Protein AF-A0A2E6TX48-F1 (afdb_monomer_lite)

Foldseek 3Di:
DDPVVVVVVVVVVVVVVPPDDDDDDDDDDDDDDDDDDDDDDDDDDPVVVVVVVVVVVVVVVVVVVVVVVVVVVVVVVVVVVVVVVVVVVVVVVVVVVVVVVVVVVVVVVVVVVVVVVVVVVVVVVVVVVVVVVVVVVVVVVVVVVVVVVVVVVVVVVVVVVVVVVVVVVVVVVVVVVVVVVVVVVVVVVVVVVVVVVVVVVVVVVVVVVVVVVVVVVVVVVVVVVVVVVVVVVVVVVVVVVVVVVVVVVVVVVVVVVVVVVVVVVVVVVVVVVVVVVVVVVVVVVVVVVVVPPPPDDDDDDDDDDDDDDDDDDDDDDDDDDDDDDDDDDDDDDDDDDDDDDDPDPDVVVVPVVPPPPDDDDPVVVVVVVVVVVVLLPPQDDPVVLLVLLVQQWFWKWKKWADPAWFWDADPNDTDTQDRMDIATAGFAWADAPQFTKTKWFCVRHPLNLPQRGDAFTQAIWIWGDAPNDIATFQKKFQFPLASRMIMTGRHRDPVSCVVRPRPDHAAADPCPQVAQKKKWADSSPDIAIWGWAQDPVSNQKIFTDADPDADPPDSGHQAAFTIFIAGSSRHTQAGHNGRTIGGGDDNVLPDDVVNNGPDMAGRPDRVSRRCSSVVSNVSSVVQVVDPPVRD

pLDDT: mean 78.2, std 21.19, range [27.12, 97.19]

Sequence (631 aa):
MNKTLLLILLDFLLLHMIHDSPWNKVEQENAHLSGGTETYAKHAQELQLVTLQLKQAQVRATEQEAMLNFSRKSAADQARGFAELTEEKENLKSQLENAKNAHSETEKARRQGIADAAAQAILLKDTIAAKERVINLKNQTISEAEKQAATRDQAISVLTDQVNTLEGQIGDLKNDFSTKITNLDNTNKGLVRKNGILTAENTNLKDNLKDVEDNLKDVEDDLMAEKTKAKNDRDAAANKITGLEKEITGLEKDKDTQTNRANQLEKDKGRLVNERDKALEAKTTAETQVKALKVKVGEEQKRTEAARTEAQKQQTRAVTAEKQAVEYLAQAKAVAVERDTVKEINDRLQTDIKKVAENTDATTKATLKEVIAQSKRIPQSPNKLFNEYLANRVPVQMQLSRSKPGIVYVNGQPRQAPRQVNKTPQPIFVQGQRYLYAIMHTDQSPFSLQPQGSTAWEKAVGIFRRNGKSIPVHWLGFLKNDPRVLVAPLHKDSAKKEFLNIGKTYPLAKRPQDYSKAIIVHNGEEYGEVDFKVDPKLGNYVLMDKPFMGGLFSKRMNPKKGDVVISRTGELLGIMVNDKYCAVIRENELDKANESFAAFVVLNDDAQVKGLNSTLKKLAGLIKAKPSVLQ

Secondary structure (DSSP, 8-state):
--THHHHHHHHHHHHHHHH------------------------S-THHHHHHHHHHHHHHHHHHHHHHHHHHHHHHHHHHHHHHHHHHHHHHHHHHHHHHHHHHHHHHHHHHHHHHHHHHHHHHHHHHHHHHHHHHHHHHHHHHHHHHHHHHHHHHHHHHHHHHHHHHHHHHHHHHHHHHHHHHHHHHHHHHHHHHHHHHHHHHHHHHHHHHHHHHHHHHHHHHHHHHHHHHHHHHHHHHHHHHHHHHHHHHHHHHHHHHHHHHHHHHHHHHHHHHHHHHHHHHHHHHHTTTTTS-----------------------------------------------SSSSGGGTTGGGSSSS---TTHHHHHHHHHHHHTTS---HHHHHHHHHHT---EEEEEE-SS-EEEEETTEEEEEPSEEEE---PEEEE-SS-EEEEEEGGGSS--SS---SSPP-EEEEEEEETTEEEE--EEEEESS-TTEEEEEEESSTHHHHHTT----PPB-S-GGG-SEEEEEETTTEEEEEEEEE-TT-TTEEEEPPPSS-STT-SBPPP-TT-EEEETTS-EEEEESSSSEEEE--GGGTS-HHHHEEEEEETT-HHHHHHHHHHHHHHHHHHHTS-GGG-

Radius of gyration: 89.76 Å; chains: 1; bounding box: 199×56×334 Å

Structure (mmCIF, N/CA/C/O backbone):
data_AF-A0A2E6TX48-F1
#
_entry.id   AF-A0A2E6TX48-F1
#
loop_
_atom_site.group_PDB
_atom_site.id
_atom_site.type_symbol
_atom_site.label_atom_id
_atom_site.label_alt_id
_atom_site.label_comp_id
_atom_site.label_asym_id
_atom_site.label_entity_id
_atom_site.label_seq_id
_atom_site.pdbx_PDB_ins_code
_atom_site.Cartn_x
_atom_site.Cartn_y
_atom_site.Cartn_z
_atom_site.occupancy
_atom_site.B_iso_or_equiv
_atom_site.auth_seq_id
_atom_site.auth_comp_id
_atom_site.auth_asym_id
_atom_site.auth_atom_id
_atom_site.pdbx_PDB_model_num
ATOM 1 N N . MET A 1 1 ? -67.536 -22.192 105.096 1.00 48.75 1 MET A N 1
ATOM 2 C CA . MET A 1 1 ? -68.363 -22.053 106.317 1.00 48.75 1 MET A CA 1
ATOM 3 C C . MET A 1 1 ? -67.703 -22.873 107.416 1.00 48.75 1 MET A C 1
ATOM 5 O O . MET A 1 1 ? -67.425 -24.035 107.155 1.00 48.75 1 MET A O 1
ATOM 9 N N . ASN A 1 2 ? -67.355 -22.286 108.566 1.00 57.47 2 ASN A N 1
ATOM 10 C CA . ASN A 1 2 ? -66.535 -22.957 109.587 1.00 57.47 2 ASN A CA 1
ATOM 11 C C . ASN A 1 2 ? -67.339 -23.198 110.877 1.00 57.47 2 ASN A C 1
ATOM 13 O O . ASN A 1 2 ? -68.061 -22.304 111.317 1.00 57.47 2 ASN A O 1
ATOM 17 N N . LYS A 1 3 ? -67.238 -24.398 111.465 1.00 64.56 3 LYS A N 1
ATOM 18 C CA . LYS A 1 3 ? -68.170 -24.879 112.509 1.00 64.56 3 LYS A CA 1
ATOM 19 C C . LYS A 1 3 ? -68.130 -24.044 113.796 1.00 64.56 3 LYS A C 1
ATOM 21 O O . LYS A 1 3 ? -69.158 -23.894 114.446 1.00 64.56 3 LYS A O 1
ATOM 26 N N . THR A 1 4 ? -66.986 -23.442 114.116 1.00 69.50 4 THR A N 1
ATOM 27 C CA . THR A 1 4 ? -66.786 -22.592 115.303 1.00 69.50 4 THR A CA 1
ATOM 28 C C . THR A 1 4 ? -67.696 -21.361 115.327 1.00 69.50 4 THR A C 1
ATOM 30 O O . THR A 1 4 ? -68.127 -20.943 116.396 1.00 69.50 4 THR A O 1
ATOM 33 N N . LEU A 1 5 ? -68.034 -20.800 114.158 1.00 67.56 5 LEU A N 1
ATOM 34 C CA . LEU A 1 5 ? -68.880 -19.603 114.065 1.00 67.56 5 LEU A CA 1
ATOM 35 C C . LEU A 1 5 ? -70.352 -19.898 114.412 1.00 67.56 5 LEU A C 1
ATOM 37 O O . LEU A 1 5 ? -71.079 -19.001 114.825 1.00 67.56 5 LEU A O 1
ATOM 41 N N . LEU A 1 6 ? -70.786 -21.156 114.263 1.00 70.19 6 LEU A N 1
ATOM 42 C CA . LEU A 1 6 ? -72.167 -21.572 114.516 1.00 70.19 6 LEU A CA 1
ATOM 43 C C . LEU A 1 6 ? -72.471 -21.709 116.017 1.00 70.19 6 LEU A C 1
ATOM 45 O O . LEU A 1 6 ? -73.576 -21.382 116.433 1.00 70.19 6 LEU A O 1
ATOM 49 N N . LEU A 1 7 ? -71.498 -22.142 116.832 1.00 71.25 7 LEU A N 1
ATOM 50 C CA . LEU A 1 7 ? -71.670 -22.230 118.291 1.00 71.25 7 LEU A CA 1
ATOM 51 C C . LEU A 1 7 ? -71.855 -20.845 118.925 1.00 71.25 7 LEU A C 1
ATOM 53 O O . LEU A 1 7 ? -72.770 -20.657 119.718 1.00 71.25 7 LEU A O 1
ATOM 57 N N . ILE A 1 8 ? -71.033 -19.868 118.528 1.00 73.00 8 ILE A N 1
ATOM 58 C CA . ILE A 1 8 ? -71.078 -18.496 119.067 1.00 73.00 8 ILE A CA 1
ATOM 59 C C . ILE A 1 8 ? -72.423 -17.814 118.744 1.00 73.00 8 ILE A C 1
ATOM 61 O O . ILE A 1 8 ? -72.945 -17.050 119.551 1.00 73.00 8 ILE A O 1
ATOM 65 N N . LEU A 1 9 ? -73.016 -18.132 117.586 1.00 68.44 9 LEU A N 1
ATOM 66 C CA . LEU A 1 9 ? -74.340 -17.644 117.182 1.00 68.44 9 LEU A CA 1
ATOM 67 C C . LEU A 1 9 ? -75.505 -18.285 117.955 1.00 68.44 9 LEU A C 1
ATOM 69 O O . LEU A 1 9 ? -76.546 -17.650 118.096 1.00 68.44 9 LEU A O 1
ATOM 73 N N . LEU A 1 10 ? -75.346 -19.515 118.450 1.00 71.75 10 LEU A N 1
ATOM 74 C CA . LEU A 1 10 ? -76.348 -20.209 119.270 1.00 71.75 10 LEU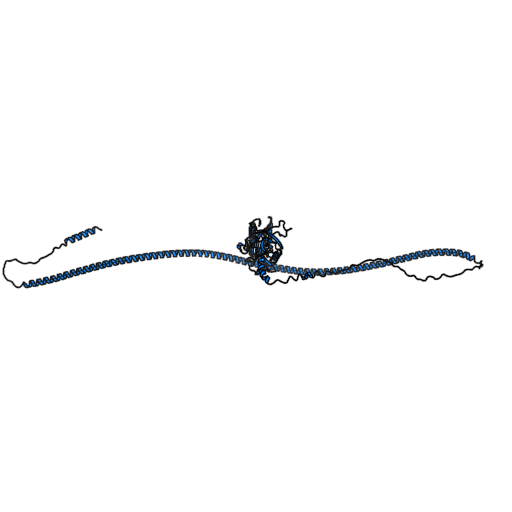 A CA 1
ATOM 75 C C . LEU A 1 10 ? -76.361 -19.700 120.719 1.00 71.75 10 LEU A C 1
ATOM 77 O O . LEU A 1 10 ? -77.432 -19.531 121.298 1.00 71.75 10 LEU A O 1
ATOM 81 N N . ASP A 1 11 ? -75.184 -19.409 121.274 1.00 67.75 11 ASP A N 1
ATOM 82 C CA . ASP A 1 11 ? -75.009 -18.962 122.663 1.00 67.75 11 ASP A CA 1
ATOM 83 C C . ASP A 1 11 ? -75.636 -17.570 122.901 1.00 67.75 11 ASP A C 1
ATOM 85 O O . ASP A 1 11 ? -76.426 -17.367 123.826 1.00 67.75 11 ASP A O 1
ATOM 89 N N . PHE A 1 12 ? -75.403 -16.629 121.975 1.00 63.09 12 PHE A N 1
ATOM 90 C CA . PHE A 1 12 ? -76.022 -15.295 122.001 1.00 63.09 12 PHE A CA 1
ATOM 91 C C . PHE A 1 12 ? -77.555 -15.319 121.868 1.00 63.09 12 PHE A C 1
ATOM 93 O O . PHE A 1 12 ? -78.235 -14.439 122.396 1.00 63.09 12 PHE A O 1
ATOM 100 N N . LEU A 1 13 ? -78.108 -16.318 121.174 1.00 62.47 13 LEU A N 1
ATOM 101 C CA . LEU A 1 13 ? -79.550 -16.449 120.947 1.00 62.47 13 LEU A CA 1
ATOM 102 C C . LEU A 1 13 ? -80.285 -16.956 122.199 1.00 62.47 13 LEU A C 1
ATOM 104 O O . LEU A 1 13 ? -81.416 -16.543 122.453 1.00 62.47 13 LEU A O 1
ATOM 108 N N . LEU A 1 14 ? -79.629 -17.790 123.014 1.00 61.47 14 LEU A N 1
ATOM 109 C CA . LEU A 1 14 ? -80.177 -18.276 124.285 1.00 61.47 14 LEU A CA 1
ATOM 110 C C . LEU A 1 14 ? -80.208 -17.194 125.372 1.00 61.47 14 LEU A C 1
ATOM 112 O O . LEU A 1 14 ? -81.215 -17.088 126.072 1.00 61.47 14 LEU A O 1
ATOM 116 N N . LEU A 1 15 ? -79.174 -16.348 125.486 1.00 57.00 15 LEU A N 1
ATOM 117 C CA . LEU A 1 15 ? -79.199 -15.230 126.444 1.00 57.00 15 LEU A CA 1
ATOM 118 C C . LEU A 1 15 ? -80.316 -14.220 126.137 1.00 57.00 15 LEU A C 1
ATOM 120 O O . LEU A 1 15 ? -80.929 -13.684 127.060 1.00 57.00 15 LEU A O 1
ATOM 124 N N . HIS A 1 16 ? -80.610 -13.969 124.858 1.00 53.94 16 HIS A N 1
ATOM 125 C CA . HIS A 1 16 ? -81.621 -12.980 124.482 1.00 53.94 16 HIS A CA 1
ATOM 126 C C . HIS A 1 16 ? -83.059 -13.452 124.771 1.00 53.94 16 HIS A C 1
ATOM 128 O O . HIS A 1 16 ? -83.941 -12.627 124.989 1.00 53.94 16 HIS A O 1
ATOM 134 N N . MET A 1 17 ? -83.294 -14.769 124.848 1.00 49.41 17 MET A N 1
ATOM 135 C CA . MET A 1 17 ? -84.623 -15.358 125.073 1.00 49.41 17 MET A CA 1
ATOM 136 C C . MET A 1 17 ? -85.088 -15.376 126.543 1.00 49.41 17 MET A C 1
ATOM 138 O O . MET A 1 17 ? -86.222 -15.766 126.809 1.00 49.41 17 MET A O 1
ATOM 142 N N . ILE A 1 18 ? -84.234 -14.976 127.492 1.00 53.78 18 ILE A N 1
ATOM 143 C CA . ILE A 1 18 ? -84.546 -14.947 128.936 1.00 53.78 18 ILE A CA 1
ATOM 144 C C . ILE A 1 18 ? -84.891 -13.528 129.428 1.00 53.78 18 ILE A C 1
ATOM 146 O O . ILE A 1 18 ? -85.513 -13.379 130.477 1.00 53.78 18 ILE A O 1
ATOM 150 N N . HIS A 1 19 ? -84.511 -12.482 128.686 1.00 47.12 19 HIS A N 1
ATOM 151 C CA . HIS A 1 19 ? -84.537 -11.108 129.197 1.00 47.12 19 HIS A CA 1
ATOM 152 C C . HIS A 1 19 ? -85.852 -10.343 128.946 1.00 47.12 19 HIS A C 1
ATOM 154 O O . HIS A 1 19 ? -86.202 -9.476 129.742 1.00 47.12 19 HIS A O 1
ATOM 160 N N . ASP A 1 20 ? -86.604 -10.662 127.883 1.00 38.25 20 ASP A N 1
ATOM 161 C CA . ASP A 1 20 ? -87.761 -9.859 127.460 1.00 38.25 20 ASP A CA 1
ATOM 162 C C . ASP A 1 20 ? -89.036 -10.682 127.208 1.00 38.25 20 ASP A C 1
ATOM 164 O O . ASP A 1 20 ? -89.223 -11.329 126.177 1.00 38.25 20 ASP A O 1
ATOM 168 N N . SER A 1 21 ? -89.975 -10.595 128.153 1.00 36.31 21 SER A N 1
ATOM 169 C CA . SER A 1 21 ? -91.406 -10.860 127.943 1.00 36.31 21 SER A CA 1
ATOM 170 C C . SER A 1 21 ? -92.226 -10.077 128.978 1.00 36.31 21 SER A C 1
ATOM 172 O O . SER A 1 21 ? -92.365 -10.525 130.116 1.00 36.31 21 SER A O 1
ATOM 174 N N . PRO A 1 22 ? -92.734 -8.881 128.628 1.00 46.72 22 PRO A N 1
ATOM 175 C CA . PRO A 1 22 ? -93.347 -7.978 129.592 1.00 46.72 22 PRO A CA 1
ATOM 176 C C . PRO A 1 22 ? -94.834 -8.274 129.815 1.00 46.72 22 PRO A C 1
ATOM 178 O O . PRO A 1 22 ? -95.599 -8.419 128.863 1.00 46.72 22 PRO A O 1
ATOM 181 N N . TRP A 1 23 ? -95.265 -8.212 131.075 1.00 34.81 23 TRP A N 1
ATOM 182 C CA . TRP A 1 23 ? -96.642 -7.861 131.434 1.00 34.81 23 TRP A CA 1
ATOM 183 C C . TRP A 1 23 ? -96.647 -6.673 132.397 1.00 34.81 23 TRP A C 1
ATOM 185 O O . TRP A 1 23 ? -95.627 -6.316 132.982 1.00 34.81 23 TRP A O 1
ATOM 195 N N . ASN A 1 24 ? -97.769 -5.961 132.424 1.00 33.94 24 ASN A N 1
ATOM 196 C CA . ASN A 1 24 ? -97.814 -4.522 132.670 1.00 33.94 24 ASN A CA 1
ATOM 197 C C . ASN A 1 24 ? -99.052 -4.165 133.512 1.00 33.94 24 ASN A C 1
ATOM 199 O O . ASN A 1 24 ? -100.045 -4.886 133.431 1.00 33.94 24 ASN A O 1
ATOM 203 N N . LYS A 1 25 ? -99.015 -2.998 134.177 1.00 34.16 25 LYS A N 1
ATOM 204 C CA . LYS A 1 25 ? -100.104 -2.339 134.938 1.00 34.16 25 LYS A CA 1
ATOM 205 C C . LYS A 1 25 ? -100.512 -2.995 136.272 1.00 34.16 25 LYS A C 1
ATOM 207 O O . LYS A 1 25 ? -100.300 -4.184 136.451 1.00 34.16 25 LYS A O 1
ATOM 212 N N . VAL A 1 26 ? -101.195 -2.296 137.191 1.00 33.41 26 VAL A N 1
ATOM 213 C CA . VAL A 1 26 ? -101.087 -0.906 137.736 1.00 33.41 26 VAL A CA 1
ATOM 214 C C . VAL A 1 26 ? -101.944 -0.873 139.036 1.00 33.41 26 VAL A C 1
ATOM 216 O O . VAL A 1 26 ? -102.379 -1.942 139.449 1.00 33.41 26 VAL A O 1
ATOM 219 N N . GLU A 1 27 ? -102.192 0.291 139.662 1.00 31.97 27 GLU A N 1
ATOM 220 C CA . GLU A 1 27 ? -103.001 0.481 140.901 1.00 31.97 27 GLU A CA 1
ATOM 221 C C . GLU A 1 27 ? -102.245 0.026 142.178 1.00 31.97 27 GLU A C 1
ATOM 223 O O . GLU A 1 27 ? -101.920 -1.146 142.323 1.00 31.97 27 GLU A O 1
ATOM 228 N N . GLN A 1 28 ? -101.755 0.856 143.112 1.00 31.81 28 GLN A N 1
ATOM 229 C CA . GLN A 1 28 ? -101.996 2.238 143.587 1.00 31.81 28 GLN A CA 1
ATOM 230 C C . GLN A 1 28 ? -102.922 2.339 144.826 1.00 31.81 28 GLN A C 1
ATOM 232 O O . GLN A 1 28 ? -104.006 1.778 144.862 1.00 31.81 28 GLN A O 1
ATOM 237 N N . GLU A 1 29 ? -102.458 3.145 145.793 1.00 27.86 29 GLU A N 1
ATOM 238 C CA . GLU A 1 29 ? -103.111 3.638 147.028 1.00 27.86 29 GLU A CA 1
ATOM 239 C C . GLU A 1 29 ? -103.153 2.725 148.274 1.00 27.86 29 GLU A C 1
ATOM 241 O O . GLU A 1 29 ? -103.285 1.508 148.215 1.00 27.86 29 GLU A O 1
ATOM 246 N N . ASN A 1 30 ? -102.992 3.368 149.441 1.00 37.00 30 ASN A N 1
ATOM 247 C CA . ASN A 1 30 ? -103.060 2.779 150.783 1.00 37.00 30 ASN A CA 1
ATOM 248 C C . ASN A 1 30 ? -104.127 3.536 151.586 1.00 37.00 30 ASN A C 1
ATOM 250 O O . ASN A 1 30 ? -104.105 4.767 151.565 1.00 37.00 30 ASN A O 1
ATOM 254 N N . ALA A 1 31 ? -104.945 2.854 152.394 1.00 28.56 31 ALA A N 1
ATOM 255 C CA . ALA A 1 31 ? -105.669 3.501 153.493 1.00 28.56 31 ALA A CA 1
ATOM 256 C C . ALA A 1 31 ? -106.049 2.525 154.625 1.00 28.56 31 ALA A C 1
ATOM 258 O O . ALA A 1 31 ? -106.637 1.478 154.391 1.00 28.56 31 ALA A O 1
ATOM 259 N N . HIS A 1 32 ? -105.694 2.929 155.847 1.00 32.03 32 HIS A N 1
ATOM 260 C CA . HIS A 1 32 ? -106.273 2.631 157.168 1.00 32.03 32 HIS A CA 1
ATOM 261 C C . HIS A 1 32 ? -107.340 1.520 157.330 1.00 32.03 32 HIS A C 1
ATOM 263 O O . HIS A 1 32 ? -108.408 1.578 156.732 1.00 32.03 32 HIS A O 1
ATOM 269 N N . LEU A 1 33 ? -107.177 0.688 158.370 1.00 32.75 33 LEU A N 1
ATOM 270 C CA . LEU A 1 33 ? -107.803 0.946 159.686 1.00 32.75 33 LEU A CA 1
ATOM 271 C C . LEU A 1 33 ? -107.397 -0.114 160.730 1.00 32.75 33 LEU A C 1
ATOM 273 O O . LEU A 1 33 ? -107.725 -1.290 160.606 1.00 32.75 33 LEU A O 1
ATOM 277 N N . SER A 1 34 ? -106.761 0.325 161.816 1.00 31.59 34 SER A N 1
ATOM 278 C CA . SER A 1 34 ? -106.732 -0.387 163.099 1.00 31.59 34 SER A CA 1
ATOM 279 C C . SER A 1 34 ? -107.197 0.580 164.188 1.00 31.59 34 SER A C 1
ATOM 281 O O . SER A 1 34 ? -106.941 1.781 164.107 1.00 31.59 34 SER A O 1
ATOM 283 N N . GLY A 1 35 ? -107.939 0.083 165.177 1.00 32.62 35 GLY A N 1
ATOM 284 C CA . GLY A 1 35 ? -108.540 0.915 166.217 1.00 32.62 35 GLY A CA 1
ATOM 285 C C . GLY A 1 35 ? -108.482 0.250 167.586 1.00 32.62 35 GLY A C 1
ATOM 286 O O . GLY A 1 35 ? -108.576 -0.971 167.681 1.00 32.62 35 GLY A O 1
ATOM 287 N N . GLY A 1 36 ? -108.347 1.072 168.629 1.00 31.00 36 GLY A N 1
ATOM 288 C CA . GLY A 1 36 ? -108.393 0.636 170.025 1.00 31.00 36 GLY A CA 1
ATOM 289 C C . GLY A 1 36 ? -107.361 1.317 170.922 1.00 31.00 36 GLY A C 1
ATOM 290 O O . GLY A 1 36 ? -106.300 0.745 171.121 1.00 31.00 36 GLY A O 1
ATOM 291 N N . THR A 1 37 ? -107.745 2.469 171.502 1.00 32.69 37 THR A N 1
ATOM 292 C CA . THR A 1 37 ? -107.340 2.998 172.838 1.00 32.69 37 THR A CA 1
ATOM 293 C C . THR A 1 37 ? -105.831 3.204 173.155 1.00 32.69 37 THR A C 1
ATOM 295 O O . THR A 1 37 ? -104.992 2.384 172.826 1.00 32.69 37 THR A O 1
ATOM 298 N N . GLU A 1 38 ? -105.382 4.264 173.843 1.00 28.42 38 GLU A N 1
ATOM 299 C CA . GLU A 1 38 ? -106.097 5.216 174.712 1.00 28.42 38 GLU A CA 1
ATOM 300 C C . GLU A 1 38 ? -105.343 6.564 174.908 1.00 28.42 38 GLU A C 1
ATOM 302 O O . GLU A 1 38 ? -104.159 6.687 174.614 1.00 28.42 38 GLU A O 1
ATOM 307 N N . THR A 1 39 ? -106.040 7.557 175.482 1.00 36.88 39 THR A N 1
ATOM 308 C CA . THR A 1 39 ? -105.525 8.770 176.176 1.00 36.88 39 THR A CA 1
ATOM 309 C C . THR A 1 39 ? -104.612 9.808 175.470 1.00 36.88 39 THR A C 1
ATOM 311 O O . THR A 1 39 ? -103.394 9.708 175.458 1.00 36.88 39 THR A O 1
ATOM 314 N N . TYR A 1 40 ? -105.247 10.925 175.085 1.00 38.62 40 TYR A N 1
ATOM 315 C CA . TYR A 1 40 ? -104.869 12.341 175.317 1.00 38.62 40 TYR A CA 1
ATOM 316 C C . TYR A 1 40 ? -103.481 12.952 174.955 1.00 38.62 40 TYR A C 1
ATOM 318 O O . TYR A 1 40 ? -102.464 12.727 175.599 1.00 38.62 40 TYR A O 1
ATOM 326 N N . ALA A 1 41 ? -103.583 13.999 174.113 1.00 46.09 41 ALA A N 1
ATOM 327 C CA . ALA A 1 41 ? -102.877 15.297 174.165 1.00 46.09 41 ALA A CA 1
ATOM 328 C C . ALA A 1 41 ? -101.435 15.462 173.611 1.00 46.09 41 ALA A C 1
ATOM 330 O O . ALA A 1 41 ? -100.452 15.465 174.352 1.00 46.09 41 ALA A O 1
ATOM 331 N N . LYS A 1 42 ? -101.337 15.873 172.331 1.00 41.72 42 LYS A N 1
ATOM 332 C CA . LYS A 1 42 ? -100.346 16.870 171.854 1.00 41.72 42 LYS A CA 1
ATOM 333 C C . LYS A 1 42 ? -100.804 17.591 170.572 1.00 41.72 42 LYS A C 1
ATOM 335 O O . LYS A 1 42 ? -101.697 17.115 169.883 1.00 41.72 42 LYS A O 1
ATOM 340 N N . HIS A 1 43 ? -100.225 18.761 170.285 1.00 50.19 43 HIS A N 1
ATOM 341 C CA . HIS A 1 43 ? -100.667 19.704 169.241 1.00 50.19 43 HIS A CA 1
ATOM 342 C C . HIS A 1 43 ? -99.594 19.982 168.160 1.00 50.19 43 HIS A C 1
ATOM 344 O O . HIS A 1 43 ? -98.395 19.889 168.410 1.00 50.19 43 HIS A O 1
ATOM 350 N N . ALA A 1 44 ? -100.061 20.480 167.007 1.00 52.81 44 ALA A N 1
ATOM 351 C CA . ALA A 1 44 ? -99.394 21.454 166.125 1.00 52.81 44 ALA A CA 1
ATOM 352 C C . ALA A 1 44 ? -98.151 21.071 165.282 1.00 52.81 44 ALA A C 1
ATOM 354 O O . ALA A 1 44 ? -97.666 21.938 164.558 1.00 52.81 44 ALA A O 1
ATOM 355 N N . GLN A 1 45 ? -97.645 19.831 165.280 1.00 53.84 45 GLN A N 1
ATOM 356 C CA . GLN A 1 45 ? -96.447 19.487 164.475 1.00 53.84 45 GLN A CA 1
ATOM 357 C C . GLN A 1 45 ? -96.723 18.946 163.053 1.00 53.84 45 GLN A C 1
ATOM 359 O O . GLN A 1 45 ? -95.842 19.003 162.197 1.00 53.84 45 GLN A O 1
ATOM 364 N N . GLU A 1 46 ? -97.928 18.456 162.755 1.00 53.81 46 GLU A N 1
ATOM 365 C CA . GLU A 1 46 ? -98.175 17.625 161.558 1.00 53.81 46 GLU A CA 1
ATOM 366 C C . GLU A 1 46 ? -98.243 18.409 160.228 1.00 53.81 46 GLU A C 1
ATOM 368 O O . GLU A 1 46 ? -97.852 17.893 159.180 1.00 53.81 46 GLU A O 1
ATOM 373 N N . LEU A 1 47 ? -98.651 19.685 160.252 1.00 58.94 47 LEU A N 1
ATOM 374 C CA . LEU A 1 47 ? -98.828 20.512 159.041 1.00 58.94 47 LEU A CA 1
ATOM 375 C C . LEU A 1 47 ? -97.522 20.827 158.283 1.00 58.94 47 LEU A C 1
ATOM 377 O O . LEU A 1 47 ? -97.551 21.081 157.075 1.00 58.94 47 LEU A O 1
ATOM 381 N N . GLN A 1 48 ? -96.365 20.804 158.952 1.00 58.44 48 GLN A N 1
ATOM 382 C CA . GLN A 1 48 ? -95.081 21.072 158.289 1.00 58.44 48 GLN A CA 1
ATOM 383 C C . GLN A 1 48 ? -94.584 19.880 157.453 1.00 58.44 48 GLN A C 1
ATOM 385 O O . GLN A 1 48 ? -93.907 20.088 156.445 1.00 58.44 48 GLN A O 1
ATOM 390 N N . LEU A 1 49 ? -94.951 18.646 157.821 1.00 60.75 49 LEU A N 1
ATOM 391 C CA . LEU A 1 49 ? -94.438 17.428 157.187 1.00 60.75 49 LEU A CA 1
ATOM 392 C C . LEU A 1 49 ? -94.927 17.275 155.735 1.00 60.75 49 LEU A C 1
ATOM 394 O O . LEU A 1 49 ? -94.126 17.031 154.831 1.00 60.75 49 LEU A O 1
ATOM 398 N N . VAL A 1 50 ? -96.225 17.499 155.503 1.00 62.12 50 VAL A N 1
ATOM 399 C CA . VAL A 1 50 ? -96.864 17.405 154.174 1.00 62.12 50 VAL A CA 1
ATOM 400 C C . VAL A 1 50 ? -96.242 18.399 153.183 1.00 62.12 50 VAL A C 1
ATOM 402 O O . VAL A 1 50 ? -95.946 18.059 152.037 1.00 62.12 50 VAL A O 1
ATOM 405 N N . THR A 1 51 ? -95.962 19.621 153.647 1.00 62.41 51 THR A N 1
ATOM 406 C CA . THR A 1 51 ? -95.358 20.691 152.832 1.00 62.41 51 THR A CA 1
ATOM 407 C C . THR A 1 51 ? -93.939 20.337 152.362 1.00 62.41 51 THR A C 1
ATOM 409 O O . THR A 1 51 ? -93.512 20.769 151.288 1.00 62.41 51 THR A O 1
ATOM 412 N N . LEU A 1 52 ? -93.201 19.536 153.140 1.00 65.69 52 LEU A N 1
ATOM 413 C CA . LEU A 1 52 ? -91.848 19.095 152.794 1.00 65.69 52 LEU A CA 1
ATOM 414 C C . LEU A 1 52 ? -91.862 18.000 151.713 1.00 65.69 52 LEU A C 1
ATOM 416 O O . LEU A 1 52 ? -91.093 18.068 150.752 1.00 65.69 52 LEU A O 1
ATOM 420 N N . GLN A 1 53 ? -92.767 17.024 151.845 1.00 65.56 53 GLN A N 1
ATOM 421 C CA . GLN A 1 53 ? -92.883 15.883 150.929 1.00 65.56 53 GLN A CA 1
ATOM 422 C C . GLN A 1 53 ? -93.205 16.318 149.491 1.00 65.56 53 GLN A C 1
ATOM 424 O O . GLN A 1 53 ? -92.589 15.821 148.546 1.00 65.56 53 GLN A O 1
ATOM 429 N N . LEU A 1 54 ? -94.110 17.290 149.316 1.00 67.88 54 LEU A N 1
ATOM 430 C CA . LEU A 1 54 ? -94.545 17.733 147.987 1.00 67.88 54 LEU A CA 1
ATOM 431 C C . LEU A 1 54 ? -93.393 18.345 147.164 1.00 67.88 54 LEU A C 1
ATOM 433 O O . LEU A 1 54 ? -93.223 18.021 145.989 1.00 67.88 54 LEU A O 1
ATOM 437 N N . LYS A 1 55 ? -92.540 19.164 147.799 1.00 69.69 55 LYS A N 1
ATOM 438 C CA . LYS A 1 55 ? -91.335 19.724 147.158 1.00 69.69 55 LYS A CA 1
ATOM 439 C C . LYS A 1 55 ? -90.332 18.638 146.764 1.00 69.69 55 LYS A C 1
ATOM 441 O O . LYS A 1 55 ? -89.718 18.728 145.703 1.00 69.69 55 LYS A O 1
ATOM 446 N N . GLN A 1 56 ? -90.177 17.607 147.593 1.00 70.62 56 GLN A N 1
ATOM 447 C CA . GLN A 1 56 ? -89.224 16.524 147.344 1.00 70.62 56 GLN A CA 1
ATOM 448 C C . GLN A 1 56 ? -89.638 15.634 146.158 1.00 70.62 56 GLN A C 1
ATOM 450 O O . GLN A 1 56 ? -88.776 15.152 145.425 1.00 70.62 56 GLN A O 1
ATOM 455 N N . ALA A 1 57 ? -90.944 15.463 145.920 1.00 68.12 57 ALA A N 1
ATOM 456 C CA . ALA A 1 57 ? -91.456 14.809 144.714 1.00 68.12 57 ALA A CA 1
ATOM 457 C C . ALA A 1 57 ? -91.200 15.645 143.445 1.00 68.12 57 ALA A C 1
ATOM 459 O O . ALA A 1 57 ? -90.790 15.105 142.418 1.00 68.12 57 ALA A O 1
ATOM 460 N N . GLN A 1 58 ? -91.387 16.966 143.526 1.00 73.44 58 GLN A N 1
ATOM 461 C CA . GLN A 1 58 ? -91.242 17.869 142.382 1.00 73.44 58 GLN A CA 1
ATOM 462 C C . GLN A 1 58 ? -89.789 17.962 141.878 1.00 73.44 58 GLN A C 1
ATOM 464 O O . GLN A 1 58 ? -89.566 17.958 140.669 1.00 73.44 58 GLN A O 1
ATOM 469 N N . VAL A 1 59 ? -88.801 17.947 142.785 1.00 74.06 59 VAL A N 1
ATOM 470 C CA . VAL A 1 59 ? -87.371 17.864 142.421 1.00 74.06 59 VAL A CA 1
ATOM 471 C C . VAL A 1 59 ? -87.071 16.567 141.661 1.00 74.06 59 VAL A C 1
ATOM 473 O O . VAL A 1 59 ? -86.535 16.625 140.554 1.00 74.06 59 VAL A O 1
ATOM 476 N N . ARG A 1 60 ? -87.506 15.409 142.181 1.00 72.25 60 ARG A N 1
ATOM 477 C CA . ARG A 1 60 ? -87.286 14.100 141.534 1.00 72.25 60 ARG A CA 1
ATOM 478 C C . ARG A 1 60 ? -87.866 14.025 140.122 1.00 72.25 60 ARG A C 1
ATOM 480 O O . ARG A 1 60 ? -87.233 13.454 139.240 1.00 72.25 60 ARG A O 1
ATOM 487 N N . ALA A 1 61 ? -89.036 14.625 139.892 1.00 72.12 61 ALA A N 1
ATOM 488 C CA . ALA A 1 61 ? -89.624 14.703 138.556 1.00 72.12 61 ALA A CA 1
ATOM 489 C C . ALA A 1 61 ? -88.712 15.474 137.580 1.00 72.12 61 ALA A C 1
ATOM 491 O O . ALA A 1 61 ? -88.425 14.979 136.491 1.00 72.12 61 ALA A O 1
ATOM 492 N N . THR A 1 62 ? -88.184 16.634 137.994 1.00 75.69 62 THR A N 1
ATOM 493 C CA . THR A 1 62 ? -87.255 17.421 137.161 1.00 75.69 62 THR A CA 1
ATOM 494 C C . THR A 1 62 ? -85.901 16.734 136.944 1.00 75.69 62 THR A C 1
ATOM 496 O O . THR A 1 62 ? -85.349 16.811 135.848 1.00 75.69 62 THR A O 1
ATOM 499 N N . GLU A 1 63 ? -85.385 16.002 137.937 1.00 75.38 63 GLU A N 1
ATOM 500 C CA . GLU A 1 63 ? -84.161 15.196 137.804 1.00 75.38 63 GLU A CA 1
ATOM 501 C C . GLU A 1 63 ? -84.353 14.041 136.807 1.00 75.38 63 GLU A C 1
ATOM 503 O O . GLU A 1 63 ? -83.500 13.804 135.948 1.00 75.38 63 GLU A O 1
ATOM 508 N N . GLN A 1 64 ? -85.495 13.350 136.871 1.00 75.00 64 GLN A N 1
ATOM 509 C CA . GLN A 1 64 ? -85.826 12.242 135.976 1.00 75.00 64 GLN A CA 1
ATOM 510 C C . GLN A 1 64 ? -86.067 12.716 134.533 1.00 75.00 64 GLN A C 1
ATOM 512 O O . GLN A 1 64 ? -85.604 12.071 133.590 1.00 75.00 64 GLN A O 1
ATOM 517 N N . GLU A 1 65 ? -86.722 13.864 134.338 1.00 76.88 65 GLU A N 1
ATOM 518 C CA . GLU A 1 65 ? -86.894 14.477 133.016 1.00 76.88 65 GLU A CA 1
ATOM 519 C C . GLU A 1 65 ? -85.555 14.947 132.419 1.00 76.88 65 GLU A C 1
ATOM 521 O O . GLU A 1 65 ? -85.279 14.700 131.241 1.00 76.88 65 GLU A O 1
ATOM 526 N N . ALA A 1 66 ? -84.671 15.543 133.227 1.00 76.94 66 ALA A N 1
ATOM 527 C CA . ALA A 1 66 ? -83.316 15.891 132.801 1.00 76.94 66 ALA A CA 1
ATOM 528 C C . ALA A 1 66 ? -82.505 14.646 132.388 1.00 76.94 66 ALA A C 1
ATOM 530 O O . ALA A 1 66 ? -81.843 14.655 131.347 1.00 76.94 66 ALA A O 1
ATOM 531 N N . MET A 1 67 ? -82.604 13.552 133.151 1.00 75.88 67 MET A N 1
ATOM 532 C CA . MET A 1 67 ? -81.912 12.292 132.862 1.00 75.88 67 MET A CA 1
ATOM 533 C C . MET A 1 67 ? -82.433 11.616 131.580 1.00 75.88 67 MET A C 1
ATOM 535 O O . MET A 1 67 ? -81.637 11.147 130.763 1.00 75.88 67 MET A O 1
ATOM 539 N N . LEU A 1 68 ? -83.751 11.630 131.346 1.00 78.12 68 LEU A N 1
ATOM 540 C CA . LEU A 1 68 ? -84.361 11.142 130.102 1.00 78.12 68 LEU A CA 1
ATOM 541 C C . LEU A 1 68 ? -83.951 11.981 128.885 1.00 78.12 68 LEU A C 1
ATOM 543 O O . LEU A 1 68 ? -83.645 11.423 127.830 1.00 78.12 68 LEU A O 1
ATOM 547 N N . ASN A 1 69 ? -83.896 13.308 129.020 1.00 79.31 69 ASN A N 1
ATOM 548 C CA . ASN A 1 69 ? -83.454 14.193 127.941 1.00 79.31 69 ASN A CA 1
ATOM 549 C C . ASN A 1 69 ? -81.951 14.042 127.642 1.00 79.31 69 ASN A C 1
ATOM 551 O O . ASN A 1 69 ? -81.566 14.024 126.472 1.00 79.31 69 ASN A O 1
ATOM 555 N N . PHE A 1 70 ? -81.108 13.836 128.660 1.00 79.06 70 PHE A N 1
ATOM 556 C CA . PHE A 1 70 ? -79.694 13.496 128.469 1.00 79.06 70 PHE A CA 1
ATOM 557 C C . PHE A 1 70 ? -79.519 12.147 127.753 1.00 79.06 70 PHE A C 1
ATOM 559 O O . PHE A 1 70 ? -78.768 12.060 126.783 1.00 79.06 70 PHE A O 1
ATOM 566 N N . SER A 1 71 ? -80.259 11.113 128.171 1.00 76.31 71 SER A N 1
ATOM 567 C CA . SER A 1 71 ? -80.239 9.788 127.534 1.00 76.31 71 SER A CA 1
ATOM 568 C C . SER A 1 71 ? -80.679 9.848 126.065 1.00 76.31 71 SER A C 1
ATOM 570 O O . SER A 1 71 ? -79.962 9.360 125.191 1.00 76.31 71 SER A O 1
ATOM 572 N N . ARG A 1 72 ? -81.794 10.532 125.764 1.00 80.62 72 ARG A N 1
ATOM 573 C CA . ARG A 1 72 ? -82.270 10.754 124.386 1.00 80.62 72 ARG A CA 1
ATOM 574 C C . ARG A 1 72 ? -81.259 11.508 123.529 1.00 80.62 72 ARG A C 1
ATOM 576 O O . ARG A 1 72 ? -81.064 11.138 122.375 1.00 80.62 72 ARG A O 1
ATOM 583 N N . LYS A 1 73 ? -80.606 12.538 124.079 1.00 80.69 73 LYS A N 1
ATOM 584 C CA . LYS A 1 73 ? -79.561 13.279 123.364 1.00 80.69 73 LYS A CA 1
ATOM 585 C C . LYS A 1 73 ? -78.351 12.388 123.070 1.00 80.69 73 LYS A C 1
ATOM 587 O O . LYS A 1 73 ? -77.934 12.320 121.923 1.00 80.69 73 LYS A O 1
ATOM 592 N N . SER A 1 74 ? -77.860 11.650 124.066 1.00 80.50 74 SER A N 1
ATOM 593 C CA . SER A 1 74 ? -76.755 10.695 123.906 1.00 80.50 74 SER A CA 1
ATOM 594 C C . SER A 1 74 ? -77.055 9.638 122.833 1.00 80.50 74 SER A C 1
ATOM 596 O O . SER A 1 74 ? -76.238 9.412 121.945 1.00 80.50 74 SER A O 1
ATOM 598 N N . ALA A 1 75 ? -78.263 9.063 122.834 1.00 77.31 75 ALA A N 1
ATOM 599 C CA . ALA A 1 75 ? -78.695 8.107 121.813 1.00 77.31 75 ALA A CA 1
ATOM 600 C C . ALA A 1 75 ? -78.812 8.736 120.409 1.00 77.31 75 ALA A C 1
ATOM 602 O O . ALA A 1 75 ? -78.447 8.103 119.420 1.00 77.31 75 ALA A O 1
ATOM 603 N N . ALA A 1 76 ? -79.281 9.985 120.302 1.00 79.31 76 ALA A N 1
ATOM 604 C CA . ALA A 1 76 ? -79.350 10.705 119.029 1.00 79.31 76 ALA A CA 1
ATOM 605 C C . ALA A 1 76 ? -77.957 11.067 118.482 1.00 79.31 76 ALA A C 1
ATOM 607 O O . ALA A 1 76 ? -77.722 10.949 117.281 1.00 79.31 76 ALA A O 1
ATOM 608 N N . ASP A 1 77 ? -77.025 11.462 119.350 1.00 81.19 77 ASP A N 1
ATOM 609 C CA . ASP A 1 77 ? -75.644 11.773 118.974 1.00 81.19 77 ASP A CA 1
ATOM 610 C C . ASP A 1 77 ? -74.856 10.489 118.619 1.00 81.19 77 ASP A C 1
ATOM 612 O O . ASP A 1 77 ? -74.093 10.487 117.654 1.00 81.19 77 ASP A O 1
ATOM 616 N N . GLN A 1 78 ? -75.129 9.353 119.278 1.00 81.81 78 GLN A N 1
ATOM 617 C CA . GLN A 1 78 ? -74.649 8.032 118.839 1.00 81.81 78 GLN A CA 1
ATOM 618 C C . GLN A 1 78 ? -75.222 7.622 117.473 1.00 81.81 78 GLN A C 1
ATOM 620 O O . GLN A 1 78 ? -74.479 7.145 116.616 1.00 81.81 78 GLN A O 1
ATOM 625 N N . ALA A 1 79 ? -76.524 7.819 117.241 1.00 78.81 79 ALA A N 1
ATOM 626 C CA . ALA A 1 79 ? -77.160 7.494 115.963 1.00 78.81 79 ALA A CA 1
ATOM 627 C C . ALA A 1 79 ? -76.598 8.334 114.799 1.00 78.81 79 ALA A C 1
ATOM 629 O O . ALA A 1 79 ? -76.422 7.805 113.702 1.00 78.81 79 ALA A O 1
ATOM 630 N N . ARG A 1 80 ? -76.254 9.608 115.047 1.00 81.25 80 ARG A N 1
ATOM 631 C CA . ARG A 1 80 ? -75.508 10.454 114.098 1.00 81.25 80 ARG A CA 1
ATOM 632 C C . ARG A 1 80 ? -74.123 9.890 113.811 1.00 81.25 80 ARG A C 1
ATOM 634 O O . ARG A 1 80 ? -73.830 9.635 112.651 1.00 81.25 80 ARG A O 1
ATOM 641 N N . GLY A 1 81 ? -73.333 9.586 114.843 1.00 82.25 81 GLY A N 1
ATOM 642 C CA . GLY A 1 81 ? -72.003 8.993 114.667 1.00 82.25 81 GLY A CA 1
ATOM 643 C C . GLY A 1 81 ? -72.027 7.682 113.869 1.00 82.25 81 GLY A C 1
ATOM 644 O O . GLY A 1 81 ? -71.177 7.467 113.010 1.00 82.25 81 GLY A O 1
ATOM 645 N N . PHE A 1 82 ? -73.034 6.823 114.068 1.00 80.50 82 PHE A N 1
ATOM 646 C CA . PHE A 1 82 ? -73.214 5.622 113.242 1.00 80.50 82 PHE A CA 1
ATOM 647 C C . PHE A 1 82 ? -73.627 5.925 111.793 1.00 80.50 82 PHE A C 1
ATOM 649 O O . PHE A 1 82 ? -73.176 5.221 110.887 1.00 80.50 82 PHE A O 1
ATOM 656 N N . ALA A 1 83 ? -74.456 6.943 111.550 1.00 80.94 83 ALA A N 1
ATOM 657 C CA . ALA A 1 83 ? -74.811 7.372 110.197 1.00 80.94 83 ALA A CA 1
ATOM 658 C C . ALA A 1 83 ? -73.591 7.950 109.457 1.00 80.94 83 ALA A C 1
ATOM 660 O O . ALA A 1 83 ? -73.279 7.496 108.358 1.00 80.94 83 ALA A O 1
ATOM 661 N N . GLU A 1 84 ? -72.851 8.854 110.103 1.00 84.88 84 GLU A N 1
ATOM 662 C CA . GLU A 1 84 ? -71.618 9.474 109.602 1.00 84.88 84 GLU A CA 1
ATOM 663 C C . GLU A 1 84 ? -70.556 8.414 109.264 1.00 84.88 84 GLU A C 1
ATOM 665 O O . GLU A 1 84 ? -70.050 8.391 108.144 1.00 84.88 84 GLU A O 1
ATOM 670 N N . LEU A 1 85 ? -70.301 7.450 110.160 1.00 84.50 85 LEU A N 1
ATOM 671 C CA . LEU A 1 85 ? -69.392 6.320 109.901 1.00 84.50 85 LEU A CA 1
ATOM 672 C C . LEU A 1 85 ? -69.873 5.392 108.771 1.00 84.50 85 LEU A C 1
ATOM 674 O O . LEU A 1 85 ? -69.063 4.725 108.125 1.00 84.50 85 LEU A O 1
ATOM 678 N N . THR A 1 86 ? -71.183 5.309 108.522 1.00 82.69 86 THR A N 1
ATOM 679 C CA . THR A 1 86 ? -71.737 4.497 107.424 1.00 82.69 86 THR A CA 1
ATOM 680 C C . THR A 1 86 ? -71.585 5.210 106.079 1.00 82.69 86 THR A C 1
ATOM 682 O O . THR A 1 86 ? -71.220 4.572 105.088 1.00 82.69 86 THR A O 1
ATOM 685 N N . GLU A 1 87 ? -71.791 6.528 106.050 1.00 88.94 87 GLU A N 1
ATOM 686 C CA . GLU A 1 87 ? -71.541 7.376 104.882 1.00 88.94 87 GLU A CA 1
ATOM 687 C C . GLU A 1 87 ? -70.041 7.441 104.550 1.00 88.94 87 GLU A C 1
ATOM 689 O O . GLU A 1 87 ? -69.658 7.204 103.404 1.00 88.94 87 GLU A O 1
ATOM 694 N N . GLU A 1 88 ? -69.176 7.639 105.552 1.00 88.44 88 GLU A N 1
ATOM 695 C CA . GLU A 1 88 ? -67.717 7.590 105.400 1.00 88.44 88 GLU A CA 1
ATOM 696 C C . GLU A 1 88 ? -67.264 6.242 104.822 1.00 88.44 88 GLU A C 1
ATOM 698 O O . GLU A 1 88 ? -66.476 6.201 103.878 1.00 88.44 88 GLU A O 1
ATOM 703 N N . LYS A 1 89 ? -67.808 5.125 105.319 1.00 87.31 89 LYS A N 1
ATOM 704 C CA . LYS A 1 89 ? -67.476 3.777 104.839 1.00 87.31 89 LYS A CA 1
ATOM 705 C C . LYS A 1 89 ? -67.849 3.548 103.371 1.00 87.31 89 LYS A C 1
ATOM 707 O O . LYS A 1 89 ? -67.058 2.953 102.637 1.00 87.31 89 LYS A O 1
ATOM 712 N N . GLU A 1 90 ? -69.024 3.990 102.925 1.00 88.31 90 GLU A N 1
ATOM 713 C CA . GLU A 1 90 ? -69.419 3.869 101.513 1.00 88.31 90 GLU A CA 1
ATOM 714 C C . GLU A 1 90 ? -68.664 4.868 100.616 1.00 88.31 90 GLU A C 1
ATOM 716 O O . GLU A 1 90 ? -68.285 4.520 99.495 1.00 88.31 90 GLU A O 1
ATOM 721 N N . ASN A 1 91 ? -68.322 6.055 101.127 1.00 91.38 91 ASN A N 1
ATOM 722 C CA . ASN A 1 91 ? -67.445 7.013 100.451 1.00 91.38 91 ASN A CA 1
ATOM 723 C C . ASN A 1 91 ? -66.026 6.437 100.257 1.00 91.38 91 ASN A C 1
ATOM 725 O O . ASN A 1 91 ? -65.536 6.373 99.131 1.00 91.38 91 ASN A O 1
ATOM 729 N N . LEU A 1 92 ? -65.399 5.902 101.312 1.00 90.06 92 LEU A N 1
ATOM 730 C CA . LEU A 1 92 ? -64.096 5.222 101.254 1.00 90.06 92 LEU A CA 1
ATOM 731 C C . LEU A 1 92 ? -64.104 4.018 100.302 1.00 90.06 92 LEU A C 1
ATOM 733 O O . LEU A 1 92 ? -63.141 3.794 99.571 1.00 90.06 92 LEU A O 1
ATOM 737 N N . LYS A 1 93 ? -65.199 3.253 100.265 1.00 91.12 93 LYS A N 1
ATOM 738 C CA . LYS A 1 93 ? -65.396 2.126 99.339 1.00 91.12 93 LYS A CA 1
ATOM 739 C C . LYS A 1 93 ? -65.511 2.588 97.880 1.00 91.12 93 LYS A C 1
ATOM 741 O O . LYS A 1 93 ? -64.907 1.968 97.007 1.00 91.12 93 LYS A O 1
ATOM 746 N N . SER A 1 94 ? -66.211 3.694 97.620 1.00 89.06 94 SER A N 1
ATOM 747 C CA . SER A 1 94 ? -66.268 4.342 96.301 1.00 89.06 94 SER A CA 1
ATOM 748 C C . SER A 1 94 ? -64.892 4.867 95.868 1.00 89.06 94 SER A C 1
ATOM 750 O O . SER A 1 94 ? -64.419 4.558 94.773 1.00 89.06 94 SER A O 1
ATOM 752 N N . GLN A 1 95 ? -64.187 5.578 96.755 1.00 89.19 95 GLN A N 1
ATOM 753 C CA . GLN A 1 95 ? -62.819 6.055 96.525 1.00 89.19 95 GLN A CA 1
ATOM 754 C C . GLN A 1 95 ? -61.847 4.902 96.237 1.00 89.19 95 GLN A C 1
ATOM 756 O O . GLN A 1 95 ? -61.048 4.998 95.307 1.00 89.19 95 GLN A O 1
ATOM 761 N N . LEU A 1 96 ? -61.946 3.792 96.977 1.00 88.44 96 LEU A N 1
ATOM 762 C CA . LEU A 1 96 ? -61.128 2.598 96.770 1.00 88.44 96 LEU A CA 1
ATOM 763 C C . LEU A 1 96 ? -61.368 1.961 95.393 1.00 88.44 96 LEU A C 1
ATOM 765 O O . LEU A 1 96 ? -60.405 1.566 94.736 1.00 88.44 96 LEU A O 1
ATOM 769 N N . GLU A 1 97 ? -62.616 1.866 94.928 1.00 89.25 97 GLU A N 1
ATOM 770 C CA . GLU A 1 97 ? -62.906 1.289 93.609 1.00 89.25 97 GLU A CA 1
ATOM 771 C C . GLU A 1 97 ? -62.472 2.221 92.469 1.00 89.25 97 GLU A C 1
ATOM 773 O O . GLU A 1 97 ? -61.872 1.768 91.493 1.00 89.25 97 GLU A O 1
ATOM 778 N N . ASN A 1 98 ? -62.655 3.534 92.631 1.00 89.88 98 ASN A N 1
ATOM 779 C CA . ASN A 1 98 ? -62.118 4.537 91.708 1.00 89.88 98 ASN A CA 1
ATOM 780 C C . ASN A 1 98 ? -60.580 4.478 91.641 1.00 89.88 98 ASN A C 1
ATOM 782 O O . ASN A 1 98 ? -60.010 4.507 90.550 1.00 89.88 98 ASN A O 1
ATOM 786 N N . ALA A 1 99 ? -59.902 4.300 92.780 1.00 87.31 99 ALA A N 1
ATOM 787 C CA . ALA A 1 99 ? -58.453 4.123 92.841 1.00 87.31 99 ALA A CA 1
ATOM 788 C C . ALA A 1 99 ? -57.986 2.820 92.162 1.00 87.31 99 ALA A C 1
ATOM 790 O O . ALA A 1 99 ? -56.996 2.839 91.429 1.00 87.31 99 ALA A O 1
ATOM 791 N N . LYS A 1 100 ? -58.706 1.698 92.328 1.00 90.31 100 LYS A N 1
ATOM 792 C CA . LYS A 1 100 ? -58.426 0.449 91.590 1.00 90.31 100 LYS A CA 1
ATOM 793 C C . LYS A 1 100 ? -58.597 0.620 90.083 1.00 90.31 100 LYS A C 1
ATOM 795 O O . LYS A 1 100 ? -57.767 0.121 89.326 1.00 90.31 100 LYS A O 1
ATOM 800 N N . ASN A 1 101 ? -59.647 1.314 89.644 1.00 90.06 101 ASN A N 1
ATOM 801 C CA . ASN A 1 101 ? -59.906 1.554 88.225 1.00 90.06 101 ASN A CA 1
ATOM 802 C C . ASN A 1 101 ? -58.800 2.423 87.610 1.00 90.06 101 ASN A C 1
ATOM 804 O O . ASN A 1 101 ? -58.170 1.997 86.642 1.00 90.06 101 ASN A O 1
ATOM 808 N N . ALA A 1 102 ? -58.453 3.546 88.246 1.00 87.38 102 ALA A N 1
ATOM 809 C CA . ALA A 1 102 ? -57.327 4.387 87.837 1.00 87.38 102 ALA A CA 1
ATOM 810 C C . ALA A 1 102 ? -55.983 3.627 87.848 1.00 87.38 102 ALA A C 1
ATOM 812 O O . ALA A 1 102 ? -55.153 3.805 86.952 1.00 87.38 102 ALA A O 1
ATOM 813 N N . HIS A 1 103 ? -55.761 2.727 88.814 1.00 86.94 103 HIS A N 1
ATOM 814 C CA . HIS A 1 103 ? -54.569 1.876 88.835 1.00 86.94 103 HIS A CA 1
ATOM 815 C C . HIS A 1 103 ? -54.561 0.839 87.695 1.00 86.94 103 HIS A C 1
ATOM 817 O O . HIS A 1 103 ? -53.529 0.618 87.067 1.00 86.94 103 HIS A O 1
ATOM 823 N N . SER A 1 104 ? -55.714 0.251 87.363 1.00 90.56 104 SER A N 1
ATOM 824 C CA . SER A 1 104 ? -55.877 -0.675 86.233 1.00 90.56 104 SER A CA 1
ATOM 825 C C . SER A 1 104 ? -55.640 0.015 84.886 1.00 90.56 104 SER A C 1
ATOM 827 O O . SER A 1 104 ? -54.984 -0.538 84.003 1.00 90.56 104 SER A O 1
ATOM 829 N N . GLU A 1 105 ? -56.132 1.243 84.721 1.00 90.19 105 GLU A N 1
ATOM 830 C CA . GLU A 1 105 ? -55.931 2.052 83.514 1.00 90.19 105 GLU A CA 1
ATOM 831 C C . GLU A 1 105 ? -54.483 2.523 83.365 1.00 90.19 105 GLU A C 1
ATOM 833 O O . GLU A 1 105 ? -53.907 2.386 82.284 1.00 90.19 105 GLU A O 1
ATOM 838 N N . THR A 1 106 ? -53.846 2.976 84.448 1.00 89.31 106 THR A N 1
ATOM 839 C CA . THR A 1 106 ? -52.417 3.331 84.426 1.00 89.31 106 THR A CA 1
ATOM 840 C C . THR A 1 106 ? -51.514 2.114 84.197 1.00 89.31 106 THR A C 1
ATOM 842 O O . THR A 1 106 ? -50.554 2.224 83.434 1.00 89.31 106 THR A O 1
ATOM 845 N N . GLU A 1 107 ? -51.838 0.929 84.729 1.00 88.44 107 GLU A N 1
ATOM 846 C CA . GLU A 1 107 ? -51.140 -0.321 84.382 1.00 88.44 107 GLU A CA 1
ATOM 847 C C . GLU A 1 107 ? -51.309 -0.701 82.904 1.00 88.44 107 GLU A C 1
ATOM 849 O O . GLU A 1 107 ? -50.332 -1.093 82.263 1.00 88.44 107 GLU A O 1
ATOM 854 N N . LYS A 1 108 ? -52.515 -0.568 82.332 1.00 89.88 108 LYS A N 1
ATOM 855 C CA . LYS A 1 108 ? -52.750 -0.803 80.894 1.00 89.88 108 LYS A CA 1
ATOM 856 C C . LYS A 1 108 ? -51.936 0.167 80.036 1.00 89.88 108 LYS A C 1
ATOM 858 O O . LYS A 1 108 ? -51.227 -0.279 79.137 1.00 89.88 108 LYS A O 1
ATOM 863 N N . ALA A 1 109 ? -51.973 1.463 80.349 1.00 89.44 109 ALA A N 1
ATOM 864 C CA . ALA A 1 109 ? -51.206 2.488 79.643 1.00 89.44 109 ALA A CA 1
ATOM 865 C C . ALA A 1 109 ? -49.688 2.245 79.748 1.00 89.44 109 ALA A C 1
ATOM 867 O O . ALA A 1 109 ? -48.981 2.310 78.742 1.00 89.44 109 ALA A O 1
ATOM 868 N N . ARG A 1 110 ? -49.186 1.877 80.936 1.00 91.38 110 ARG A N 1
ATOM 869 C CA . ARG A 1 110 ? -47.772 1.529 81.150 1.00 91.38 110 ARG A CA 1
ATOM 870 C C . ARG A 1 110 ? -47.362 0.289 80.353 1.00 91.38 110 ARG A C 1
ATOM 872 O O . ARG A 1 110 ? -46.287 0.282 79.759 1.00 91.38 110 ARG A O 1
ATOM 879 N N . ARG A 1 111 ? -48.204 -0.749 80.307 1.00 90.00 111 ARG A N 1
ATOM 880 C CA . ARG A 1 111 ? -47.960 -1.961 79.503 1.00 90.00 111 ARG A CA 1
ATOM 881 C C . ARG A 1 111 ? -47.936 -1.659 78.007 1.00 90.00 111 ARG A C 1
ATOM 883 O O . ARG A 1 111 ? -47.041 -2.154 77.329 1.00 90.00 111 ARG A O 1
ATOM 890 N N . GLN A 1 112 ? -48.854 -0.823 77.519 1.00 90.94 112 GLN A N 1
ATOM 891 C CA . GLN A 1 112 ? -48.873 -0.394 76.120 1.00 90.94 112 GLN A CA 1
ATOM 892 C C . GLN A 1 112 ? -47.607 0.399 75.770 1.00 90.94 112 GLN A C 1
ATOM 894 O O . GLN A 1 112 ? -46.887 0.010 74.858 1.00 90.94 112 GLN A O 1
ATOM 899 N N . GLY A 1 113 ? -47.248 1.415 76.563 1.00 90.25 113 GLY A N 1
ATOM 900 C CA . GLY A 1 113 ? -46.029 2.201 76.336 1.00 90.25 113 GLY A CA 1
ATOM 901 C C . GLY A 1 113 ? -44.737 1.371 76.379 1.00 90.25 113 GLY A C 1
ATOM 902 O O . GLY A 1 113 ? -43.809 1.638 75.619 1.00 90.25 113 GLY A O 1
ATOM 903 N N . ILE A 1 114 ? -44.679 0.322 77.211 1.00 90.69 114 ILE A N 1
ATOM 904 C CA . ILE A 1 114 ? -43.564 -0.641 77.220 1.00 90.69 114 ILE A CA 1
ATOM 905 C C . ILE A 1 114 ? -43.553 -1.502 75.947 1.00 90.69 114 ILE A C 1
ATOM 907 O O . ILE A 1 114 ? -42.478 -1.743 75.398 1.00 90.69 114 ILE A O 1
ATOM 911 N N . ALA A 1 115 ? -44.713 -1.949 75.457 1.00 89.62 115 ALA A N 1
ATOM 912 C CA . ALA A 1 115 ? -44.813 -2.704 74.208 1.00 89.62 115 ALA A CA 1
ATOM 913 C C . ALA A 1 115 ? -44.412 -1.852 72.989 1.00 89.62 115 ALA A C 1
ATOM 915 O O . ALA A 1 115 ? -43.630 -2.307 72.152 1.00 89.62 115 ALA A O 1
ATOM 916 N N . ASP A 1 116 ? -44.864 -0.598 72.932 1.00 91.62 116 ASP A N 1
ATOM 917 C CA . ASP A 1 116 ? -44.533 0.349 71.864 1.00 91.62 116 ASP A CA 1
ATOM 918 C C . ASP A 1 116 ? -43.033 0.696 71.873 1.00 91.62 116 ASP A C 1
ATOM 920 O O . ASP A 1 116 ? -42.379 0.681 70.827 1.00 91.62 116 ASP A O 1
ATOM 924 N N . ALA A 1 117 ? -42.449 0.926 73.055 1.00 90.81 117 ALA A N 1
ATOM 925 C CA . ALA A 1 117 ? -41.010 1.140 73.211 1.00 90.81 117 ALA A CA 1
ATOM 926 C C . ALA A 1 117 ? -40.185 -0.101 72.819 1.00 90.81 117 ALA A C 1
ATOM 928 O O . ALA A 1 117 ? -39.140 0.030 72.178 1.00 90.81 117 ALA A O 1
ATOM 929 N N . ALA A 1 118 ? -40.657 -1.310 73.142 1.00 90.75 118 ALA A N 1
ATOM 930 C CA . ALA A 1 118 ? -40.014 -2.554 72.720 1.00 90.75 118 ALA A CA 1
ATOM 931 C C . ALA A 1 118 ? -40.065 -2.738 71.192 1.00 90.75 118 ALA A C 1
ATOM 933 O O . ALA A 1 118 ? -39.057 -3.105 70.586 1.00 90.75 118 ALA A O 1
ATOM 934 N N . ALA A 1 119 ? -41.194 -2.419 70.550 1.00 90.38 119 ALA A N 1
ATOM 935 C CA . ALA A 1 119 ? -41.324 -2.443 69.093 1.00 90.38 119 ALA A CA 1
ATOM 936 C C . ALA A 1 119 ? -40.373 -1.437 68.414 1.00 90.38 119 ALA A C 1
ATOM 938 O O . ALA A 1 119 ? -39.683 -1.787 67.454 1.00 90.38 119 ALA A O 1
ATOM 939 N N . GLN A 1 120 ? -40.259 -0.216 68.950 1.00 92.38 120 GLN A N 1
ATOM 940 C CA . GLN A 1 120 ? -39.290 0.778 68.471 1.00 92.38 120 GLN A CA 1
ATOM 941 C C . GLN A 1 120 ? -37.838 0.307 68.648 1.00 92.38 120 GLN A C 1
ATOM 943 O O . GLN A 1 120 ? -37.030 0.469 67.733 1.00 92.38 120 GLN A O 1
ATOM 948 N N . ALA A 1 121 ? -37.500 -0.326 69.776 1.00 91.62 121 ALA A N 1
ATOM 949 C CA . ALA A 1 121 ? -36.160 -0.862 70.022 1.00 91.62 121 ALA A CA 1
ATOM 950 C C . ALA A 1 121 ? -35.778 -1.989 69.040 1.00 91.62 121 ALA A C 1
ATOM 952 O O . ALA A 1 121 ? -34.630 -2.047 68.593 1.00 91.62 121 ALA A O 1
ATOM 953 N N . ILE A 1 122 ? -36.733 -2.846 68.656 1.00 93.00 122 ILE A N 1
ATOM 954 C CA . ILE A 1 122 ? -36.539 -3.878 67.622 1.00 93.00 122 ILE A CA 1
ATOM 955 C C . ILE A 1 122 ? -36.265 -3.223 66.259 1.00 93.00 122 ILE A C 1
ATOM 957 O O . ILE A 1 122 ? -35.237 -3.505 65.645 1.00 93.00 122 ILE A O 1
ATOM 961 N N . LEU A 1 123 ? -37.109 -2.277 65.829 1.00 93.31 123 LEU A N 1
ATOM 962 C CA . LEU A 1 123 ? -36.927 -1.550 64.563 1.00 93.31 123 LEU A CA 1
ATOM 963 C C . LEU A 1 123 ? -35.587 -0.796 64.500 1.00 93.31 123 LEU A C 1
ATOM 965 O O . LEU A 1 123 ? -34.931 -0.767 63.453 1.00 93.31 123 LEU A O 1
ATOM 969 N N . LEU A 1 124 ? -35.147 -0.209 65.618 1.00 94.06 124 LEU A N 1
ATOM 970 C CA . LEU A 1 124 ? -33.854 0.467 65.710 1.00 94.06 124 LEU A CA 1
ATOM 971 C C . LEU A 1 124 ? -32.690 -0.527 65.570 1.00 94.06 124 LEU A C 1
ATOM 973 O O . LEU A 1 124 ? -31.748 -0.264 64.820 1.00 94.06 124 LEU A O 1
ATOM 977 N N . LYS A 1 125 ? -32.774 -1.686 66.235 1.00 95.00 125 LYS A N 1
ATOM 978 C CA . LYS A 1 125 ? -31.779 -2.766 66.154 1.00 95.00 125 LYS A CA 1
ATOM 979 C C . LYS A 1 125 ? -31.654 -3.322 64.734 1.00 95.00 125 LYS A C 1
ATOM 981 O O . LYS A 1 125 ? -30.538 -3.451 64.234 1.00 95.00 125 LYS A O 1
ATOM 986 N N . ASP A 1 126 ? -32.772 -3.580 64.059 1.00 93.44 126 ASP A N 1
ATOM 987 C CA . ASP A 1 126 ? -32.772 -4.062 62.673 1.00 93.44 126 ASP A CA 1
ATOM 988 C C . ASP A 1 126 ? -32.205 -3.009 61.707 1.00 93.44 126 ASP A C 1
ATOM 990 O O . ASP A 1 126 ? -31.436 -3.337 60.799 1.00 93.44 126 ASP A O 1
ATOM 994 N N . THR A 1 127 ? -32.491 -1.725 61.954 1.00 94.56 127 THR A N 1
ATOM 995 C CA . THR A 1 127 ? -31.911 -0.597 61.204 1.00 94.56 127 THR A CA 1
ATOM 996 C C . THR A 1 127 ? -30.392 -0.497 61.394 1.00 94.56 127 THR A C 1
ATOM 998 O O . THR A 1 127 ? -29.670 -0.223 60.432 1.00 94.56 127 THR A O 1
ATOM 1001 N N . ILE A 1 128 ? -29.882 -0.738 62.607 1.00 94.25 128 ILE A N 1
ATOM 1002 C CA . ILE A 1 128 ? -28.438 -0.788 62.891 1.00 94.25 128 ILE A CA 1
ATOM 1003 C C . ILE A 1 128 ? -27.803 -1.977 62.159 1.00 94.25 128 ILE A C 1
ATOM 1005 O O . ILE A 1 128 ? -26.893 -1.773 61.357 1.00 94.25 128 ILE A O 1
ATOM 1009 N N . ALA A 1 129 ? -28.359 -3.183 62.305 1.00 94.06 129 ALA A N 1
ATOM 1010 C CA . ALA A 1 129 ? -27.869 -4.387 61.628 1.00 94.06 129 ALA A CA 1
ATOM 1011 C C . ALA A 1 129 ? -27.945 -4.297 60.088 1.00 94.06 129 ALA A C 1
ATOM 1013 O O . ALA A 1 129 ? -27.206 -4.982 59.375 1.00 94.06 129 ALA A O 1
ATOM 1014 N N . ALA A 1 130 ? -28.842 -3.478 59.529 1.00 93.12 130 ALA A N 1
ATOM 1015 C CA . ALA A 1 130 ? -28.857 -3.146 58.104 1.00 93.12 130 ALA A CA 1
ATOM 1016 C C . ALA A 1 130 ? -27.716 -2.182 57.721 1.00 93.12 130 ALA A C 1
ATOM 1018 O O . ALA A 1 130 ? -27.016 -2.421 56.735 1.00 93.12 130 ALA A O 1
ATOM 1019 N N . LYS A 1 131 ? -27.477 -1.128 58.515 1.00 94.62 131 LYS A N 1
ATOM 1020 C CA . LYS A 1 131 ? -26.374 -0.173 58.293 1.00 94.62 131 LYS A CA 1
ATOM 1021 C C . LYS A 1 131 ? -24.998 -0.832 58.415 1.00 94.62 131 LYS A C 1
ATOM 1023 O O . LYS A 1 131 ? -24.147 -0.580 57.568 1.00 94.62 131 LYS A O 1
ATOM 1028 N N . GLU A 1 132 ? -24.794 -1.713 59.391 1.00 94.69 132 GLU A N 1
ATOM 1029 C CA . GLU A 1 132 ? -23.555 -2.489 59.560 1.00 94.69 132 GLU A CA 1
ATOM 1030 C C . GLU A 1 132 ? -23.254 -3.358 58.331 1.00 94.69 132 GLU A C 1
ATOM 1032 O O . GLU A 1 132 ? -22.133 -3.348 57.822 1.00 94.69 132 GLU A O 1
ATOM 1037 N N . ARG A 1 133 ? -24.268 -4.040 57.777 1.00 94.00 133 ARG A N 1
ATOM 1038 C CA . ARG A 1 133 ? -24.130 -4.799 56.521 1.00 94.00 133 ARG A CA 1
ATOM 1039 C C . ARG A 1 133 ? -23.723 -3.904 55.345 1.00 94.00 133 ARG A C 1
ATOM 1041 O O . ARG A 1 133 ? -22.841 -4.286 54.580 1.00 94.00 133 ARG A O 1
ATOM 1048 N N . VAL A 1 134 ? -24.292 -2.701 55.225 1.00 94.94 134 VAL A N 1
ATOM 1049 C CA . VAL A 1 134 ? -23.901 -1.723 54.188 1.00 94.94 134 VAL A CA 1
ATOM 1050 C C . VAL A 1 134 ? -22.473 -1.198 54.394 1.00 94.94 134 VAL A C 1
ATOM 1052 O O . VAL A 1 134 ? -21.749 -1.031 53.415 1.00 94.94 134 VAL A O 1
ATOM 1055 N N . ILE A 1 135 ? -22.043 -0.961 55.637 1.00 95.44 135 ILE A N 1
ATOM 1056 C CA . ILE A 1 135 ? -20.669 -0.539 55.960 1.00 95.44 135 ILE A CA 1
ATOM 1057 C C . ILE A 1 135 ? -19.670 -1.642 55.590 1.00 95.44 135 ILE A C 1
ATOM 1059 O O . ILE A 1 135 ? -18.694 -1.369 54.894 1.00 95.44 135 ILE A O 1
ATOM 1063 N N . ASN A 1 136 ? -19.944 -2.893 55.965 1.00 94.38 136 ASN A N 1
ATOM 1064 C CA . ASN A 1 136 ? -19.068 -4.025 55.660 1.00 94.38 136 ASN A CA 1
ATOM 1065 C C . ASN A 1 136 ? -18.924 -4.258 54.146 1.00 94.38 136 ASN A C 1
ATOM 1067 O O . ASN A 1 136 ? -17.805 -4.425 53.663 1.00 94.38 136 ASN A O 1
ATOM 1071 N N . LEU A 1 137 ? -20.025 -4.175 53.386 1.00 94.88 137 LEU A N 1
ATOM 1072 C CA . LEU A 1 137 ? -19.993 -4.241 51.919 1.00 94.88 137 LEU A CA 1
ATOM 1073 C C . LEU A 1 137 ? -19.181 -3.087 51.307 1.00 94.88 137 LEU A C 1
ATOM 1075 O O . LEU A 1 137 ? -18.361 -3.317 50.419 1.00 94.88 137 LEU A O 1
ATOM 1079 N N . LYS A 1 138 ? -19.346 -1.851 51.802 1.00 95.38 138 LYS A N 1
ATOM 1080 C CA . LYS A 1 138 ? -18.538 -0.708 51.341 1.00 95.38 138 LYS A CA 1
ATOM 1081 C C . LYS A 1 138 ? -17.048 -0.928 51.604 1.00 95.38 138 LYS A C 1
ATOM 1083 O O . LYS A 1 138 ? -16.253 -0.768 50.682 1.00 95.38 138 LYS A O 1
ATOM 1088 N N . ASN A 1 139 ? -16.678 -1.359 52.807 1.00 94.19 139 ASN A N 1
ATOM 1089 C CA . ASN A 1 139 ? -15.284 -1.616 53.177 1.00 94.19 139 ASN A CA 1
ATOM 1090 C C . ASN A 1 139 ? -14.645 -2.713 52.302 1.00 94.19 139 ASN A C 1
ATOM 1092 O O . ASN A 1 139 ? -13.491 -2.577 51.899 1.00 94.19 139 ASN A O 1
ATOM 1096 N N . GLN A 1 140 ? -15.404 -3.753 51.933 1.00 93.75 140 GLN A N 1
ATOM 1097 C CA . GLN A 1 140 ? -14.964 -4.755 50.954 1.00 93.75 140 GLN A CA 1
ATOM 1098 C C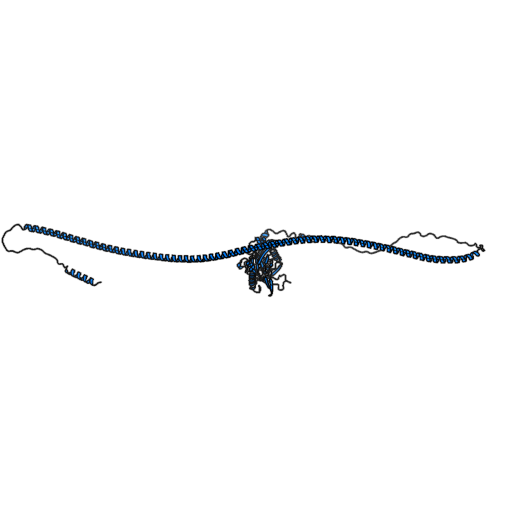 . GLN A 1 140 ? -14.701 -4.125 49.577 1.00 93.75 140 GLN A C 1
ATOM 1100 O O . GLN A 1 140 ? -13.596 -4.262 49.053 1.00 93.75 140 GLN A O 1
ATOM 1105 N N . THR A 1 141 ? -15.653 -3.357 49.029 1.00 94.81 141 THR A N 1
ATOM 1106 C CA . THR A 1 141 ? -15.474 -2.698 47.717 1.00 94.81 141 THR A CA 1
ATOM 1107 C C . THR A 1 141 ? -14.332 -1.676 47.693 1.00 94.81 141 THR A C 1
ATOM 1109 O O . THR A 1 141 ? -13.675 -1.523 46.665 1.00 94.81 141 THR A O 1
ATOM 1112 N N . ILE A 1 142 ? -14.046 -1.010 48.819 1.00 95.25 142 ILE A N 1
ATOM 1113 C CA . ILE A 1 142 ? -12.897 -0.103 48.959 1.00 95.25 142 ILE A CA 1
ATOM 1114 C C . ILE A 1 142 ? -11.588 -0.901 48.900 1.00 95.25 142 ILE A C 1
ATOM 1116 O O . ILE A 1 142 ? -10.737 -0.587 48.075 1.00 95.25 142 ILE A O 1
ATOM 1120 N N . SER A 1 143 ? -11.461 -1.992 49.665 1.00 94.69 143 SER A N 1
ATOM 1121 C CA . SER A 1 143 ? -10.255 -2.838 49.637 1.00 94.69 143 SER A CA 1
ATOM 1122 C C . SER A 1 143 ? -10.003 -3.486 48.266 1.00 94.69 143 SER A C 1
ATOM 1124 O O . SER A 1 143 ? -8.855 -3.692 47.865 1.00 94.69 143 SER A O 1
ATOM 1126 N N . GLU A 1 144 ? -11.057 -3.807 47.513 1.00 94.38 144 GLU A N 1
ATOM 1127 C CA . GLU A 1 144 ? -10.936 -4.269 46.125 1.00 94.38 144 GLU A CA 1
ATOM 1128 C C . GLU A 1 144 ? -10.482 -3.150 45.175 1.00 94.38 144 GLU A C 1
ATOM 1130 O O . GLU A 1 144 ? -9.622 -3.383 44.320 1.00 94.38 144 GLU A O 1
ATOM 1135 N N . ALA A 1 145 ? -10.998 -1.928 45.342 1.00 93.25 145 ALA A N 1
ATOM 1136 C CA . ALA A 1 145 ? -10.576 -0.765 44.566 1.00 93.25 145 ALA A CA 1
ATOM 1137 C C . ALA A 1 145 ? -9.113 -0.370 44.846 1.00 93.25 145 ALA A C 1
ATOM 1139 O O . ALA A 1 145 ? -8.374 -0.090 43.904 1.00 93.25 145 ALA A O 1
ATOM 1140 N N . GLU A 1 146 ? -8.668 -0.423 46.105 1.00 94.81 146 GLU A N 1
ATOM 1141 C CA . GLU A 1 146 ? -7.274 -0.192 46.517 1.00 94.81 146 GLU A CA 1
ATOM 1142 C C . GLU A 1 146 ? -6.316 -1.208 45.878 1.00 94.81 146 GLU A C 1
ATOM 1144 O O . GLU A 1 146 ? -5.290 -0.831 45.310 1.00 94.81 146 GLU A O 1
ATOM 1149 N N . LYS A 1 147 ? -6.678 -2.500 45.874 1.00 95.44 147 LYS A N 1
ATOM 1150 C CA . LYS A 1 147 ? -5.901 -3.552 45.190 1.00 95.44 147 LYS A CA 1
ATOM 1151 C C . LYS A 1 147 ? -5.829 -3.318 43.680 1.00 95.44 147 LYS A C 1
ATOM 1153 O O . LYS A 1 147 ? -4.767 -3.503 43.082 1.00 95.44 147 LYS A O 1
ATOM 1158 N N . GLN A 1 148 ? -6.925 -2.880 43.053 1.00 94.56 148 GLN A N 1
ATOM 1159 C CA . GLN A 1 148 ? -6.915 -2.503 41.636 1.00 94.56 148 GLN A CA 1
ATOM 1160 C C . GLN A 1 148 ? -6.067 -1.253 41.363 1.00 94.56 148 GLN A C 1
ATOM 1162 O O . GLN A 1 148 ? -5.414 -1.209 40.324 1.00 94.56 148 GLN A O 1
ATOM 1167 N N . ALA A 1 149 ? -6.053 -0.264 42.262 1.00 93.31 149 ALA A N 1
ATOM 1168 C CA . ALA A 1 149 ? -5.202 0.919 42.145 1.00 93.31 149 ALA A CA 1
ATOM 1169 C C . ALA A 1 149 ? -3.718 0.528 42.193 1.00 93.31 149 ALA A C 1
ATOM 1171 O O . ALA A 1 149 ? -3.020 0.719 41.204 1.00 93.31 149 ALA A O 1
ATOM 1172 N N . ALA A 1 150 ? -3.283 -0.181 43.240 1.00 95.00 150 ALA A N 1
ATOM 1173 C CA . ALA A 1 150 ? -1.900 -0.648 43.368 1.00 95.00 150 ALA A CA 1
ATOM 1174 C C . ALA A 1 150 ? -1.441 -1.518 42.176 1.00 95.00 150 ALA A C 1
ATOM 1176 O O . ALA A 1 150 ? -0.302 -1.411 41.723 1.00 95.00 150 ALA A O 1
ATOM 1177 N N . THR A 1 151 ? -2.337 -2.340 41.615 1.00 95.12 151 THR A N 1
ATOM 1178 C CA . THR A 1 151 ? -2.052 -3.133 40.402 1.00 95.12 151 THR A CA 1
ATOM 1179 C C . THR A 1 151 ? -1.876 -2.246 39.158 1.00 95.12 151 THR A C 1
ATOM 1181 O O . THR A 1 151 ? -1.042 -2.538 38.300 1.00 95.12 151 THR A O 1
ATOM 1184 N N . ARG A 1 152 ? -2.640 -1.150 39.040 1.00 95.19 152 ARG A N 1
ATOM 1185 C CA . ARG A 1 152 ? -2.485 -0.165 37.954 1.00 95.19 152 ARG A CA 1
ATOM 1186 C C . ARG A 1 152 ? -1.201 0.639 38.112 1.00 95.19 152 ARG A C 1
ATOM 1188 O O . ARG A 1 152 ? -0.517 0.829 37.115 1.00 95.19 152 ARG A O 1
ATOM 1195 N N . ASP A 1 153 ? -0.843 1.040 39.326 1.00 95.25 153 ASP A N 1
ATOM 1196 C CA . ASP A 1 153 ? 0.375 1.815 39.589 1.00 95.25 153 ASP A CA 1
ATOM 1197 C C . ASP A 1 153 ? 1.638 0.997 39.264 1.00 95.25 153 ASP A C 1
ATOM 1199 O O . ASP A 1 153 ? 2.554 1.494 38.606 1.00 95.25 153 ASP A O 1
ATOM 1203 N N . GLN A 1 154 ? 1.646 -0.300 39.599 1.00 95.12 154 GLN A N 1
ATOM 1204 C CA . GLN A 1 154 ? 2.684 -1.238 39.151 1.00 95.12 154 GLN A CA 1
ATOM 1205 C C . GLN A 1 154 ? 2.752 -1.348 37.618 1.00 95.12 154 GLN A C 1
ATOM 1207 O O . GLN A 1 154 ? 3.841 -1.302 37.043 1.00 95.12 154 GLN A O 1
ATOM 1212 N N . ALA A 1 155 ? 1.605 -1.456 36.938 1.00 93.81 155 ALA A N 1
ATOM 1213 C CA . ALA A 1 155 ? 1.561 -1.503 35.476 1.00 93.81 155 ALA A CA 1
ATOM 1214 C C . ALA A 1 155 ? 2.035 -0.188 34.827 1.00 93.81 155 ALA A C 1
ATOM 1216 O O . ALA A 1 155 ? 2.704 -0.227 33.796 1.00 93.81 155 ALA A O 1
ATOM 1217 N N . ILE A 1 156 ? 1.735 0.963 35.438 1.00 95.44 156 ILE A N 1
ATOM 1218 C CA . ILE A 1 156 ? 2.216 2.280 35.004 1.00 95.44 156 ILE A CA 1
ATOM 1219 C C . ILE A 1 156 ? 3.740 2.353 35.134 1.00 95.44 156 ILE A C 1
ATOM 1221 O O . ILE A 1 156 ? 4.381 2.723 34.157 1.00 95.44 156 ILE A O 1
ATOM 1225 N N . SER A 1 157 ? 4.327 1.914 36.255 1.00 96.31 157 SER A N 1
ATOM 1226 C CA . SER A 1 157 ? 5.792 1.866 36.414 1.00 96.31 157 SER A CA 1
ATOM 1227 C C . SER A 1 157 ? 6.457 1.035 35.311 1.00 96.31 157 SER A C 1
ATOM 1229 O O . SER A 1 157 ? 7.350 1.525 34.625 1.00 96.31 157 SER A O 1
ATOM 1231 N N . VAL A 1 158 ? 5.968 -0.188 35.067 1.00 96.69 158 VAL A N 1
ATOM 1232 C CA . VAL A 1 158 ? 6.520 -1.077 34.027 1.00 96.69 158 VAL A CA 1
ATOM 1233 C C . VAL A 1 158 ? 6.397 -0.464 32.625 1.00 96.69 158 VAL A C 1
ATOM 1235 O O . VAL A 1 158 ? 7.302 -0.617 31.803 1.00 96.69 158 VAL A O 1
ATOM 1238 N N . LEU A 1 159 ? 5.305 0.251 32.336 1.00 96.19 159 LEU A N 1
ATOM 1239 C CA . LEU A 1 159 ? 5.147 0.982 31.075 1.00 96.19 159 LEU A CA 1
ATOM 1240 C C . LEU A 1 159 ? 6.098 2.186 30.981 1.00 96.19 159 LEU A C 1
ATOM 1242 O O . LEU A 1 159 ? 6.635 2.438 29.904 1.00 96.19 159 LEU A O 1
ATOM 1246 N N . THR A 1 160 ? 6.354 2.901 32.080 1.00 96.62 160 THR A N 1
ATOM 1247 C CA . THR A 1 160 ? 7.331 4.001 32.128 1.00 96.62 160 THR A CA 1
ATOM 1248 C C . THR A 1 160 ? 8.749 3.498 31.849 1.00 96.62 160 THR A C 1
ATOM 1250 O O . THR A 1 160 ? 9.436 4.068 31.003 1.00 96.62 160 THR A O 1
ATOM 1253 N N . ASP A 1 161 ? 9.163 2.384 32.456 1.00 96.94 161 ASP A N 1
ATOM 1254 C CA . ASP A 1 161 ? 10.477 1.774 32.208 1.00 96.94 161 ASP A CA 1
ATOM 1255 C C . ASP A 1 161 ? 10.636 1.307 30.748 1.00 96.94 161 ASP A C 1
ATOM 1257 O O . ASP A 1 161 ? 11.700 1.467 30.137 1.00 96.94 161 ASP A O 1
ATOM 1261 N N . GLN A 1 162 ? 9.560 0.789 30.143 1.00 96.19 162 GLN A N 1
ATOM 1262 C CA . GLN A 1 162 ? 9.526 0.443 28.717 1.00 96.19 162 GLN A CA 1
ATOM 1263 C C . GLN A 1 162 ? 9.631 1.678 27.811 1.00 96.19 162 GLN A C 1
ATOM 1265 O O . GLN A 1 162 ? 10.362 1.630 26.821 1.00 96.19 162 GLN A O 1
ATOM 1270 N N . VAL A 1 163 ? 8.959 2.788 28.143 1.00 95.88 163 VAL A N 1
ATOM 1271 C CA . VAL A 1 163 ? 9.081 4.059 27.404 1.00 95.88 163 VAL A CA 1
ATOM 1272 C C . VAL A 1 163 ? 10.512 4.592 27.482 1.00 95.88 163 VAL A C 1
ATOM 1274 O O . VAL A 1 163 ? 11.116 4.816 26.437 1.00 95.88 163 VAL A O 1
ATOM 1277 N N . ASN A 1 164 ? 11.095 4.682 28.681 1.00 96.00 164 ASN A N 1
ATOM 1278 C CA . ASN A 1 164 ? 12.480 5.127 28.883 1.00 96.00 164 ASN A CA 1
ATOM 1279 C C . ASN A 1 164 ? 13.479 4.274 28.070 1.00 96.00 164 ASN A C 1
ATOM 1281 O O . ASN A 1 164 ? 14.400 4.793 27.437 1.00 96.00 164 ASN A O 1
ATOM 1285 N N . THR A 1 165 ? 13.263 2.953 28.030 1.00 96.88 165 THR A N 1
ATOM 1286 C CA . THR A 1 165 ? 14.077 2.018 27.234 1.00 96.88 165 THR A CA 1
ATOM 1287 C C . THR A 1 165 ? 13.945 2.275 25.726 1.00 96.88 165 THR A C 1
ATOM 1289 O O . THR A 1 165 ? 14.942 2.241 25.001 1.00 96.88 165 THR A O 1
ATOM 1292 N N . LEU A 1 166 ? 12.731 2.546 25.237 1.00 96.44 166 LEU A N 1
ATOM 1293 C CA . LEU A 1 166 ? 12.475 2.857 23.827 1.00 96.44 166 LEU A CA 1
ATOM 1294 C C . LEU A 1 166 ? 13.054 4.219 23.421 1.00 96.44 166 LEU A C 1
ATOM 1296 O O . LEU A 1 166 ? 13.597 4.335 22.323 1.00 96.44 166 LEU A O 1
ATOM 1300 N N . GLU A 1 167 ? 13.002 5.230 24.290 1.00 95.56 167 GLU A N 1
ATOM 1301 C CA . GLU A 1 167 ? 13.625 6.536 24.039 1.00 95.56 167 GLU A CA 1
ATOM 1302 C C . GLU A 1 167 ? 15.150 6.422 23.896 1.00 95.56 167 GLU A C 1
ATOM 1304 O O . GLU A 1 167 ? 15.716 6.984 22.954 1.00 95.56 167 GLU A O 1
ATOM 1309 N N . GLY A 1 168 ? 15.804 5.614 24.741 1.00 95.88 168 GLY A N 1
ATOM 1310 C CA . GLY A 1 168 ? 17.224 5.278 24.595 1.00 95.88 168 GLY A CA 1
ATOM 1311 C C . GLY A 1 168 ? 17.540 4.629 23.241 1.00 95.88 168 GLY A C 1
ATOM 1312 O O . GLY A 1 168 ? 18.395 5.117 22.502 1.00 95.88 168 GLY A O 1
ATOM 1313 N N . GLN A 1 169 ? 16.779 3.597 22.855 1.00 96.12 169 GLN A N 1
ATOM 1314 C CA . GLN A 1 169 ? 16.939 2.920 21.557 1.00 96.12 169 GLN A CA 1
ATOM 1315 C C . GLN A 1 169 ? 16.717 3.858 20.357 1.00 96.12 169 GLN A C 1
ATOM 1317 O O . GLN A 1 169 ? 17.404 3.739 19.340 1.00 96.12 169 GLN A O 1
ATOM 1322 N N . ILE A 1 170 ? 15.783 4.809 20.460 1.00 94.88 170 ILE A N 1
ATOM 1323 C CA . ILE A 1 170 ? 15.550 5.843 19.440 1.00 94.88 170 ILE A CA 1
ATOM 1324 C C . ILE A 1 170 ? 16.736 6.821 19.372 1.00 94.88 170 ILE A C 1
ATOM 1326 O O . ILE A 1 170 ? 17.123 7.229 18.273 1.00 94.88 170 ILE A O 1
ATOM 1330 N N . GLY A 1 171 ? 17.342 7.164 20.512 1.00 96.56 171 GLY A N 1
ATOM 1331 C CA . GLY A 1 171 ? 18.569 7.961 20.593 1.00 96.56 171 GLY A CA 1
ATOM 1332 C C . GLY A 1 171 ? 19.753 7.298 19.885 1.00 96.56 171 GLY A C 1
ATOM 1333 O O . GLY A 1 171 ? 20.353 7.901 18.991 1.00 96.56 171 GLY A O 1
ATOM 1334 N N . ASP A 1 172 ? 20.036 6.036 20.207 1.00 95.31 172 ASP A N 1
ATOM 1335 C CA . ASP A 1 172 ? 21.110 5.258 19.574 1.00 95.31 172 ASP A CA 1
ATOM 1336 C C . ASP A 1 172 ? 20.898 5.112 18.062 1.00 95.31 172 ASP A C 1
ATOM 1338 O O . ASP A 1 172 ? 21.806 5.363 17.264 1.00 95.31 172 ASP A O 1
ATOM 1342 N N . LEU A 1 173 ? 19.673 4.783 17.643 1.00 96.25 173 LEU A N 1
ATOM 1343 C CA . LEU A 1 173 ? 19.324 4.626 16.232 1.00 96.25 173 LEU A CA 1
ATOM 1344 C C . LEU A 1 173 ? 19.449 5.950 15.453 1.00 96.25 173 LEU A C 1
ATOM 1346 O O . LEU A 1 173 ? 19.877 5.957 14.297 1.00 96.25 173 LEU A O 1
ATOM 1350 N N . LYS A 1 174 ? 19.132 7.088 16.082 1.00 95.81 174 LYS A N 1
ATOM 1351 C CA . LYS A 1 174 ? 19.343 8.430 15.513 1.00 95.81 174 LYS A CA 1
ATOM 1352 C C . LYS A 1 174 ? 20.834 8.737 15.319 1.00 95.81 174 LYS A C 1
ATOM 1354 O O . LYS A 1 174 ? 21.201 9.313 14.292 1.00 95.81 174 LYS A O 1
ATOM 1359 N N . ASN A 1 175 ? 21.690 8.322 16.253 1.00 95.69 175 ASN A N 1
ATOM 1360 C CA . ASN A 1 175 ? 23.143 8.499 16.167 1.00 95.69 175 ASN A CA 1
ATOM 1361 C C . ASN A 1 175 ? 23.772 7.604 15.079 1.00 95.69 175 ASN A C 1
ATOM 1363 O O . ASN A 1 175 ? 24.596 8.074 14.287 1.00 95.69 175 ASN A O 1
ATOM 1367 N N . ASP A 1 176 ? 23.324 6.351 14.964 1.00 96.50 176 ASP A N 1
ATOM 1368 C CA . ASP A 1 176 ? 23.697 5.435 13.878 1.00 96.50 176 ASP A CA 1
ATOM 1369 C C . ASP A 1 176 ? 23.292 5.983 12.496 1.00 96.50 176 ASP A C 1
ATOM 1371 O O . ASP A 1 176 ? 24.120 6.048 11.581 1.00 96.50 176 ASP A O 1
ATOM 1375 N N . PHE A 1 177 ? 22.051 6.464 12.344 1.00 96.31 177 PHE A N 1
ATOM 1376 C CA . PHE A 1 177 ? 21.610 7.091 11.095 1.00 96.31 177 PHE A CA 1
ATOM 1377 C C . PHE A 1 177 ? 22.407 8.358 10.758 1.00 96.31 177 PHE A C 1
ATOM 1379 O O . PHE A 1 177 ? 22.800 8.520 9.603 1.00 96.31 177 PHE A O 1
ATOM 1386 N N . SER A 1 178 ? 22.702 9.223 11.734 1.00 95.62 178 SER A N 1
ATOM 1387 C CA . SER A 1 178 ? 23.537 10.420 11.532 1.00 95.62 178 SER A CA 1
ATOM 1388 C C . SER A 1 178 ? 24.942 10.061 11.018 1.00 95.62 178 SER A C 1
ATOM 1390 O O . SER A 1 178 ? 25.433 10.624 10.032 1.00 95.62 178 SER A O 1
ATOM 1392 N N . THR A 1 179 ? 25.554 9.036 11.615 1.00 96.38 179 THR A N 1
ATOM 1393 C CA . THR A 1 179 ? 26.863 8.501 11.209 1.00 96.38 179 THR A CA 1
ATOM 1394 C C . THR A 1 179 ? 26.821 7.940 9.783 1.00 96.38 179 THR A C 1
ATOM 1396 O O . THR A 1 179 ? 27.675 8.256 8.952 1.00 96.38 179 THR A O 1
ATOM 1399 N N . LYS A 1 180 ? 25.787 7.157 9.450 1.00 96.44 180 LYS A N 1
ATOM 1400 C CA . LYS A 1 180 ? 25.588 6.590 8.105 1.00 96.44 180 LYS A CA 1
ATOM 1401 C C . LYS A 1 180 ? 25.336 7.657 7.040 1.00 96.44 180 LYS A C 1
ATOM 1403 O O . LYS A 1 180 ? 25.904 7.552 5.956 1.00 96.44 180 LYS A O 1
ATOM 1408 N N . ILE A 1 181 ? 24.551 8.693 7.340 1.00 96.19 181 ILE A N 1
ATOM 1409 C CA . ILE A 1 181 ? 24.326 9.837 6.440 1.00 96.19 181 ILE A CA 1
ATOM 1410 C C . ILE A 1 181 ? 25.651 10.559 6.155 1.00 96.19 181 ILE A C 1
ATOM 1412 O O . ILE A 1 181 ? 25.971 10.800 4.994 1.00 96.19 181 ILE A O 1
ATOM 1416 N N . THR A 1 182 ? 26.457 10.814 7.189 1.00 95.69 182 THR A N 1
ATOM 1417 C CA . THR A 1 182 ? 27.773 11.465 7.060 1.00 95.69 182 THR A CA 1
ATOM 1418 C C . THR A 1 182 ? 28.734 10.649 6.184 1.00 95.69 182 THR A C 1
ATOM 1420 O O . THR A 1 182 ? 29.386 11.187 5.289 1.00 95.69 182 THR A O 1
ATOM 1423 N N . ASN A 1 183 ? 28.776 9.326 6.370 1.00 95.88 183 ASN A N 1
ATOM 1424 C CA . ASN A 1 183 ? 29.606 8.432 5.557 1.00 95.88 183 ASN A CA 1
ATOM 1425 C C . ASN A 1 183 ? 29.132 8.342 4.095 1.00 95.88 183 ASN A C 1
ATOM 1427 O O . ASN A 1 183 ? 29.960 8.281 3.182 1.00 95.88 183 ASN A O 1
ATOM 1431 N N . LEU A 1 184 ? 27.818 8.375 3.848 1.00 96.25 184 LEU A N 1
ATOM 1432 C CA . LEU A 1 184 ? 27.251 8.400 2.495 1.00 96.25 184 LEU A CA 1
ATOM 1433 C C . LEU A 1 184 ? 27.534 9.725 1.776 1.00 96.25 184 LEU A C 1
ATOM 1435 O O . LEU A 1 184 ? 27.911 9.702 0.607 1.00 96.25 184 LEU A O 1
ATOM 1439 N N . ASP A 1 185 ? 27.419 10.861 2.462 1.00 96.25 185 ASP A N 1
ATOM 1440 C CA . ASP A 1 185 ? 27.750 12.182 1.916 1.00 96.25 185 ASP A CA 1
ATOM 1441 C C . ASP A 1 185 ? 29.244 12.298 1.562 1.00 96.25 185 ASP A C 1
ATOM 1443 O O . ASP A 1 185 ? 29.589 12.682 0.443 1.00 96.25 185 ASP A O 1
ATOM 1447 N N . ASN A 1 186 ? 30.141 11.854 2.449 1.00 95.88 186 ASN A N 1
ATOM 1448 C CA . ASN A 1 186 ? 31.579 11.779 2.160 1.00 95.88 186 ASN A CA 1
ATOM 1449 C C . ASN A 1 186 ? 31.887 10.871 0.953 1.00 95.88 186 ASN A C 1
ATOM 1451 O O . ASN A 1 186 ? 32.680 11.240 0.083 1.00 95.88 186 ASN A O 1
ATOM 1455 N N . THR A 1 187 ? 31.216 9.718 0.851 1.00 96.12 187 THR A N 1
ATOM 1456 C CA . THR A 1 187 ? 31.339 8.809 -0.303 1.00 96.12 187 THR A CA 1
ATOM 1457 C C . THR A 1 187 ? 30.857 9.478 -1.595 1.00 96.12 187 THR A C 1
ATOM 1459 O O . THR A 1 187 ? 31.547 9.437 -2.614 1.00 96.12 187 THR A O 1
ATOM 1462 N N . ASN A 1 188 ? 29.705 10.153 -1.552 1.00 95.31 188 ASN A N 1
ATOM 1463 C CA . ASN A 1 188 ? 29.127 10.862 -2.691 1.00 95.31 188 ASN A CA 1
ATOM 1464 C C . ASN A 1 188 ? 30.027 12.018 -3.159 1.00 95.31 188 ASN A C 1
ATOM 1466 O O . ASN A 1 188 ? 30.294 12.148 -4.350 1.00 95.31 188 ASN A O 1
ATOM 1470 N N . LYS A 1 189 ? 30.591 12.802 -2.231 1.00 96.06 189 LYS A N 1
ATOM 1471 C CA . LYS A 1 189 ? 31.599 13.837 -2.525 1.00 96.06 189 LYS A CA 1
ATOM 1472 C C . LYS A 1 189 ? 32.838 13.257 -3.218 1.00 96.06 189 LYS A C 1
ATOM 1474 O O . LYS A 1 189 ? 33.354 13.874 -4.150 1.00 96.06 189 LYS A O 1
ATOM 1479 N N . GLY A 1 190 ? 33.289 12.066 -2.816 1.00 95.81 190 GLY A N 1
ATOM 1480 C CA . GLY A 1 190 ? 34.360 11.330 -3.496 1.00 95.81 190 GLY A CA 1
ATOM 1481 C C . GLY A 1 190 ? 33.997 10.929 -4.932 1.00 95.81 190 GLY A C 1
ATOM 1482 O O . GLY A 1 190 ? 34.777 11.170 -5.856 1.00 95.81 190 GLY A O 1
ATOM 1483 N N . LEU A 1 191 ? 32.793 10.386 -5.141 1.00 95.69 191 LEU A N 1
ATOM 1484 C CA . LEU A 1 191 ? 32.290 10.010 -6.469 1.00 95.69 191 LEU A CA 1
ATOM 1485 C C . LEU A 1 191 ? 32.121 11.222 -7.397 1.00 95.69 191 LEU A C 1
ATOM 1487 O O . LEU A 1 191 ? 32.550 11.162 -8.546 1.00 95.69 191 LEU A O 1
ATOM 1491 N N . VAL A 1 192 ? 31.579 12.339 -6.899 1.00 96.00 192 VAL A N 1
ATOM 1492 C CA . VAL A 1 192 ? 31.440 13.593 -7.662 1.00 96.00 192 VAL A CA 1
ATOM 1493 C C . VAL A 1 192 ? 32.806 14.124 -8.108 1.00 96.00 192 VAL A C 1
ATOM 1495 O O . VAL A 1 192 ? 32.965 14.475 -9.276 1.00 96.00 192 VAL A O 1
ATOM 1498 N N . ARG A 1 193 ? 33.822 14.111 -7.228 1.00 96.00 193 ARG A N 1
ATOM 1499 C CA . ARG A 1 193 ? 35.203 14.478 -7.601 1.00 96.00 193 ARG A CA 1
ATOM 1500 C C . ARG A 1 193 ? 35.762 13.564 -8.693 1.00 96.00 193 ARG A C 1
ATOM 1502 O O . ARG A 1 193 ? 36.297 14.066 -9.677 1.00 96.00 193 ARG A O 1
ATOM 1509 N N . LYS A 1 194 ? 35.601 12.240 -8.560 1.00 96.50 194 LYS A N 1
ATOM 1510 C CA . LYS A 1 194 ? 36.061 11.281 -9.579 1.00 96.50 194 LYS A CA 1
ATOM 1511 C C . LYS A 1 194 ? 35.345 11.476 -10.920 1.00 96.50 194 LYS A C 1
ATOM 1513 O O . LYS A 1 194 ? 35.992 11.405 -11.958 1.00 96.50 194 LYS A O 1
ATOM 1518 N N . ASN A 1 195 ? 34.045 11.768 -10.909 1.00 94.25 195 ASN A N 1
ATOM 1519 C CA . ASN A 1 195 ? 33.287 12.048 -12.128 1.00 94.25 195 ASN A CA 1
ATOM 1520 C C . ASN A 1 195 ? 33.742 13.351 -12.806 1.00 94.25 195 ASN A C 1
ATOM 1522 O O . ASN A 1 195 ? 33.823 13.399 -14.028 1.00 94.25 195 ASN A O 1
ATOM 1526 N N . GLY A 1 196 ? 34.097 14.381 -12.029 1.00 95.38 196 GLY A N 1
ATOM 1527 C CA . GLY A 1 196 ? 34.709 15.610 -12.548 1.00 95.38 196 GLY A CA 1
ATOM 1528 C C . GLY A 1 196 ? 36.049 15.364 -13.251 1.00 95.38 196 GLY A C 1
ATOM 1529 O O . GLY A 1 196 ? 36.242 15.839 -14.366 1.00 95.38 196 GLY A O 1
ATOM 1530 N N . ILE A 1 197 ? 36.931 14.556 -12.647 1.00 95.88 197 ILE A N 1
ATOM 1531 C CA . ILE A 1 197 ? 38.212 14.148 -13.254 1.00 95.88 197 ILE A CA 1
ATOM 1532 C C . ILE A 1 197 ? 37.971 13.391 -14.567 1.00 95.88 197 ILE A C 1
ATOM 1534 O O . ILE A 1 197 ? 38.501 13.791 -15.597 1.00 95.88 197 ILE A O 1
ATOM 1538 N N . LEU A 1 198 ? 37.104 12.371 -14.555 1.00 95.31 198 LEU A N 1
ATOM 1539 C CA . LEU A 1 198 ? 36.753 11.607 -15.759 1.00 95.31 198 LEU A CA 1
ATOM 1540 C C . LEU A 1 198 ? 36.116 12.487 -16.847 1.00 95.31 198 LEU A C 1
ATOM 1542 O O . LEU A 1 198 ? 36.290 12.218 -18.029 1.00 95.31 198 LEU A O 1
ATOM 1546 N N . THR A 1 199 ? 35.387 13.544 -16.479 1.00 95.00 199 THR A N 1
ATOM 1547 C CA . THR A 1 199 ? 34.810 14.483 -17.454 1.00 95.00 199 THR A CA 1
ATOM 1548 C C . THR A 1 199 ? 35.913 15.298 -18.135 1.00 95.00 199 THR A C 1
ATOM 1550 O O . THR A 1 199 ? 35.918 15.390 -19.357 1.00 95.00 199 THR A O 1
ATOM 1553 N N . ALA A 1 200 ? 36.879 15.825 -17.373 1.00 94.94 200 ALA A N 1
ATOM 1554 C CA . ALA A 1 200 ? 38.028 16.547 -17.926 1.00 94.94 200 ALA A CA 1
ATOM 1555 C C . ALA A 1 200 ? 38.929 15.643 -18.791 1.00 94.94 200 ALA A C 1
ATOM 1557 O O . ALA A 1 200 ? 39.365 16.049 -19.863 1.00 94.94 200 ALA A O 1
ATOM 1558 N N . GLU A 1 201 ? 39.149 14.396 -18.367 1.00 95.50 201 GLU A N 1
ATOM 1559 C CA . GLU A 1 201 ? 39.899 13.389 -19.127 1.00 95.50 201 GLU A CA 1
ATOM 1560 C C . GLU A 1 201 ? 39.227 13.071 -20.475 1.00 95.50 201 GLU A C 1
ATOM 1562 O O . GLU A 1 201 ? 39.900 13.048 -21.503 1.00 95.50 201 GLU A O 1
ATOM 1567 N N . ASN A 1 202 ? 37.895 12.926 -20.506 1.00 93.75 202 ASN A N 1
ATOM 1568 C CA . ASN A 1 202 ? 37.144 12.754 -21.756 1.00 93.75 202 ASN A CA 1
ATOM 1569 C C . ASN A 1 202 ? 37.192 13.994 -22.667 1.00 93.75 202 ASN A C 1
ATOM 1571 O O . ASN A 1 202 ? 37.216 13.831 -23.885 1.00 93.75 202 ASN A O 1
ATOM 1575 N N . THR A 1 203 ? 37.225 15.215 -22.117 1.00 94.56 203 THR A N 1
ATOM 1576 C CA . THR A 1 203 ? 37.435 16.435 -22.919 1.00 94.56 203 THR A CA 1
ATOM 1577 C C . THR A 1 203 ? 38.815 16.413 -23.573 1.00 94.56 203 THR A C 1
ATOM 1579 O O . THR A 1 203 ? 38.898 16.467 -24.794 1.00 94.56 203 THR A O 1
ATOM 1582 N N . ASN A 1 204 ? 39.881 16.204 -22.792 1.00 95.44 204 ASN A N 1
ATOM 1583 C CA . ASN A 1 204 ? 41.250 16.145 -23.313 1.00 95.44 204 ASN A CA 1
ATOM 1584 C C . ASN A 1 204 ? 41.421 15.043 -24.377 1.00 95.44 204 ASN A C 1
ATOM 1586 O O . ASN A 1 204 ? 42.079 15.257 -25.389 1.00 95.44 204 ASN A O 1
ATOM 1590 N N . LEU A 1 205 ? 40.814 13.866 -24.178 1.00 95.19 205 LEU A N 1
ATOM 1591 C CA . LEU A 1 205 ? 40.830 12.782 -25.168 1.00 95.19 205 LEU A CA 1
ATOM 1592 C C . LEU A 1 205 ? 40.082 13.144 -26.458 1.00 95.19 205 LEU A C 1
ATOM 1594 O O . LEU A 1 205 ? 40.487 12.704 -27.530 1.00 95.19 205 LEU A O 1
ATOM 1598 N N . LYS A 1 206 ? 39.011 13.939 -26.369 1.00 94.69 206 LYS A N 1
ATOM 1599 C CA . LYS A 1 206 ? 38.262 14.418 -27.535 1.00 94.69 206 LYS A CA 1
ATOM 1600 C C . LYS A 1 206 ? 39.034 15.490 -28.307 1.00 94.69 206 LYS A C 1
ATOM 1602 O O . LYS A 1 206 ? 39.026 15.459 -29.533 1.00 94.69 206 LYS A O 1
ATOM 1607 N N . ASP A 1 207 ? 39.699 16.402 -27.605 1.00 94.56 207 ASP A N 1
ATOM 1608 C CA . ASP A 1 207 ? 40.515 17.442 -28.232 1.00 94.56 207 ASP A CA 1
ATOM 1609 C C . ASP A 1 207 ? 41.735 16.804 -28.926 1.00 94.56 207 ASP A C 1
ATOM 1611 O O . ASP A 1 207 ? 41.938 17.019 -30.118 1.00 94.56 207 ASP A O 1
ATOM 1615 N N . ASN A 1 208 ? 42.429 15.873 -28.255 1.00 94.75 208 ASN A N 1
ATOM 1616 C CA . ASN A 1 208 ? 43.486 15.052 -28.863 1.00 94.75 208 ASN A CA 1
ATOM 1617 C C . ASN A 1 208 ? 42.999 14.252 -30.089 1.00 94.75 208 ASN A C 1
ATOM 1619 O O . ASN A 1 208 ? 43.746 14.088 -31.050 1.00 94.75 208 ASN A O 1
ATOM 1623 N N . LEU A 1 209 ? 41.770 13.714 -30.059 1.00 94.25 209 LEU A N 1
ATOM 1624 C CA . LEU A 1 209 ? 41.194 12.997 -31.202 1.00 94.25 209 LEU A CA 1
ATOM 1625 C C . LEU A 1 209 ? 40.972 13.941 -32.388 1.00 94.25 209 LEU A C 1
ATOM 1627 O O . LEU A 1 209 ? 41.337 13.587 -33.503 1.00 94.25 209 LEU A O 1
ATOM 1631 N N . LYS A 1 210 ? 40.437 15.143 -32.146 1.00 94.62 210 LYS A N 1
ATOM 1632 C CA . LYS A 1 210 ? 40.248 16.156 -33.189 1.00 94.62 210 LYS A CA 1
ATOM 1633 C C . LYS A 1 210 ? 41.587 16.575 -33.806 1.00 94.62 210 LYS A C 1
ATOM 1635 O O . LYS A 1 210 ? 41.684 16.673 -35.023 1.00 94.62 210 LYS A O 1
ATOM 1640 N N . ASP A 1 211 ? 42.622 16.773 -32.991 1.00 94.56 211 ASP A N 1
ATOM 1641 C CA . ASP A 1 211 ? 43.958 17.095 -33.500 1.00 94.56 211 ASP A CA 1
ATOM 1642 C C . ASP A 1 211 ? 44.506 15.956 -34.384 1.00 94.56 211 ASP A C 1
ATOM 1644 O O . ASP A 1 211 ? 45.134 16.219 -35.406 1.00 94.56 211 ASP A O 1
ATOM 1648 N N . VAL A 1 212 ? 44.228 14.687 -34.057 1.00 95.00 212 VAL A N 1
ATOM 1649 C CA . VAL A 1 212 ? 44.572 13.536 -34.916 1.00 95.00 212 VAL A CA 1
ATOM 1650 C C . VAL A 1 212 ? 43.727 13.488 -36.199 1.00 95.00 212 VAL A C 1
ATOM 1652 O O . VAL A 1 212 ? 44.269 13.153 -37.249 1.00 95.00 212 VAL A O 1
ATOM 1655 N N . GLU A 1 213 ? 42.439 13.839 -36.147 1.00 93.81 213 GLU A N 1
ATOM 1656 C CA . GLU A 1 213 ? 41.562 13.935 -37.327 1.00 93.81 213 GLU A CA 1
ATOM 1657 C C . GLU A 1 213 ? 42.031 15.034 -38.300 1.00 93.81 213 GLU A C 1
ATOM 1659 O O . GLU A 1 213 ? 42.113 14.785 -39.504 1.00 93.81 213 GLU A O 1
ATOM 1664 N N . ASP A 1 214 ? 42.411 16.211 -37.790 1.00 93.81 214 ASP A N 1
ATOM 1665 C CA . ASP A 1 214 ? 42.957 17.308 -38.602 1.00 93.81 214 ASP A CA 1
ATOM 1666 C C . ASP A 1 214 ? 44.323 16.928 -39.215 1.00 93.81 214 ASP A C 1
ATOM 1668 O O . ASP A 1 214 ? 44.507 17.055 -40.425 1.00 93.81 214 ASP A O 1
ATOM 1672 N N . ASN A 1 215 ? 45.254 16.368 -38.423 1.00 93.75 215 ASN A N 1
ATOM 1673 C CA . ASN A 1 215 ? 46.553 15.893 -38.934 1.00 93.75 215 ASN A CA 1
ATOM 1674 C C . ASN A 1 215 ? 46.400 14.787 -39.997 1.00 93.75 215 ASN A C 1
ATOM 1676 O O . ASN A 1 215 ? 47.165 14.746 -40.960 1.00 93.75 215 ASN A O 1
ATOM 1680 N N . LEU A 1 216 ? 45.432 13.875 -39.838 1.00 93.69 216 LEU A N 1
ATOM 1681 C CA . LEU A 1 216 ? 45.160 12.832 -40.831 1.00 93.69 216 LEU A CA 1
ATOM 1682 C C . LEU A 1 216 ? 44.677 13.443 -42.151 1.00 93.69 216 LEU A C 1
ATOM 1684 O O . LEU A 1 216 ? 45.131 13.024 -43.214 1.00 93.69 216 LEU A O 1
ATOM 1688 N N . LYS A 1 217 ? 43.796 14.446 -42.084 1.00 93.88 217 LYS A N 1
ATOM 1689 C CA . LYS A 1 217 ? 43.290 15.143 -43.267 1.00 93.88 217 LYS A CA 1
ATOM 1690 C C . LYS A 1 217 ? 44.408 15.868 -44.024 1.00 93.88 217 LYS A C 1
ATOM 1692 O O . LYS A 1 217 ? 44.451 15.772 -45.247 1.00 93.88 217 LYS A O 1
ATOM 1697 N N . ASP A 1 218 ? 45.315 16.553 -43.328 1.00 93.56 218 ASP A N 1
ATOM 1698 C CA . ASP A 1 218 ? 46.448 17.229 -43.977 1.00 93.56 218 ASP A CA 1
ATOM 1699 C C . ASP A 1 218 ? 47.342 16.219 -44.730 1.00 93.56 218 ASP A C 1
ATOM 1701 O O . ASP A 1 218 ? 47.744 16.473 -45.866 1.00 93.56 218 ASP A O 1
ATOM 1705 N N . VAL A 1 219 ? 47.552 15.020 -44.168 1.00 93.50 219 VAL A N 1
ATOM 1706 C CA . VAL A 1 219 ? 48.259 13.911 -44.841 1.00 93.50 219 VAL A CA 1
ATOM 1707 C C . VAL A 1 219 ? 47.482 13.354 -46.047 1.00 93.50 219 VAL A C 1
ATOM 1709 O O . VAL A 1 219 ? 48.101 12.971 -47.043 1.00 93.50 219 VAL A O 1
ATOM 1712 N N . GLU A 1 220 ? 46.147 13.305 -46.006 1.00 92.44 220 GLU A N 1
ATOM 1713 C CA . GLU A 1 220 ? 45.325 12.910 -47.163 1.00 92.44 220 GLU A CA 1
ATOM 1714 C C . GLU A 1 220 ? 45.378 13.947 -48.301 1.00 92.44 220 GLU A C 1
ATOM 1716 O O . GLU A 1 220 ? 45.500 13.561 -49.470 1.00 92.44 220 GLU A O 1
ATOM 1721 N N . ASP A 1 221 ? 45.339 15.243 -47.975 1.00 92.81 221 ASP A N 1
ATOM 1722 C CA . ASP A 1 221 ? 45.449 16.343 -48.942 1.00 92.81 221 ASP A CA 1
ATOM 1723 C C . ASP A 1 221 ? 46.858 16.378 -49.589 1.00 92.81 221 ASP A C 1
ATOM 1725 O O . ASP A 1 221 ? 46.962 16.447 -50.820 1.00 92.81 221 ASP A O 1
ATOM 1729 N N . ASP A 1 222 ? 47.938 16.213 -48.810 1.00 92.81 222 ASP A N 1
ATOM 1730 C CA . ASP A 1 222 ? 49.319 16.085 -49.320 1.00 92.81 222 ASP A CA 1
ATOM 1731 C C . ASP A 1 222 ? 49.488 14.856 -50.234 1.00 92.81 222 ASP A C 1
ATOM 1733 O O . ASP A 1 222 ? 50.036 14.953 -51.339 1.00 92.81 222 ASP A O 1
ATOM 1737 N N . LEU A 1 223 ? 48.962 13.693 -49.828 1.00 92.75 223 LEU A N 1
ATOM 1738 C CA . LEU A 1 223 ? 49.008 12.467 -50.631 1.00 92.75 223 LEU A CA 1
ATOM 1739 C C . LEU A 1 223 ? 48.246 12.626 -51.958 1.00 92.75 223 LEU A C 1
ATOM 1741 O O . LEU A 1 223 ? 48.668 12.102 -52.995 1.00 92.75 223 LEU A O 1
ATOM 1745 N N . MET A 1 224 ? 47.133 13.363 -51.956 1.00 90.75 224 MET A N 1
ATOM 1746 C CA . MET A 1 224 ? 46.377 13.694 -53.165 1.00 90.75 224 MET A CA 1
ATOM 1747 C C . MET A 1 224 ? 47.118 14.692 -54.065 1.00 90.75 224 MET A C 1
ATOM 1749 O O . MET A 1 224 ? 47.078 14.544 -55.295 1.00 90.75 224 MET A O 1
ATOM 1753 N N . ALA A 1 225 ? 47.846 15.653 -53.493 1.00 92.12 225 ALA A N 1
ATOM 1754 C CA . ALA A 1 225 ? 48.712 16.562 -54.237 1.00 92.12 225 ALA A CA 1
ATOM 1755 C C . ALA A 1 225 ? 49.883 15.816 -54.905 1.00 92.12 225 ALA A C 1
ATOM 1757 O O . ALA A 1 225 ? 50.088 15.954 -56.116 1.00 92.12 225 ALA A O 1
ATOM 1758 N N . GLU A 1 226 ? 50.600 14.953 -54.175 1.00 91.94 226 GLU A N 1
ATOM 1759 C CA . GLU A 1 226 ? 51.707 14.167 -54.736 1.00 91.94 226 GLU A CA 1
ATOM 1760 C C . GLU A 1 226 ? 51.225 13.161 -55.792 1.00 91.94 226 GLU A C 1
ATOM 1762 O O . GLU A 1 226 ? 51.811 13.063 -56.872 1.00 91.94 226 GLU A O 1
ATOM 1767 N N . LYS A 1 227 ? 50.094 12.484 -55.564 1.00 91.12 227 LYS A N 1
ATOM 1768 C CA . LYS A 1 227 ? 49.459 11.606 -56.561 1.00 91.12 227 LYS A CA 1
ATOM 1769 C C . LYS A 1 227 ? 49.067 12.357 -57.839 1.00 91.12 227 LYS A C 1
ATOM 1771 O O . LYS A 1 227 ? 49.191 11.810 -58.937 1.00 91.12 227 LYS A O 1
ATOM 1776 N N . THR A 1 228 ? 48.625 13.609 -57.715 1.00 92.75 228 THR A N 1
ATOM 1777 C CA . THR A 1 228 ? 48.307 14.478 -58.860 1.00 92.75 228 THR A CA 1
ATOM 1778 C C . THR A 1 228 ? 49.573 14.890 -59.611 1.00 92.75 228 THR A C 1
ATOM 1780 O O . THR A 1 228 ? 49.613 14.793 -60.838 1.00 92.75 228 THR A O 1
ATOM 1783 N N . LYS A 1 229 ? 50.639 15.262 -58.894 1.00 92.19 229 LYS A N 1
ATOM 1784 C CA . LYS A 1 229 ? 51.958 15.552 -59.474 1.00 92.19 229 LYS A CA 1
ATOM 1785 C C . LYS A 1 229 ? 52.526 14.340 -60.223 1.00 92.19 229 LYS A C 1
ATOM 1787 O O . LYS A 1 229 ? 52.828 14.454 -61.405 1.00 92.19 229 LYS A O 1
ATOM 1792 N N . ALA A 1 230 ? 52.567 13.167 -59.591 1.00 88.75 230 ALA A N 1
ATOM 1793 C CA . ALA A 1 230 ? 53.060 11.930 -60.197 1.00 88.75 230 ALA A CA 1
ATOM 1794 C C . ALA A 1 230 ? 52.257 11.514 -61.446 1.00 88.75 230 ALA A C 1
ATOM 1796 O O . ALA A 1 230 ? 52.818 10.949 -62.388 1.00 88.75 230 ALA A O 1
ATOM 1797 N N . LYS A 1 231 ? 50.951 11.822 -61.493 1.00 91.88 231 LYS A N 1
ATOM 1798 C CA . LYS A 1 231 ? 50.147 11.671 -62.713 1.00 91.88 231 LYS A CA 1
ATOM 1799 C C . LYS A 1 231 ? 50.591 12.655 -63.802 1.00 91.88 231 LYS A C 1
ATOM 1801 O O . LYS A 1 231 ? 50.825 12.225 -64.925 1.00 91.88 231 LYS A O 1
ATOM 1806 N N . ASN A 1 232 ? 50.740 13.940 -63.483 1.00 91.25 232 ASN A N 1
ATOM 1807 C CA . ASN A 1 232 ? 51.173 14.956 -64.449 1.00 91.25 232 ASN A CA 1
ATOM 1808 C C . ASN A 1 232 ? 52.569 14.643 -65.020 1.00 91.25 232 ASN A C 1
ATOM 1810 O O . ASN A 1 232 ? 52.768 14.733 -66.230 1.00 91.25 232 ASN A O 1
ATOM 1814 N N . ASP A 1 233 ? 53.505 14.201 -64.175 1.00 90.31 233 ASP A N 1
ATOM 1815 C CA . ASP A 1 233 ? 54.852 13.779 -64.577 1.00 90.31 233 ASP A CA 1
ATOM 1816 C C . ASP A 1 233 ? 54.803 12.547 -65.505 1.00 90.31 233 ASP A C 1
ATOM 1818 O O . ASP A 1 233 ? 55.507 12.489 -66.518 1.00 90.31 233 ASP A O 1
ATOM 1822 N N . ARG A 1 234 ? 53.914 11.581 -65.222 1.00 89.56 234 ARG A N 1
ATOM 1823 C CA . ARG A 1 234 ? 53.653 10.418 -66.090 1.00 89.56 234 ARG A CA 1
ATOM 1824 C C . ARG A 1 234 ? 53.040 10.817 -67.434 1.00 89.56 234 ARG A C 1
ATOM 1826 O O . ARG A 1 234 ? 53.474 10.306 -68.465 1.00 89.56 234 ARG A O 1
ATOM 1833 N N . ASP A 1 235 ? 52.052 11.706 -67.438 1.00 91.06 235 ASP A N 1
ATOM 1834 C CA . ASP A 1 235 ? 51.385 12.167 -68.658 1.00 91.06 235 ASP A CA 1
ATOM 1835 C C . ASP A 1 235 ? 52.361 12.997 -69.523 1.00 91.06 235 ASP A C 1
ATOM 1837 O O . ASP A 1 235 ? 52.390 12.859 -70.748 1.00 91.06 235 ASP A O 1
ATOM 1841 N N . ALA A 1 236 ? 53.249 13.789 -68.909 1.00 90.31 236 ALA A N 1
ATOM 1842 C CA . ALA A 1 236 ? 54.346 14.474 -69.596 1.00 90.31 236 ALA A CA 1
ATOM 1843 C C . ALA A 1 236 ? 55.372 13.490 -70.194 1.00 90.31 236 ALA A C 1
ATOM 1845 O O . ALA A 1 236 ? 55.789 13.654 -71.345 1.00 90.31 236 ALA A O 1
ATOM 1846 N N . ALA A 1 237 ? 55.744 12.435 -69.459 1.00 88.50 237 ALA A N 1
ATOM 1847 C CA . ALA A 1 237 ? 56.628 11.383 -69.960 1.00 88.50 237 ALA A CA 1
ATOM 1848 C C . ALA A 1 237 ? 56.008 10.616 -71.143 1.00 88.50 237 ALA A C 1
ATOM 1850 O O . ALA A 1 237 ? 56.688 10.391 -72.144 1.00 88.50 237 ALA A O 1
ATOM 1851 N N . ALA A 1 238 ? 54.714 10.283 -71.077 1.00 90.25 238 ALA A N 1
ATOM 1852 C CA . ALA A 1 238 ? 53.985 9.641 -72.172 1.00 90.25 238 ALA A CA 1
ATOM 1853 C C . ALA A 1 238 ? 53.961 10.518 -73.436 1.00 90.25 238 ALA A C 1
ATOM 1855 O O . ALA A 1 238 ? 54.314 10.051 -74.517 1.00 90.25 238 ALA A O 1
ATOM 1856 N N . ASN A 1 239 ? 53.656 11.814 -73.297 1.00 89.56 239 ASN A N 1
ATOM 1857 C CA . ASN A 1 239 ? 53.714 12.765 -74.412 1.00 89.56 239 ASN A CA 1
ATOM 1858 C C . ASN A 1 239 ? 55.122 12.861 -75.032 1.00 89.56 239 ASN A C 1
ATOM 1860 O O . ASN A 1 239 ? 55.250 12.956 -76.254 1.00 89.56 239 ASN A O 1
ATOM 1864 N N . LYS A 1 240 ? 56.185 12.797 -74.216 1.00 91.69 240 LYS A N 1
ATOM 1865 C CA . LYS A 1 240 ? 57.572 12.784 -74.708 1.00 91.69 240 LYS A CA 1
ATOM 1866 C C . LYS A 1 240 ? 57.908 11.499 -75.474 1.00 91.69 240 LYS A C 1
ATOM 1868 O O . LYS A 1 240 ? 58.563 11.587 -76.509 1.00 91.69 240 LYS A O 1
ATOM 1873 N N . ILE A 1 241 ? 57.434 10.339 -75.013 1.00 88.62 241 ILE A N 1
ATOM 1874 C CA . ILE A 1 241 ? 57.571 9.060 -75.733 1.00 88.62 241 ILE A CA 1
ATOM 1875 C C . ILE A 1 241 ? 56.883 9.154 -77.101 1.00 88.62 241 ILE A C 1
ATOM 1877 O O . ILE A 1 241 ? 57.538 8.943 -78.116 1.00 88.62 241 ILE A O 1
ATOM 1881 N N . THR A 1 242 ? 55.628 9.609 -77.161 1.00 89.81 242 THR A N 1
ATOM 1882 C CA . THR A 1 242 ? 54.895 9.794 -78.430 1.00 89.81 242 THR A CA 1
ATOM 1883 C C . THR A 1 242 ? 55.509 10.854 -79.356 1.00 89.81 242 THR A C 1
ATOM 1885 O O . THR A 1 242 ? 55.316 10.808 -80.573 1.00 89.81 242 THR A O 1
ATOM 1888 N N . GLY A 1 243 ? 56.271 11.809 -78.816 1.00 89.69 243 GLY A N 1
ATOM 1889 C CA . GLY A 1 243 ? 57.117 12.706 -79.608 1.00 89.69 243 GLY A CA 1
ATOM 1890 C C . GLY A 1 243 ? 58.277 11.966 -80.281 1.00 89.69 243 GLY A C 1
ATOM 1891 O O . GLY A 1 243 ? 58.433 12.048 -81.498 1.00 89.69 243 GLY A O 1
ATOM 1892 N N . LEU A 1 244 ? 59.036 11.192 -79.500 1.00 89.94 244 LEU A N 1
ATOM 1893 C CA . LEU A 1 244 ? 60.183 10.408 -79.976 1.00 89.94 244 LEU A CA 1
ATOM 1894 C C . LEU A 1 244 ? 59.772 9.301 -80.962 1.00 89.94 244 LEU A C 1
ATOM 1896 O O . LEU A 1 244 ? 60.461 9.084 -81.952 1.00 89.94 244 LEU A O 1
ATOM 1900 N N . GLU A 1 245 ? 58.627 8.646 -80.756 1.00 88.38 245 GLU A N 1
ATOM 1901 C CA . GLU A 1 245 ? 58.066 7.658 -81.694 1.00 88.38 245 GLU A CA 1
ATOM 1902 C C . GLU A 1 245 ? 57.830 8.267 -83.088 1.00 88.38 245 GLU A C 1
ATOM 1904 O O . GLU A 1 245 ? 58.175 7.664 -84.107 1.00 88.38 245 GLU A O 1
ATOM 1909 N N . LYS A 1 246 ? 57.302 9.498 -83.154 1.00 88.25 246 LYS A N 1
ATOM 1910 C CA . LYS A 1 246 ? 57.107 10.226 -84.421 1.00 88.25 246 LYS A CA 1
ATOM 1911 C C . LYS A 1 246 ? 58.428 10.639 -85.066 1.00 88.25 246 LYS A C 1
ATOM 1913 O O . LYS A 1 246 ? 58.536 10.583 -86.288 1.00 88.25 246 LYS A O 1
ATOM 1918 N N . GLU A 1 247 ? 59.414 11.037 -84.266 1.00 87.75 247 GLU A N 1
ATOM 1919 C CA . GLU A 1 247 ? 60.756 11.388 -84.745 1.00 87.75 247 GLU A CA 1
ATOM 1920 C C . GLU A 1 247 ? 61.466 10.165 -85.349 1.00 87.75 247 GLU A C 1
ATOM 1922 O O . GLU A 1 247 ? 61.946 10.235 -86.479 1.00 87.75 247 GLU A O 1
ATOM 1927 N N . ILE A 1 248 ? 61.416 9.012 -84.669 1.00 87.12 248 ILE A N 1
ATOM 1928 C CA . ILE A 1 248 ? 61.907 7.722 -85.182 1.00 87.12 248 ILE A CA 1
ATOM 1929 C C . ILE A 1 248 ? 61.201 7.357 -86.496 1.00 87.12 248 ILE A C 1
ATOM 1931 O O . ILE A 1 248 ? 61.876 7.093 -87.488 1.00 87.12 248 ILE A O 1
ATOM 1935 N N . THR A 1 249 ? 59.866 7.436 -86.546 1.00 88.25 249 THR A N 1
ATOM 1936 C CA . THR A 1 249 ? 59.086 7.141 -87.768 1.00 88.25 249 THR A CA 1
ATOM 1937 C C . THR A 1 249 ? 59.480 8.061 -88.939 1.00 88.25 249 THR A C 1
ATOM 1939 O O . THR A 1 249 ? 59.494 7.647 -90.100 1.00 88.25 249 THR A O 1
ATOM 1942 N N . GLY A 1 250 ? 59.821 9.324 -88.653 1.00 87.56 250 GLY A N 1
ATOM 1943 C CA . GLY A 1 250 ? 60.351 10.269 -89.639 1.00 87.56 250 GLY A CA 1
ATOM 1944 C C . GLY A 1 250 ? 61.733 9.861 -90.155 1.00 87.56 250 GLY A C 1
ATOM 1945 O O . GLY A 1 250 ? 61.937 9.778 -91.366 1.00 87.56 250 GLY A O 1
ATOM 1946 N N . LEU A 1 251 ? 62.654 9.533 -89.246 1.00 86.25 251 LEU A N 1
ATOM 1947 C CA . LEU A 1 251 ? 64.014 9.091 -89.572 1.00 86.25 251 LEU A CA 1
ATOM 1948 C C . LEU A 1 251 ? 64.037 7.768 -90.357 1.00 86.25 251 LEU A C 1
ATOM 1950 O O . LEU A 1 251 ? 64.872 7.601 -91.246 1.00 86.25 251 LEU A O 1
ATOM 1954 N N . GLU A 1 252 ? 63.113 6.844 -90.085 1.00 86.25 252 GLU A N 1
ATOM 1955 C CA . GLU A 1 252 ? 62.936 5.615 -90.870 1.00 86.25 252 GLU A CA 1
ATOM 1956 C C . GLU A 1 252 ? 62.506 5.918 -92.312 1.00 86.25 252 GLU A C 1
ATOM 1958 O O . GLU A 1 252 ? 63.096 5.398 -93.260 1.00 86.25 252 GLU A O 1
ATOM 1963 N N . LYS A 1 253 ? 61.550 6.835 -92.500 1.00 86.12 253 LYS A N 1
ATOM 1964 C CA . LYS A 1 253 ? 61.106 7.274 -93.830 1.00 86.12 253 LYS A CA 1
ATOM 1965 C C . LYS A 1 253 ? 62.199 8.024 -94.605 1.00 86.12 253 LYS A C 1
ATOM 1967 O O . LYS A 1 253 ? 62.325 7.849 -95.822 1.00 86.12 253 LYS A O 1
ATOM 1972 N N . ASP A 1 254 ? 63.002 8.839 -93.927 1.00 83.69 254 ASP A N 1
ATOM 1973 C CA . ASP A 1 254 ? 64.144 9.524 -94.542 1.00 83.69 254 ASP A CA 1
ATOM 1974 C C . ASP A 1 254 ? 65.248 8.528 -94.926 1.00 83.69 254 ASP A C 1
ATOM 1976 O O . ASP A 1 254 ? 65.782 8.600 -96.036 1.00 83.69 254 ASP A O 1
ATOM 1980 N N . LYS A 1 255 ? 65.534 7.538 -94.072 1.00 87.50 255 LYS A N 1
ATOM 1981 C CA . LYS A 1 255 ? 66.435 6.415 -94.374 1.00 87.50 255 LYS A CA 1
ATOM 1982 C C . LYS A 1 255 ? 65.972 5.646 -95.615 1.00 87.50 255 LYS A C 1
ATOM 1984 O O . LYS A 1 255 ? 66.767 5.483 -96.538 1.00 87.50 255 LYS A O 1
ATOM 1989 N N . ASP A 1 256 ? 64.701 5.252 -95.690 1.00 85.94 256 ASP A N 1
ATOM 1990 C CA . ASP A 1 256 ? 64.136 4.581 -96.870 1.00 85.94 256 ASP A CA 1
ATOM 1991 C C . ASP A 1 256 ? 64.239 5.457 -98.127 1.00 85.94 256 ASP A C 1
ATOM 1993 O O . ASP A 1 256 ? 64.539 4.969 -99.220 1.00 85.94 256 ASP A O 1
ATOM 1997 N N . THR A 1 257 ? 64.052 6.771 -97.990 1.00 86.81 257 THR A N 1
ATOM 1998 C CA . THR A 1 257 ? 64.220 7.730 -99.091 1.00 86.81 257 THR A CA 1
ATOM 1999 C C . THR A 1 257 ? 65.674 7.777 -99.579 1.00 86.81 257 THR A C 1
ATOM 2001 O O . THR A 1 257 ? 65.915 7.762 -100.790 1.00 86.81 257 THR A O 1
ATOM 2004 N N . GLN A 1 258 ? 66.659 7.755 -98.673 1.00 83.19 258 GLN A N 1
ATOM 2005 C CA . GLN A 1 258 ? 68.081 7.685 -99.033 1.00 83.19 258 GLN A CA 1
ATOM 2006 C C . GLN A 1 258 ? 68.467 6.327 -99.639 1.00 83.19 258 GLN A C 1
ATOM 2008 O O . GLN A 1 258 ? 69.184 6.295 -100.638 1.00 83.19 258 GLN A O 1
ATOM 2013 N N . THR A 1 259 ? 67.953 5.208 -99.117 1.00 85.44 259 THR A N 1
ATOM 2014 C CA . THR A 1 259 ? 68.162 3.870 -99.699 1.00 85.44 259 THR A CA 1
ATOM 2015 C C . THR A 1 259 ? 67.595 3.784 -101.118 1.00 85.44 259 THR A C 1
ATOM 2017 O O . THR A 1 259 ? 68.281 3.323 -102.030 1.00 85.44 259 THR A O 1
ATOM 2020 N N . ASN A 1 260 ? 66.388 4.305 -101.355 1.00 83.50 260 ASN A N 1
ATOM 2021 C CA . ASN A 1 260 ? 65.813 4.382 -102.700 1.00 83.50 260 ASN A CA 1
ATOM 2022 C C . ASN A 1 260 ? 66.637 5.281 -103.639 1.00 83.50 260 ASN A C 1
ATOM 2024 O O . ASN A 1 260 ? 66.835 4.934 -104.805 1.00 83.50 260 ASN A O 1
ATOM 2028 N N . ARG A 1 261 ? 67.182 6.395 -103.135 1.00 83.62 261 ARG A N 1
ATOM 2029 C CA . ARG A 1 261 ? 68.074 7.281 -103.898 1.00 83.62 261 ARG A CA 1
ATOM 2030 C C . ARG A 1 261 ? 69.406 6.610 -104.251 1.00 83.62 261 ARG A C 1
ATOM 2032 O O . ARG A 1 261 ? 69.862 6.753 -105.383 1.00 83.62 261 ARG A O 1
ATOM 2039 N N . ALA A 1 262 ? 69.997 5.842 -103.335 1.00 79.00 262 ALA A N 1
ATOM 2040 C CA . ALA A 1 262 ? 71.196 5.044 -103.595 1.00 79.00 262 ALA A CA 1
ATOM 2041 C C . ALA A 1 262 ? 70.933 3.959 -104.656 1.00 79.00 262 ALA A C 1
ATOM 2043 O O . ALA A 1 262 ? 71.667 3.870 -105.639 1.00 79.00 262 ALA A O 1
ATOM 2044 N N . ASN A 1 263 ? 69.826 3.218 -104.529 1.00 82.69 263 ASN A N 1
ATOM 2045 C CA . ASN A 1 263 ? 69.398 2.214 -105.510 1.00 82.69 263 ASN A CA 1
ATOM 2046 C C . ASN A 1 263 ? 69.165 2.810 -106.911 1.00 82.69 263 ASN A C 1
ATOM 2048 O O . ASN A 1 263 ? 69.399 2.140 -107.917 1.00 82.69 263 ASN A O 1
ATOM 2052 N N . GLN A 1 264 ? 68.701 4.061 -106.998 1.00 80.75 264 GLN A N 1
ATOM 2053 C CA . GLN A 1 264 ? 68.545 4.758 -108.274 1.00 80.75 264 GLN A CA 1
ATOM 2054 C C . GLN A 1 264 ? 69.900 5.187 -108.860 1.00 80.75 264 GLN A C 1
ATOM 2056 O O . GLN A 1 264 ? 70.158 4.924 -110.032 1.00 80.75 264 GLN A O 1
ATOM 2061 N N . LEU A 1 265 ? 70.805 5.735 -108.043 1.00 80.19 265 LEU A N 1
ATOM 2062 C CA . LEU A 1 265 ? 72.170 6.073 -108.469 1.00 80.19 265 LEU A CA 1
ATOM 2063 C C . LEU A 1 265 ? 72.964 4.842 -108.947 1.00 80.19 265 LEU A C 1
ATOM 2065 O O . LEU A 1 265 ? 73.734 4.952 -109.898 1.00 80.19 265 LEU A O 1
ATOM 2069 N N . GLU A 1 266 ? 72.752 3.663 -108.353 1.00 79.81 266 GLU A N 1
ATOM 2070 C CA . GLU A 1 266 ? 73.349 2.398 -108.812 1.00 79.81 266 GLU A CA 1
ATOM 2071 C C . GLU A 1 266 ? 72.839 2.000 -110.215 1.00 79.81 266 GLU A C 1
ATOM 2073 O O . GLU A 1 266 ? 73.627 1.606 -111.079 1.00 79.81 266 GLU A O 1
ATOM 2078 N N . LYS A 1 267 ? 71.535 2.175 -110.492 1.00 77.75 267 LYS A N 1
ATOM 2079 C CA . LYS A 1 267 ? 70.953 1.962 -111.833 1.00 77.75 267 LYS A CA 1
ATOM 2080 C C . LYS A 1 267 ? 71.500 2.955 -112.857 1.00 77.75 267 LYS A C 1
ATOM 2082 O O . LYS A 1 267 ? 71.848 2.553 -113.967 1.00 77.75 267 LYS A O 1
ATOM 2087 N N . ASP A 1 268 ? 71.602 4.229 -112.490 1.00 78.50 268 ASP A N 1
ATOM 2088 C CA . ASP A 1 268 ? 72.080 5.286 -113.386 1.00 78.50 268 ASP A CA 1
ATOM 2089 C C . ASP A 1 268 ? 73.584 5.131 -113.683 1.00 78.50 268 ASP A C 1
ATOM 2091 O O . ASP A 1 268 ? 74.012 5.268 -114.827 1.00 78.50 268 ASP A O 1
ATOM 2095 N N . LYS A 1 269 ? 74.381 4.693 -112.701 1.00 79.06 269 LYS A N 1
ATOM 2096 C CA . LYS A 1 269 ? 75.764 4.220 -112.887 1.00 79.06 269 LYS A CA 1
ATOM 2097 C C . LYS A 1 269 ? 75.837 3.037 -113.863 1.00 79.06 269 LYS A C 1
ATOM 2099 O O . LYS A 1 269 ? 76.666 3.052 -114.771 1.00 79.06 269 LYS A O 1
ATOM 2104 N N . GLY A 1 270 ? 74.952 2.045 -113.730 1.00 77.75 270 GLY A N 1
ATOM 2105 C CA . GLY A 1 270 ? 74.850 0.921 -114.672 1.00 77.75 270 GLY A CA 1
ATOM 2106 C C . GLY A 1 270 ? 74.501 1.354 -116.103 1.00 77.75 270 GLY A C 1
ATOM 2107 O O . GLY A 1 270 ? 75.069 0.838 -117.067 1.00 77.75 270 GLY A O 1
ATOM 2108 N N . ARG A 1 271 ? 73.624 2.355 -116.257 1.00 76.38 271 ARG A N 1
ATOM 2109 C CA . ARG A 1 271 ? 73.339 2.982 -117.556 1.00 76.38 271 ARG A CA 1
ATOM 2110 C C . ARG A 1 271 ? 74.559 3.682 -118.146 1.00 76.38 271 ARG A C 1
ATOM 2112 O O . ARG A 1 271 ? 74.876 3.437 -119.304 1.00 76.38 271 ARG A O 1
ATOM 2119 N N . LEU A 1 272 ? 75.255 4.503 -117.360 1.00 74.56 272 LEU A N 1
ATOM 2120 C CA . LEU A 1 272 ? 76.422 5.261 -117.820 1.00 74.56 272 LEU A CA 1
ATOM 2121 C C . LEU A 1 272 ? 77.584 4.354 -118.261 1.00 74.56 272 LEU A C 1
ATOM 2123 O O . LEU A 1 272 ? 78.304 4.709 -119.190 1.00 74.56 272 LEU A O 1
ATOM 2127 N N . VAL A 1 273 ? 77.740 3.163 -117.670 1.00 76.81 273 VAL A N 1
ATOM 2128 C CA . VAL A 1 273 ? 78.696 2.148 -118.159 1.00 76.81 273 VAL A CA 1
ATOM 2129 C C . VAL A 1 273 ? 78.277 1.603 -119.533 1.00 76.81 273 VAL A C 1
ATOM 2131 O O . VAL A 1 273 ? 79.088 1.600 -120.454 1.00 76.81 273 VAL A O 1
ATOM 2134 N N . ASN A 1 274 ? 77.004 1.240 -119.723 1.00 75.88 274 ASN A N 1
ATOM 2135 C CA . ASN A 1 274 ? 76.487 0.818 -121.035 1.00 75.88 274 ASN A CA 1
ATOM 2136 C C . ASN A 1 274 ? 76.575 1.928 -122.105 1.00 75.88 274 ASN A C 1
ATOM 2138 O O . ASN A 1 274 ? 76.801 1.644 -123.282 1.00 75.88 274 ASN A O 1
ATOM 2142 N N . GLU A 1 275 ? 76.379 3.190 -121.719 1.00 75.38 275 GLU A N 1
ATOM 2143 C CA . GLU A 1 275 ? 76.489 4.347 -122.615 1.00 75.38 275 GLU A CA 1
ATOM 2144 C C . GLU A 1 275 ? 77.967 4.646 -122.964 1.00 75.38 275 GLU A C 1
ATOM 2146 O O . GLU A 1 275 ? 78.267 4.920 -124.128 1.00 75.38 275 GLU A O 1
ATOM 2151 N N . ARG A 1 276 ? 78.910 4.472 -122.018 1.00 76.31 276 ARG A N 1
ATOM 2152 C CA . ARG A 1 276 ? 80.369 4.500 -122.264 1.00 76.31 276 ARG A CA 1
ATOM 2153 C C . ARG A 1 276 ? 80.791 3.453 -123.295 1.00 76.31 276 ARG A C 1
ATOM 2155 O O . ARG A 1 276 ? 81.547 3.775 -124.207 1.00 76.31 276 ARG A O 1
ATOM 2162 N N . ASP A 1 277 ? 80.325 2.216 -123.147 1.00 76.38 277 ASP A N 1
ATOM 2163 C CA . ASP A 1 277 ? 80.804 1.101 -123.971 1.00 76.38 277 ASP A CA 1
ATOM 2164 C C . ASP A 1 277 ? 80.328 1.230 -125.423 1.00 76.38 277 ASP A C 1
ATOM 2166 O O . ASP A 1 277 ? 81.137 1.140 -126.347 1.00 76.38 277 ASP A O 1
ATOM 2170 N N . LYS A 1 278 ? 79.070 1.639 -125.631 1.00 75.38 278 LYS A N 1
ATOM 2171 C CA . LYS A 1 278 ? 78.560 2.011 -126.963 1.00 75.38 278 LYS A CA 1
ATOM 2172 C C . LYS A 1 278 ? 79.301 3.201 -127.580 1.00 75.38 278 LYS A C 1
ATOM 2174 O O . LYS A 1 278 ? 79.522 3.225 -128.790 1.00 75.38 278 LYS A O 1
ATOM 2179 N N . ALA A 1 279 ? 79.704 4.189 -126.778 1.00 67.38 279 ALA A N 1
ATOM 2180 C CA . ALA A 1 279 ? 80.505 5.312 -127.267 1.00 67.38 279 ALA A CA 1
ATOM 2181 C C . ALA A 1 279 ? 81.924 4.882 -127.693 1.00 67.38 279 ALA A C 1
ATOM 2183 O O . ALA A 1 279 ? 82.496 5.475 -128.611 1.00 67.38 279 ALA A O 1
ATOM 2184 N N . LEU A 1 280 ? 82.481 3.835 -127.073 1.00 70.88 280 LEU A N 1
ATOM 2185 C CA . LEU A 1 280 ? 83.787 3.281 -127.428 1.00 70.88 280 LEU A CA 1
ATOM 2186 C C . LEU A 1 280 ? 83.744 2.531 -128.774 1.00 70.88 280 LEU A C 1
ATOM 2188 O O . LEU A 1 280 ? 84.620 2.742 -129.612 1.00 70.88 280 LEU A O 1
ATOM 2192 N N . GLU A 1 281 ? 82.693 1.740 -129.017 1.00 68.75 281 GLU A N 1
ATOM 2193 C CA . GLU A 1 281 ? 82.428 1.074 -130.307 1.00 68.75 281 GLU A CA 1
ATOM 2194 C C . GLU A 1 281 ? 82.129 2.077 -131.438 1.00 68.75 281 GLU A C 1
ATOM 2196 O O . GLU A 1 281 ? 82.612 1.942 -132.568 1.00 68.75 281 GLU A O 1
ATOM 2201 N N . ALA A 1 282 ? 81.369 3.136 -131.137 1.00 66.06 282 ALA A N 1
ATOM 2202 C CA . ALA A 1 282 ? 81.115 4.219 -132.085 1.00 66.06 282 ALA A CA 1
ATOM 2203 C C . ALA A 1 282 ? 82.412 4.949 -132.483 1.00 66.06 282 ALA A C 1
ATOM 2205 O O . ALA A 1 282 ? 82.590 5.302 -133.652 1.00 66.06 282 ALA A O 1
ATOM 2206 N N . LYS A 1 283 ? 83.347 5.137 -131.539 1.00 66.12 283 LYS A N 1
ATOM 2207 C CA . LYS A 1 283 ? 84.633 5.799 -131.791 1.00 66.12 283 LYS A CA 1
ATOM 2208 C C . LYS A 1 283 ? 85.524 5.006 -132.756 1.00 66.12 283 LYS A C 1
ATOM 2210 O O . LYS A 1 283 ? 85.988 5.581 -133.739 1.00 66.12 283 LYS A O 1
ATOM 2215 N N . THR A 1 284 ? 85.738 3.708 -132.527 1.00 68.06 284 THR A N 1
ATOM 2216 C CA . THR A 1 284 ? 86.557 2.865 -133.428 1.00 68.06 284 THR A CA 1
ATOM 2217 C C . THR A 1 284 ? 85.947 2.749 -134.828 1.00 68.06 284 THR A C 1
ATOM 2219 O O . THR A 1 284 ? 86.667 2.739 -135.832 1.00 68.06 284 THR A O 1
ATOM 2222 N N . THR A 1 285 ? 84.614 2.756 -134.919 1.00 63.03 285 THR A N 1
ATOM 2223 C CA . THR A 1 285 ? 83.896 2.805 -136.201 1.00 63.03 285 THR A CA 1
ATOM 2224 C C . THR A 1 285 ? 84.138 4.135 -136.934 1.00 63.03 285 THR A C 1
ATOM 2226 O O . THR A 1 285 ? 84.452 4.137 -138.127 1.00 63.03 285 THR A O 1
ATOM 2229 N N . ALA A 1 286 ? 84.067 5.270 -136.230 1.00 58.44 286 ALA A N 1
ATOM 2230 C CA . ALA A 1 286 ? 84.271 6.600 -136.809 1.00 58.44 286 ALA A CA 1
ATOM 2231 C C . ALA A 1 286 ? 85.718 6.847 -137.280 1.00 58.44 286 ALA A C 1
ATOM 2233 O O . ALA A 1 286 ? 85.928 7.366 -138.380 1.00 58.44 286 ALA A O 1
ATOM 2234 N N . GLU A 1 287 ? 86.722 6.427 -136.501 1.00 59.19 287 GLU A N 1
ATOM 2235 C CA . GLU A 1 287 ? 88.148 6.576 -136.849 1.00 59.19 287 GLU A CA 1
ATOM 2236 C C . GLU A 1 287 ? 88.519 5.843 -138.154 1.00 59.19 287 GLU A C 1
ATOM 2238 O O . GLU A 1 287 ? 89.410 6.278 -138.888 1.00 59.19 287 GLU A O 1
ATOM 2243 N N . THR A 1 288 ? 87.775 4.788 -138.504 1.00 58.22 288 THR A N 1
ATOM 2244 C CA . THR A 1 288 ? 87.939 4.048 -139.765 1.00 58.22 288 THR A CA 1
ATOM 2245 C C . THR A 1 288 ? 87.347 4.799 -140.971 1.00 58.22 288 THR A C 1
ATOM 2247 O O . THR A 1 288 ? 87.912 4.761 -142.065 1.00 58.22 288 THR A O 1
ATOM 2250 N N . GLN A 1 289 ? 86.240 5.530 -140.793 1.00 55.69 289 GLN A N 1
ATOM 2251 C CA . GLN A 1 289 ? 85.516 6.191 -141.892 1.00 55.69 289 GLN A CA 1
ATOM 2252 C C . GLN A 1 289 ? 86.105 7.555 -142.293 1.00 55.69 289 GLN A C 1
ATOM 2254 O O . GLN A 1 289 ? 86.108 7.904 -143.477 1.00 55.69 289 GLN A O 1
ATOM 2259 N N . VAL A 1 290 ? 86.688 8.304 -141.347 1.00 59.16 290 VAL A N 1
ATOM 2260 C CA . VAL A 1 290 ? 87.321 9.617 -141.613 1.00 59.16 290 VAL A CA 1
ATOM 2261 C C . VAL A 1 290 ? 88.468 9.525 -142.635 1.00 59.16 290 VAL A C 1
ATOM 2263 O O . VAL A 1 290 ? 88.743 10.488 -143.351 1.00 59.16 290 VAL A O 1
ATOM 2266 N N . LYS A 1 291 ? 89.106 8.355 -142.778 1.00 56.19 291 LYS A N 1
ATOM 2267 C CA . LYS A 1 291 ? 90.189 8.128 -143.750 1.00 56.19 291 LYS A CA 1
ATOM 2268 C C . LYS A 1 291 ? 89.713 7.973 -145.205 1.00 56.19 291 LYS A C 1
ATOM 2270 O O . LYS A 1 291 ? 90.526 8.139 -146.109 1.00 56.19 291 LYS A O 1
ATOM 2275 N N . ALA A 1 292 ? 88.429 7.682 -145.439 1.00 50.41 292 ALA A N 1
ATOM 2276 C CA . ALA A 1 292 ? 87.869 7.440 -146.776 1.00 50.41 292 ALA A CA 1
ATOM 2277 C C . ALA A 1 292 ? 87.195 8.677 -147.407 1.00 50.41 292 ALA A C 1
ATOM 2279 O O . ALA A 1 292 ? 87.132 8.802 -148.630 1.00 50.41 292 ALA A O 1
ATOM 2280 N N . LEU A 1 293 ? 86.720 9.626 -146.595 1.00 54.09 293 LEU A N 1
ATOM 2281 C CA . LEU A 1 293 ? 85.873 10.749 -147.034 1.00 54.09 293 LEU A CA 1
ATOM 2282 C C . LEU A 1 293 ? 86.632 11.953 -147.637 1.00 54.09 293 LEU A C 1
ATOM 2284 O O . LEU A 1 293 ? 86.097 13.055 -147.699 1.00 54.09 293 LEU A O 1
ATOM 2288 N N . LYS A 1 294 ? 87.867 11.762 -148.123 1.00 47.88 294 LYS A N 1
ATOM 2289 C CA . LYS A 1 294 ? 88.683 12.827 -148.748 1.00 47.88 294 LYS A CA 1
ATOM 2290 C C . LYS A 1 294 ? 88.670 12.859 -150.285 1.00 47.88 294 LYS A C 1
ATOM 2292 O O . LYS A 1 294 ? 89.373 13.681 -150.860 1.00 47.88 294 LYS A O 1
ATOM 2297 N N . VAL A 1 295 ? 87.907 11.977 -150.945 1.00 52.00 295 VAL A N 1
ATOM 2298 C CA . VAL A 1 295 ? 87.972 11.778 -152.416 1.00 52.00 295 VAL A CA 1
ATOM 2299 C C . VAL A 1 295 ? 86.610 11.880 -153.133 1.00 52.00 295 VAL A C 1
ATOM 2301 O O . VAL A 1 295 ? 86.578 11.958 -154.356 1.00 52.00 295 VAL A O 1
ATOM 2304 N N . LYS A 1 296 ? 85.475 11.953 -152.419 1.00 51.38 296 LYS A N 1
ATOM 2305 C CA . LYS A 1 296 ? 84.150 12.162 -153.040 1.00 51.38 296 LYS A CA 1
ATOM 2306 C C . LYS A 1 296 ? 83.609 13.571 -152.794 1.00 51.38 296 LYS A C 1
ATOM 2308 O O . LYS A 1 296 ? 82.858 13.814 -151.855 1.00 51.38 296 LYS A O 1
ATOM 2313 N N . VAL A 1 297 ? 84.026 14.480 -153.676 1.00 41.53 297 VAL A N 1
ATOM 2314 C CA . VAL A 1 297 ? 83.338 15.753 -153.954 1.00 41.53 297 VAL A CA 1
ATOM 2315 C C . VAL A 1 297 ? 81.945 15.455 -154.533 1.00 41.53 297 VAL A C 1
ATOM 2317 O O . VAL A 1 297 ? 81.706 14.361 -155.041 1.00 41.53 297 VAL A O 1
ATOM 2320 N N . GLY A 1 298 ? 81.014 16.396 -154.380 1.00 41.44 298 GLY A N 1
ATOM 2321 C CA . GLY A 1 298 ? 79.596 16.170 -154.644 1.00 41.44 298 GLY A CA 1
ATOM 2322 C C . GLY A 1 298 ? 79.206 16.024 -156.117 1.00 41.44 298 GLY A C 1
ATOM 2323 O O . GLY A 1 298 ? 79.714 16.726 -156.985 1.00 41.44 298 GLY A O 1
ATOM 2324 N N . GLU A 1 299 ? 78.194 15.188 -156.317 1.00 32.09 299 GLU A N 1
ATOM 2325 C CA . GLU A 1 299 ? 77.183 15.229 -157.376 1.00 32.09 299 GLU A CA 1
ATOM 2326 C C . GLU A 1 299 ? 75.818 15.005 -156.687 1.00 32.09 299 GLU A C 1
ATOM 2328 O O . GLU A 1 299 ? 75.786 14.527 -155.555 1.00 32.09 299 GLU A O 1
ATOM 2333 N N . GLU A 1 300 ? 74.715 15.384 -157.345 1.00 38.66 300 GLU A N 1
ATOM 2334 C CA . GLU A 1 300 ? 73.325 15.350 -156.833 1.00 38.66 300 GLU A CA 1
ATOM 2335 C C . GLU A 1 300 ? 73.060 16.208 -155.563 1.00 38.66 300 GLU A C 1
ATOM 2337 O O . GLU A 1 300 ? 73.440 15.874 -154.449 1.00 38.66 300 GLU A O 1
ATOM 2342 N N . GLN A 1 301 ? 72.355 17.346 -155.588 1.00 29.31 301 GLN A N 1
ATOM 2343 C CA . GLN A 1 301 ? 71.638 18.055 -156.656 1.00 29.31 301 GLN A CA 1
ATOM 2344 C C . GLN A 1 301 ? 70.585 17.258 -157.449 1.00 29.31 301 GLN A C 1
ATOM 2346 O O . GLN A 1 301 ? 70.716 17.092 -158.661 1.00 29.31 301 GLN A O 1
ATOM 2351 N N . LYS A 1 302 ? 69.471 16.896 -156.794 1.00 35.34 302 LYS A N 1
ATOM 2352 C CA . LYS A 1 302 ? 68.097 17.236 -157.246 1.00 35.34 302 LYS A CA 1
ATOM 2353 C C . LYS A 1 302 ? 67.031 16.755 -156.257 1.00 35.34 302 LYS A C 1
ATOM 2355 O O . LYS A 1 302 ? 67.287 15.835 -155.492 1.00 35.34 302 LYS A O 1
ATOM 2360 N N . ARG A 1 303 ? 65.830 17.347 -156.378 1.00 37.81 303 ARG A N 1
ATOM 2361 C CA . ARG A 1 303 ? 64.593 17.097 -155.606 1.00 37.81 303 ARG A CA 1
ATOM 2362 C C . ARG A 1 303 ? 64.635 17.624 -154.162 1.00 37.81 303 ARG A C 1
ATOM 2364 O O . ARG A 1 303 ? 65.539 17.277 -153.417 1.00 37.81 303 ARG A O 1
ATOM 2371 N N . THR A 1 304 ? 63.737 18.484 -153.664 1.00 32.44 304 THR A N 1
ATOM 2372 C CA . THR A 1 304 ? 62.468 19.081 -154.165 1.00 32.44 304 THR A CA 1
ATOM 2373 C C . THR A 1 304 ? 61.377 18.077 -154.593 1.00 32.44 304 THR A C 1
ATOM 2375 O O . THR A 1 304 ? 61.636 17.123 -155.310 1.00 32.44 304 THR A O 1
ATOM 2378 N N . GLU A 1 305 ? 60.117 18.175 -154.169 1.00 29.05 305 GLU A N 1
ATOM 2379 C CA . GLU A 1 305 ? 59.343 19.304 -153.626 1.00 29.05 305 GLU A CA 1
ATOM 2380 C C . GLU A 1 305 ? 58.295 18.813 -152.597 1.00 29.05 305 GLU A C 1
ATOM 2382 O O . GLU A 1 305 ? 58.318 17.645 -152.226 1.00 29.05 305 GLU A O 1
ATOM 2387 N N . ALA A 1 306 ? 57.384 19.696 -152.157 1.00 36.03 306 ALA A N 1
ATOM 2388 C CA . ALA A 1 306 ? 56.316 19.444 -151.170 1.00 36.03 306 ALA A CA 1
ATOM 2389 C C . ALA A 1 306 ? 56.832 19.012 -149.771 1.00 36.03 306 ALA A C 1
ATOM 2391 O O . ALA A 1 306 ? 57.003 17.833 -149.487 1.00 36.03 306 ALA A O 1
ATOM 2392 N N . ALA A 1 307 ? 57.143 19.900 -148.820 1.00 36.91 307 ALA A N 1
ATOM 2393 C CA . ALA A 1 307 ? 56.695 21.282 -148.595 1.00 36.91 307 ALA A CA 1
ATOM 2394 C C . ALA A 1 307 ? 55.168 21.444 -148.415 1.00 36.91 307 ALA A C 1
ATOM 2396 O O . ALA A 1 307 ? 54.388 20.835 -149.139 1.00 36.91 307 ALA A O 1
ATOM 2397 N N . ARG A 1 308 ? 54.785 22.352 -147.500 1.00 33.19 308 ARG A N 1
ATOM 2398 C CA . ARG A 1 308 ? 53.419 22.698 -147.039 1.00 33.19 308 ARG A CA 1
ATOM 2399 C C . ARG A 1 308 ? 52.705 21.706 -146.105 1.00 33.19 308 ARG A C 1
ATOM 2401 O O . ARG A 1 308 ? 52.644 20.523 -146.398 1.00 33.19 308 ARG A O 1
ATOM 2408 N N . THR A 1 309 ? 52.074 22.147 -145.007 1.00 32.88 309 THR A N 1
ATOM 2409 C CA . THR A 1 309 ? 52.246 23.375 -144.170 1.00 32.88 309 THR A CA 1
ATOM 2410 C C . THR A 1 309 ? 51.574 23.138 -142.801 1.00 32.88 309 THR A C 1
ATOM 2412 O O . THR A 1 309 ? 50.976 22.086 -142.615 1.00 32.88 309 THR A O 1
ATOM 2415 N N . GLU A 1 310 ? 51.654 24.114 -141.888 1.00 38.31 310 GLU A N 1
ATOM 2416 C CA . GLU A 1 310 ? 50.768 24.343 -140.729 1.00 38.31 310 GLU A CA 1
ATOM 2417 C C . GLU A 1 310 ? 50.420 23.117 -139.857 1.00 38.31 310 GLU A C 1
ATOM 2419 O O . GLU A 1 310 ? 49.559 22.295 -140.153 1.00 38.31 310 GLU A O 1
ATOM 2424 N N . ALA A 1 311 ? 51.086 22.954 -138.714 1.00 31.34 311 ALA A N 1
ATOM 2425 C CA . ALA A 1 311 ? 50.707 23.656 -137.480 1.00 31.34 311 ALA A CA 1
ATOM 2426 C C . ALA A 1 311 ? 49.213 23.437 -137.139 1.00 31.34 311 ALA A C 1
ATOM 2428 O O . ALA A 1 311 ? 48.337 24.083 -137.696 1.00 31.34 311 ALA A O 1
ATOM 2429 N N . GLN A 1 312 ? 48.833 22.523 -136.242 1.00 32.41 312 GLN A N 1
ATOM 2430 C CA . GLN A 1 312 ? 49.282 22.417 -134.845 1.00 32.41 312 GLN A CA 1
ATOM 2431 C C . GLN A 1 312 ? 49.203 23.761 -134.096 1.00 32.41 312 GLN A C 1
ATOM 2433 O O . GLN A 1 312 ? 50.235 24.332 -133.744 1.00 32.41 312 GLN A O 1
ATOM 2438 N N . LYS A 1 313 ? 47.985 24.235 -133.777 1.00 35.19 313 LYS A N 1
ATOM 2439 C CA . LYS A 1 313 ? 47.730 25.039 -132.562 1.00 35.19 313 LYS A CA 1
ATOM 2440 C C . LYS A 1 313 ? 46.244 25.175 -132.194 1.00 35.19 313 LYS A C 1
ATOM 2442 O O . LYS A 1 313 ? 45.398 25.391 -133.046 1.00 35.19 313 LYS A O 1
ATOM 2447 N N . GLN A 1 314 ? 46.004 25.154 -130.878 1.00 30.81 314 GLN A N 1
ATOM 2448 C CA . GLN A 1 314 ? 44.942 25.878 -130.157 1.00 30.81 314 GLN A CA 1
ATOM 2449 C C . GLN A 1 314 ? 43.466 25.580 -130.494 1.00 30.81 314 GLN A C 1
ATOM 2451 O O . GLN A 1 314 ? 42.796 26.391 -131.124 1.00 30.81 314 GLN A O 1
ATOM 2456 N N . GLN A 1 315 ? 42.891 24.540 -129.871 1.00 29.97 315 GLN A N 1
ATOM 2457 C CA . GLN A 1 315 ? 41.446 24.534 -129.581 1.00 29.97 315 GLN A CA 1
ATOM 2458 C C . GLN A 1 315 ? 41.074 23.802 -128.278 1.00 29.97 315 GLN A C 1
ATOM 2460 O O . GLN A 1 315 ? 40.432 22.756 -128.286 1.00 29.97 315 GLN A O 1
ATOM 2465 N N . THR A 1 316 ? 41.428 24.370 -127.119 1.00 28.83 316 THR A N 1
ATOM 2466 C CA . THR A 1 316 ? 40.711 24.063 -125.864 1.00 28.83 316 THR A CA 1
ATOM 2467 C C . THR A 1 316 ? 40.735 25.254 -124.903 1.00 28.83 316 THR A C 1
ATOM 2469 O O . THR A 1 316 ? 41.730 25.517 -124.232 1.00 28.83 316 THR A O 1
ATOM 2472 N N . ARG A 1 317 ? 39.612 25.975 -124.821 1.00 32.47 317 ARG A N 1
ATOM 2473 C CA . ARG A 1 317 ? 39.294 26.911 -123.735 1.00 32.47 317 ARG A CA 1
ATOM 2474 C C . ARG A 1 317 ? 37.992 26.444 -123.077 1.00 32.47 317 ARG A C 1
ATOM 2476 O O . ARG A 1 317 ? 36.945 26.667 -123.658 1.00 32.47 317 ARG A O 1
ATOM 2483 N N . ALA A 1 318 ? 38.125 25.878 -121.875 1.00 31.25 318 ALA A N 1
ATOM 2484 C CA . ALA A 1 318 ? 37.215 25.978 -120.722 1.00 31.25 318 ALA A CA 1
ATOM 2485 C C . ALA A 1 318 ? 35.706 25.606 -120.829 1.00 31.25 318 ALA A C 1
ATOM 2487 O O . ALA A 1 318 ? 35.096 25.587 -121.885 1.00 31.25 318 ALA A O 1
ATOM 2488 N N . VAL A 1 319 ? 35.115 25.430 -119.635 1.00 35.25 319 VAL A N 1
ATOM 2489 C CA . VAL A 1 319 ? 33.671 25.428 -119.294 1.00 35.25 319 VAL A CA 1
ATOM 2490 C C . VAL A 1 319 ? 32.810 24.246 -119.779 1.00 35.25 319 VAL A C 1
ATOM 2492 O O . VAL A 1 319 ? 32.331 24.238 -120.901 1.00 35.25 319 VAL A O 1
ATOM 2495 N N . THR A 1 320 ? 32.498 23.330 -118.853 1.00 33.62 320 THR A N 1
ATOM 2496 C CA . THR A 1 320 ? 31.174 23.178 -118.184 1.00 33.62 320 THR A CA 1
ATOM 2497 C C . THR A 1 320 ? 31.404 22.312 -116.932 1.00 33.62 320 THR A C 1
ATOM 2499 O O . THR A 1 320 ? 32.122 21.323 -117.029 1.00 33.62 320 THR A O 1
ATOM 2502 N N . ALA A 1 321 ? 31.023 22.665 -115.701 1.00 32.41 321 ALA A N 1
ATOM 2503 C CA . ALA A 1 321 ? 29.783 23.250 -115.170 1.00 32.41 321 ALA A CA 1
ATOM 2504 C C . ALA A 1 321 ? 28.626 22.234 -115.045 1.00 32.41 321 ALA A C 1
ATOM 2506 O O . ALA A 1 321 ? 28.271 21.568 -116.008 1.00 32.41 321 ALA A O 1
ATOM 2507 N N . GLU A 1 322 ? 28.113 22.155 -113.814 1.00 33.97 322 GLU A N 1
ATOM 2508 C CA . GLU A 1 322 ? 26.904 21.517 -113.260 1.00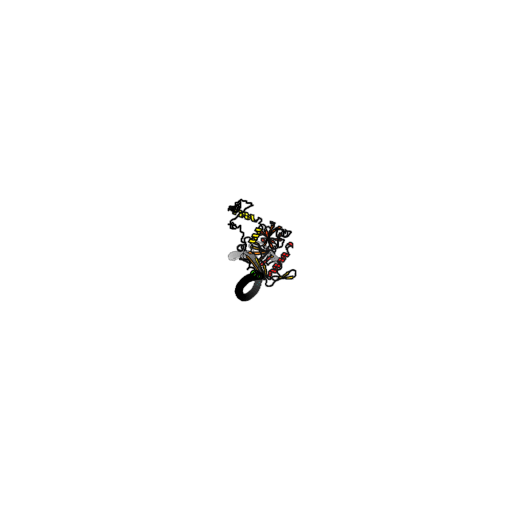 33.97 322 GLU A CA 1
ATOM 2509 C C . GLU A 1 322 ? 25.870 20.871 -114.204 1.00 33.97 322 GLU A C 1
ATOM 2511 O O . GLU A 1 322 ? 25.477 21.476 -115.201 1.00 33.97 322 GLU A O 1
ATOM 2516 N N . LYS A 1 323 ? 25.239 19.773 -113.732 1.00 31.86 323 LYS A N 1
ATOM 2517 C CA . LYS A 1 323 ? 23.777 19.756 -113.466 1.00 31.86 323 LYS A CA 1
ATOM 2518 C C . LYS A 1 323 ? 23.222 18.461 -112.838 1.00 31.86 323 LYS A C 1
ATOM 2520 O O . LYS A 1 323 ? 23.392 17.397 -113.414 1.00 31.86 323 LYS A O 1
ATOM 2525 N N . GLN A 1 324 ? 22.387 18.652 -111.801 1.00 33.50 324 GLN A N 1
ATOM 2526 C CA . GLN A 1 324 ? 21.126 17.916 -111.516 1.00 33.50 324 GLN A CA 1
ATOM 2527 C C . GLN A 1 324 ? 21.236 16.397 -111.189 1.00 33.50 324 GLN A C 1
ATOM 2529 O O . GLN A 1 324 ? 22.290 15.800 -111.348 1.00 33.50 324 GLN A O 1
ATOM 2534 N N . ALA A 1 325 ? 20.221 15.711 -110.638 1.00 31.16 325 ALA A N 1
ATOM 2535 C CA . ALA A 1 325 ? 18.876 16.110 -110.176 1.00 31.16 325 ALA A CA 1
ATOM 2536 C C . ALA A 1 325 ? 18.597 15.502 -108.757 1.00 31.16 325 ALA A C 1
ATOM 2538 O O . ALA A 1 325 ? 19.417 14.730 -108.273 1.00 31.16 325 ALA A O 1
ATOM 2539 N N . VAL A 1 326 ? 17.621 15.926 -107.931 1.00 40.00 326 VAL A N 1
ATOM 2540 C CA . VAL A 1 326 ? 16.160 15.614 -107.976 1.00 40.00 326 VAL A CA 1
ATOM 2541 C C . VAL A 1 326 ? 15.929 14.101 -108.237 1.00 40.00 326 VAL A C 1
ATOM 2543 O O . VAL A 1 326 ? 16.457 13.580 -109.205 1.00 40.00 326 VAL A O 1
ATOM 2546 N N . GLU A 1 327 ? 15.289 13.298 -107.374 1.00 31.67 327 GLU A N 1
ATOM 2547 C CA . GLU A 1 327 ? 13.839 13.268 -107.089 1.00 31.67 327 GLU A CA 1
ATOM 2548 C C . GLU A 1 327 ? 13.459 12.363 -105.879 1.00 31.67 327 GLU A C 1
ATOM 2550 O O . GLU A 1 327 ? 14.018 11.284 -105.743 1.00 31.67 327 GLU A O 1
ATOM 2555 N N . TYR A 1 328 ? 12.433 12.782 -105.104 1.00 30.42 328 TYR A N 1
ATOM 2556 C CA . TYR A 1 328 ? 11.324 11.980 -104.504 1.00 30.42 328 TYR A CA 1
ATOM 2557 C C . TYR A 1 328 ? 11.589 10.757 -103.557 1.00 30.42 328 TYR A C 1
ATOM 2559 O O . TYR A 1 328 ? 12.657 10.169 -103.561 1.00 30.42 328 TYR A O 1
ATOM 2567 N N . LEU A 1 329 ? 10.675 10.296 -102.668 1.00 33.62 329 LEU A N 1
ATOM 2568 C CA . LEU A 1 329 ? 9.297 10.692 -102.260 1.00 33.62 329 LEU A CA 1
ATOM 2569 C C . LEU A 1 329 ? 8.938 10.177 -100.823 1.00 33.62 329 LEU A C 1
ATOM 2571 O O . LEU A 1 329 ? 9.735 9.475 -100.213 1.00 33.62 329 LEU A O 1
ATOM 2575 N N . ALA A 1 330 ? 7.696 10.451 -100.364 1.00 33.34 330 ALA A N 1
ATOM 2576 C CA . ALA A 1 330 ? 6.983 9.961 -99.151 1.00 33.34 330 ALA A CA 1
ATOM 2577 C C . ALA A 1 330 ? 7.478 10.517 -97.780 1.00 33.34 330 ALA A C 1
ATOM 2579 O O . ALA A 1 330 ? 8.665 10.465 -97.493 1.00 33.34 330 ALA A O 1
ATOM 2580 N N . GLN A 1 331 ? 6.697 11.155 -96.877 1.00 32.19 331 GLN A N 1
ATOM 2581 C CA . GLN A 1 331 ? 5.248 11.161 -96.509 1.00 32.19 331 GLN A CA 1
ATOM 2582 C C . GLN A 1 331 ? 4.764 9.831 -95.875 1.00 32.19 331 GLN A C 1
ATOM 2584 O O . GLN A 1 331 ? 5.236 8.788 -96.297 1.00 32.19 331 GLN A O 1
ATOM 2589 N N . ALA A 1 332 ? 3.844 9.723 -94.895 1.00 32.69 332 ALA A N 1
ATOM 2590 C CA . ALA A 1 332 ? 2.819 10.590 -94.248 1.00 32.69 332 ALA A CA 1
ATOM 2591 C C . ALA A 1 332 ? 2.364 9.893 -92.904 1.00 32.69 332 ALA A C 1
ATOM 2593 O O . ALA A 1 332 ? 2.892 8.821 -92.637 1.00 32.69 332 ALA A O 1
ATOM 2594 N N . LYS A 1 333 ? 1.408 10.265 -92.012 1.00 34.44 333 LYS A N 1
ATOM 2595 C CA . LYS A 1 333 ? 0.527 11.409 -91.587 1.00 34.44 333 LYS A CA 1
ATOM 2596 C C . LYS A 1 333 ? -0.241 10.933 -90.296 1.00 34.44 333 LYS A C 1
ATOM 2598 O O . LYS A 1 333 ? -0.156 9.753 -89.986 1.00 34.44 333 LYS A O 1
ATOM 2603 N N . ALA A 1 334 ? -1.129 11.671 -89.602 1.00 32.06 334 ALA A N 1
ATOM 2604 C CA . ALA A 1 334 ? -1.006 12.951 -88.870 1.00 32.06 334 ALA A CA 1
ATOM 2605 C C . ALA A 1 334 ? -2.289 13.254 -88.013 1.00 32.06 334 ALA A C 1
ATOM 2607 O O . ALA A 1 334 ? -3.384 13.050 -88.522 1.00 32.06 334 ALA A O 1
ATOM 2608 N N . VAL A 1 335 ? -2.144 13.847 -86.803 1.00 35.19 335 VAL A N 1
ATOM 2609 C CA . VAL A 1 335 ? -3.161 14.608 -85.991 1.00 35.19 335 VAL A CA 1
ATOM 2610 C C . VAL A 1 335 ? -4.336 13.873 -85.279 1.00 35.19 335 VAL A C 1
ATOM 2612 O O . VAL A 1 335 ? -5.020 13.049 -85.870 1.00 35.19 335 VAL A O 1
ATOM 2615 N N . ALA A 1 336 ? -4.636 14.293 -84.029 1.00 27.12 336 ALA A N 1
ATOM 2616 C CA . ALA A 1 336 ? -5.951 14.245 -83.341 1.00 27.12 336 ALA A CA 1
ATOM 2617 C C . ALA A 1 336 ? -6.025 15.323 -82.212 1.00 27.12 336 ALA A C 1
ATOM 2619 O O . ALA A 1 336 ? -4.972 15.764 -81.750 1.00 27.12 336 ALA A O 1
ATOM 2620 N N . VAL A 1 337 ? -7.225 15.784 -81.804 1.00 31.56 337 VAL A N 1
ATOM 2621 C CA . VAL A 1 337 ? -7.483 17.000 -80.970 1.00 31.56 337 VAL A CA 1
ATOM 2622 C C . VAL A 1 337 ? -8.766 16.849 -80.096 1.00 31.56 337 VAL A C 1
ATOM 2624 O O . VAL A 1 337 ? -9.557 15.952 -80.367 1.00 31.56 337 VAL A O 1
ATOM 2627 N N . GLU A 1 338 ? -8.979 17.760 -79.118 1.00 33.22 338 GLU A N 1
ATOM 2628 C CA . GLU A 1 338 ? -10.183 17.982 -78.257 1.00 33.22 338 GLU A CA 1
ATOM 2629 C C . GLU A 1 338 ? -10.398 17.001 -77.063 1.00 33.22 338 GLU A C 1
ATOM 2631 O O . GLU A 1 338 ? -10.006 15.842 -77.142 1.00 33.22 338 GLU A O 1
ATOM 2636 N N . ARG A 1 339 ? -10.969 17.378 -75.893 1.00 30.23 339 ARG A N 1
ATOM 2637 C CA . ARG A 1 339 ? -11.518 18.667 -75.374 1.00 30.23 339 ARG A CA 1
ATOM 2638 C C . ARG A 1 339 ? -11.544 18.707 -73.822 1.00 30.23 339 ARG A C 1
ATOM 2640 O O . ARG A 1 339 ? -11.490 17.661 -73.182 1.00 30.23 339 ARG A O 1
ATOM 2647 N N . ASP A 1 340 ? -11.724 19.886 -73.218 1.00 34.09 340 ASP A N 1
ATOM 2648 C CA . ASP A 1 340 ? -12.050 20.071 -71.788 1.00 34.09 340 ASP A CA 1
ATOM 2649 C C . ASP A 1 340 ? -13.419 19.489 -71.366 1.00 34.09 340 ASP A C 1
ATOM 2651 O O . ASP A 1 340 ? -14.377 19.578 -72.134 1.00 34.09 340 ASP A O 1
ATOM 2655 N N . THR A 1 341 ? -13.543 19.008 -70.112 1.00 31.94 341 THR A N 1
ATOM 2656 C CA . THR A 1 341 ? -14.571 19.411 -69.100 1.00 31.94 341 THR A CA 1
ATOM 2657 C C . THR A 1 341 ? -14.681 18.437 -67.906 1.00 31.94 341 THR A C 1
ATOM 2659 O O . THR A 1 341 ? -15.376 17.438 -68.000 1.00 31.94 341 THR A O 1
ATOM 2662 N N . VAL A 1 342 ? -14.121 18.788 -66.734 1.00 39.53 342 VAL A N 1
ATOM 2663 C CA . VAL A 1 342 ? -14.763 18.594 -65.402 1.00 39.53 342 VAL A CA 1
ATOM 2664 C C . VAL A 1 342 ? -14.217 19.669 -64.447 1.00 39.53 342 VAL A C 1
ATOM 2666 O O . VAL A 1 342 ? -13.276 19.438 -63.694 1.00 39.53 342 VAL A O 1
ATOM 2669 N N . LYS A 1 343 ? -14.805 20.870 -64.471 1.00 45.91 343 LYS A N 1
ATOM 2670 C CA . LYS A 1 343 ? -14.464 21.983 -63.555 1.00 45.91 343 LYS A CA 1
ATOM 2671 C C . LYS A 1 343 ? -15.623 22.294 -62.594 1.00 45.91 343 LYS A C 1
ATOM 2673 O O . LYS A 1 343 ? -15.865 23.442 -62.249 1.00 45.91 343 LYS A O 1
ATOM 2678 N N . GLU A 1 344 ? -16.396 21.260 -62.256 1.00 43.44 344 GLU A N 1
ATOM 2679 C CA . GLU A 1 344 ? -17.754 21.417 -61.707 1.00 43.44 344 GLU A CA 1
ATOM 2680 C C . GLU A 1 344 ? -18.155 20.323 -60.690 1.00 43.44 344 GLU A C 1
ATOM 2682 O O . GLU A 1 344 ? -19.253 20.349 -60.137 1.00 43.44 344 GLU A O 1
ATOM 2687 N N . ILE A 1 345 ? -17.266 19.355 -60.408 1.00 45.34 345 ILE A N 1
ATOM 2688 C CA . ILE A 1 345 ? -17.540 18.208 -59.520 1.00 45.34 345 ILE A CA 1
ATOM 2689 C C . ILE A 1 345 ? -16.413 18.021 -58.486 1.00 45.34 345 ILE A C 1
ATOM 2691 O O . ILE A 1 345 ? -15.786 16.970 -58.413 1.00 45.34 345 ILE A O 1
ATOM 2695 N N . ASN A 1 346 ? -16.161 19.052 -57.670 1.00 39.75 346 ASN A N 1
ATOM 2696 C CA . ASN A 1 346 ? -15.915 18.832 -56.233 1.00 39.75 346 ASN A CA 1
ATOM 2697 C C . ASN A 1 346 ? -16.066 20.081 -55.348 1.00 39.75 346 ASN A C 1
ATOM 2699 O O . ASN A 1 346 ? -16.164 19.939 -54.132 1.00 39.75 346 ASN A O 1
ATOM 2703 N N . ASP A 1 347 ? -16.202 21.281 -55.922 1.00 44.88 347 ASP A N 1
ATOM 2704 C CA . ASP A 1 347 ? -16.553 22.490 -55.155 1.00 44.88 347 ASP A CA 1
ATOM 2705 C C . ASP A 1 347 ? -17.921 22.370 -54.448 1.00 44.88 347 ASP A C 1
ATOM 2707 O O . ASP A 1 347 ? -18.173 23.039 -53.450 1.00 44.88 347 ASP A O 1
ATOM 2711 N N . ARG A 1 348 ? -18.774 21.430 -54.888 1.00 43.03 348 ARG A N 1
ATOM 2712 C CA . ARG A 1 348 ? -20.011 21.024 -54.193 1.00 43.03 348 ARG A CA 1
ATOM 2713 C C . ARG A 1 348 ? -19.793 20.176 -52.928 1.00 43.03 348 ARG A C 1
ATOM 2715 O O . ARG A 1 348 ? -20.719 20.041 -52.142 1.00 43.03 348 ARG A O 1
ATOM 2722 N N . LEU A 1 349 ? -18.599 19.624 -52.689 1.00 44.53 349 LEU A N 1
ATOM 2723 C CA . LEU A 1 349 ? -18.336 18.691 -51.578 1.00 44.53 349 LEU A CA 1
ATOM 2724 C C . LEU A 1 349 ? -17.747 19.374 -50.325 1.00 44.53 349 LEU A C 1
ATOM 2726 O O . LEU A 1 349 ? -17.627 18.746 -49.277 1.00 44.53 349 LEU A O 1
ATOM 2730 N N . GLN A 1 350 ? -17.441 20.677 -50.388 1.00 43.59 350 GLN A N 1
ATOM 2731 C CA . GLN A 1 350 ? -17.080 21.484 -49.206 1.00 43.59 350 GLN A CA 1
ATOM 2732 C C . GLN A 1 350 ? -18.208 22.408 -48.711 1.00 43.59 350 GLN A C 1
ATOM 2734 O O . GLN A 1 350 ? -18.145 22.892 -47.580 1.00 43.59 350 GLN A O 1
ATOM 2739 N N . THR A 1 351 ? -19.256 22.648 -49.509 1.00 39.44 351 THR A N 1
ATOM 2740 C CA . THR A 1 351 ? -20.358 23.555 -49.136 1.00 39.44 351 THR A CA 1
ATOM 2741 C C . THR A 1 351 ? -21.360 22.912 -48.168 1.00 39.44 351 THR A C 1
ATOM 2743 O O . THR A 1 351 ? -21.773 23.553 -47.199 1.00 39.44 351 THR A O 1
ATOM 2746 N N . ASP A 1 352 ? -21.702 21.637 -48.368 1.00 40.47 352 ASP A N 1
ATOM 2747 C CA . ASP A 1 352 ? -22.797 20.976 -47.636 1.00 40.47 352 ASP A CA 1
ATOM 2748 C C . ASP A 1 352 ? -22.435 20.570 -46.194 1.00 40.47 352 ASP A C 1
ATOM 2750 O O . ASP A 1 352 ? -23.310 20.413 -45.344 1.00 40.47 352 ASP A O 1
ATOM 2754 N N . ILE A 1 353 ? -21.142 20.498 -45.862 1.00 38.38 353 ILE A N 1
ATOM 2755 C CA . ILE A 1 353 ? -20.664 20.206 -44.496 1.00 38.38 353 ILE A CA 1
ATOM 2756 C C . ILE A 1 353 ? -20.889 21.399 -43.542 1.00 38.38 353 ILE A C 1
ATOM 2758 O O . ILE A 1 353 ? -20.882 21.232 -42.322 1.00 38.38 353 ILE A O 1
ATOM 2762 N N . LYS A 1 354 ? -21.132 22.611 -44.066 1.00 40.50 354 LYS A N 1
ATOM 2763 C CA . LYS A 1 354 ? -21.176 23.854 -43.272 1.00 40.50 354 LYS A CA 1
ATOM 2764 C C . LYS A 1 354 ? -22.583 24.397 -42.974 1.00 40.50 354 LYS A C 1
ATOM 2766 O O . LYS A 1 354 ? -22.689 25.486 -42.421 1.00 40.50 354 LYS A O 1
ATOM 2771 N N . LYS A 1 355 ? -23.652 23.659 -43.313 1.00 39.41 355 LYS A N 1
ATOM 2772 C CA . LYS A 1 355 ? -25.065 24.089 -43.160 1.00 39.41 355 LYS A CA 1
ATOM 2773 C C . LYS A 1 355 ? -25.947 23.180 -42.284 1.00 39.41 355 LYS A C 1
ATOM 2775 O O . LYS A 1 355 ? -27.167 23.231 -42.372 1.00 39.41 355 LYS A O 1
ATOM 2780 N N . VAL A 1 356 ? -25.343 22.382 -41.398 1.00 39.75 356 VAL A N 1
ATOM 2781 C CA . VAL A 1 356 ? -26.060 21.528 -40.416 1.00 39.75 356 VAL A CA 1
ATOM 2782 C C . VAL A 1 356 ? -25.688 21.900 -38.964 1.00 39.75 356 VAL A C 1
ATOM 2784 O O . VAL A 1 356 ? -25.808 21.100 -38.043 1.00 39.75 356 VAL A O 1
ATOM 2787 N N . ALA A 1 357 ? -25.198 23.127 -38.749 1.00 40.09 357 ALA A N 1
ATOM 2788 C CA . ALA A 1 357 ? -24.718 23.622 -37.451 1.00 40.09 357 ALA A CA 1
ATOM 2789 C C . ALA A 1 357 ? -25.646 24.663 -36.787 1.00 40.09 357 ALA A C 1
ATOM 2791 O O . ALA A 1 357 ? -25.356 25.127 -35.686 1.00 40.09 357 ALA A O 1
ATOM 2792 N N . GLU A 1 358 ? -26.755 25.029 -37.436 1.00 37.84 358 GLU A N 1
ATOM 2793 C CA . GLU A 1 358 ? -27.631 26.134 -37.030 1.00 37.84 358 GLU A CA 1
ATOM 2794 C C . GLU A 1 358 ? -29.067 25.636 -36.808 1.00 37.84 358 GLU A C 1
ATOM 2796 O O . GLU A 1 358 ? -29.846 25.535 -37.751 1.00 37.84 358 GLU A O 1
ATOM 2801 N N . ASN A 1 359 ? -29.360 25.267 -35.552 1.00 41.34 359 ASN A N 1
ATOM 2802 C CA . ASN A 1 359 ? -30.647 25.349 -34.828 1.00 41.34 359 ASN A CA 1
ATOM 2803 C C . ASN A 1 359 ? -30.709 24.267 -33.734 1.00 41.34 359 ASN A C 1
ATOM 2805 O O . ASN A 1 359 ? -30.863 23.078 -34.009 1.00 41.34 359 ASN A O 1
ATOM 2809 N N . THR A 1 360 ? -30.599 24.665 -32.465 1.00 40.06 360 THR A N 1
ATOM 2810 C CA . THR A 1 360 ? -30.921 23.814 -31.302 1.00 40.06 360 THR A CA 1
ATOM 2811 C C . THR A 1 360 ? -31.296 24.714 -30.125 1.00 40.06 360 THR A C 1
ATOM 2813 O O . THR A 1 360 ? -30.428 25.211 -29.406 1.00 40.06 360 THR A O 1
ATOM 2816 N N . ASP A 1 361 ? -32.594 24.963 -29.965 1.00 44.19 361 ASP A N 1
ATOM 2817 C CA . ASP A 1 361 ? -33.115 25.965 -29.035 1.00 44.19 361 ASP A CA 1
ATOM 2818 C C . ASP A 1 361 ? -32.851 25.678 -27.552 1.00 44.19 361 ASP A C 1
ATOM 2820 O O . ASP A 1 361 ? -32.705 24.540 -27.095 1.00 44.19 361 ASP A O 1
ATOM 2824 N N . ALA A 1 362 ? -32.872 26.750 -26.753 1.00 48.16 362 ALA A N 1
ATOM 2825 C CA . ALA A 1 362 ? -32.681 26.690 -25.304 1.00 48.16 362 ALA A CA 1
ATOM 2826 C C . ALA A 1 362 ? -33.669 25.737 -24.597 1.00 48.16 362 ALA A C 1
ATOM 2828 O O . ALA A 1 362 ? -33.320 25.140 -23.574 1.00 48.16 362 ALA A O 1
ATOM 2829 N N . THR A 1 363 ? -34.860 25.540 -25.173 1.00 42.41 363 THR A N 1
ATOM 2830 C CA . THR A 1 363 ? -35.919 24.626 -24.716 1.00 42.41 363 THR A CA 1
ATOM 2831 C C . THR A 1 363 ? -35.417 23.195 -24.504 1.00 42.41 363 THR A C 1
ATOM 2833 O O . THR A 1 363 ? -35.831 22.529 -23.553 1.00 42.41 363 THR A O 1
ATOM 2836 N N . THR A 1 364 ? -34.464 22.726 -25.320 1.00 49.38 364 THR A N 1
ATOM 2837 C CA . THR A 1 364 ? -33.922 21.362 -25.224 1.00 49.38 364 THR A CA 1
ATOM 2838 C C . THR A 1 364 ? -33.220 21.106 -23.886 1.00 49.38 364 THR A C 1
ATOM 2840 O O . THR A 1 364 ? -33.248 19.983 -23.393 1.00 49.38 364 THR A O 1
ATOM 2843 N N . LYS A 1 365 ? -32.621 22.118 -23.236 1.00 45.75 365 LYS A N 1
ATOM 2844 C CA . LYS A 1 365 ? -31.847 21.928 -21.987 1.00 45.75 365 LYS A CA 1
ATOM 2845 C C . LYS A 1 365 ? -32.693 21.532 -20.769 1.00 45.75 365 LYS A C 1
ATOM 2847 O O . LYS A 1 365 ? -32.131 20.983 -19.820 1.00 45.75 365 LYS A O 1
ATOM 2852 N N . ALA A 1 366 ? -34.002 21.790 -20.781 1.00 45.16 366 ALA A N 1
ATOM 2853 C CA . ALA A 1 366 ? -34.905 21.373 -19.709 1.00 45.16 366 ALA A CA 1
ATOM 2854 C C . ALA A 1 366 ? -35.204 19.867 -19.805 1.00 45.16 366 ALA A C 1
ATOM 2856 O O . ALA A 1 366 ? -34.821 19.102 -18.917 1.00 45.16 366 ALA A O 1
ATOM 2857 N N . THR A 1 367 ? -35.771 19.430 -20.934 1.00 50.47 367 THR A N 1
ATOM 2858 C CA . THR A 1 367 ? -36.051 18.015 -21.226 1.00 50.47 367 THR A CA 1
ATOM 2859 C C . THR A 1 367 ? -34.787 17.156 -21.231 1.00 50.47 367 THR A C 1
ATOM 2861 O O . THR A 1 367 ? -34.840 15.999 -20.817 1.00 50.47 367 THR A O 1
ATOM 2864 N N . LEU A 1 368 ? -33.618 17.708 -21.589 1.00 48.28 368 LEU A N 1
ATOM 2865 C CA . LEU A 1 368 ? -32.361 16.958 -21.537 1.00 48.28 368 LEU A CA 1
ATOM 2866 C C . LEU A 1 368 ? -32.025 16.453 -20.126 1.00 48.28 368 LEU A C 1
ATOM 2868 O O . LEU A 1 368 ? -31.478 15.363 -20.018 1.00 48.28 368 LEU A O 1
ATOM 2872 N N . LYS A 1 369 ? -32.361 17.165 -19.037 1.00 47.66 369 LYS A N 1
ATOM 2873 C CA . LYS A 1 369 ? -32.097 16.659 -17.670 1.00 47.66 369 LYS A CA 1
ATOM 2874 C C . LYS A 1 369 ? -32.920 15.409 -17.344 1.00 47.66 369 LYS A C 1
ATOM 2876 O O . LYS A 1 369 ? -32.417 14.501 -16.683 1.00 47.66 369 LYS A O 1
ATOM 2881 N N . GLU A 1 370 ? -34.148 15.348 -17.840 1.00 49.03 370 GLU A N 1
ATOM 2882 C CA . GLU A 1 370 ? -35.086 14.248 -17.616 1.00 49.03 370 GLU A CA 1
ATOM 2883 C C . GLU A 1 370 ? -34.763 13.047 -18.525 1.00 49.03 370 GLU A C 1
ATOM 2885 O O . GLU A 1 370 ? -34.638 11.911 -18.059 1.00 49.03 370 GLU A O 1
ATOM 2890 N N . VAL A 1 371 ? -34.438 13.305 -19.796 1.00 52.22 371 VAL A N 1
ATOM 2891 C CA . VAL A 1 371 ? -33.905 12.302 -20.736 1.00 52.22 371 VAL A CA 1
ATOM 2892 C C . VAL A 1 371 ? -32.517 11.790 -20.301 1.00 52.22 371 VAL A C 1
ATOM 2894 O O . VAL A 1 371 ? -32.197 10.618 -20.500 1.00 52.22 371 VAL A O 1
ATOM 2897 N N . ILE A 1 372 ? -31.692 12.596 -19.621 1.00 51.28 372 ILE A N 1
ATOM 2898 C CA . ILE A 1 372 ? -30.433 12.144 -18.990 1.00 51.28 372 ILE A CA 1
ATOM 2899 C C . ILE A 1 372 ? -30.692 11.265 -17.753 1.00 51.28 372 ILE A C 1
ATOM 2901 O O . ILE A 1 372 ? -29.882 10.386 -17.451 1.00 51.28 372 ILE A O 1
ATOM 2905 N N . ALA A 1 373 ? -31.820 11.422 -17.054 1.00 48.66 373 ALA A N 1
ATOM 2906 C CA . ALA A 1 373 ? -32.211 10.490 -15.997 1.00 48.66 373 ALA A CA 1
ATOM 2907 C C . ALA A 1 373 ? -32.631 9.125 -16.575 1.00 48.66 373 ALA A C 1
ATOM 2909 O O . ALA A 1 373 ? -32.203 8.091 -16.060 1.00 48.66 373 ALA A O 1
ATOM 2910 N N . GLN A 1 374 ? -33.388 9.115 -17.678 1.00 46.97 374 GLN A N 1
ATOM 2911 C CA . GLN A 1 374 ? -33.832 7.887 -18.352 1.00 46.97 374 GLN A CA 1
ATOM 2912 C C . GLN A 1 374 ? -32.696 7.169 -19.110 1.00 46.97 374 GLN A C 1
ATOM 2914 O O . GLN A 1 374 ? -32.540 5.951 -18.998 1.00 46.97 374 GLN A O 1
ATOM 2919 N N . SER A 1 375 ? -31.836 7.907 -19.822 1.00 49.78 375 SER A N 1
ATOM 2920 C CA . SER A 1 375 ? -30.765 7.332 -20.659 1.00 49.78 375 SER A CA 1
ATOM 2921 C C . SER A 1 375 ? -29.658 6.608 -19.881 1.00 49.78 375 SER A C 1
ATOM 2923 O O . SER A 1 375 ? -28.921 5.815 -20.467 1.00 49.78 375 SER A O 1
ATOM 2925 N N . LYS A 1 376 ? -29.592 6.766 -18.550 1.00 52.09 376 LYS A N 1
ATOM 2926 C CA . LYS A 1 376 ? -28.749 5.943 -17.657 1.00 52.09 376 LYS A CA 1
ATOM 2927 C C . LYS A 1 376 ? -29.049 4.439 -17.731 1.00 52.09 376 LYS A C 1
ATOM 2929 O O . LYS A 1 376 ? -28.208 3.650 -17.317 1.00 52.09 376 LYS A O 1
ATOM 2934 N N . ARG A 1 377 ? -30.214 4.032 -18.254 1.00 59.69 377 ARG A N 1
ATOM 2935 C CA . ARG A 1 377 ? -30.576 2.618 -18.471 1.00 59.69 377 ARG A CA 1
ATOM 2936 C C . ARG A 1 377 ? -30.318 2.111 -19.898 1.00 59.69 377 ARG A C 1
ATOM 2938 O O . ARG A 1 377 ? -30.549 0.936 -20.161 1.00 59.69 377 ARG A O 1
ATOM 2945 N N . ILE A 1 378 ? -29.835 2.953 -20.817 1.00 73.06 378 ILE A N 1
ATOM 2946 C CA . ILE A 1 378 ? -29.584 2.558 -22.212 1.00 73.06 378 ILE A CA 1
ATOM 2947 C C . ILE A 1 378 ? -28.206 1.871 -22.333 1.00 73.06 378 ILE A C 1
ATOM 2949 O O . ILE A 1 378 ? -27.209 2.435 -21.873 1.00 73.06 378 ILE A O 1
ATOM 2953 N N . PRO A 1 379 ? -28.107 0.689 -22.981 1.00 82.06 379 PRO A N 1
ATOM 2954 C CA . PRO A 1 379 ? -26.838 0.013 -23.252 1.00 82.06 379 PRO A CA 1
ATOM 2955 C C . PRO A 1 379 ? -25.831 0.869 -24.043 1.00 82.06 379 PRO A C 1
ATOM 2957 O O . PRO A 1 379 ? -25.984 1.094 -25.241 1.00 82.06 379 PRO A O 1
ATOM 2960 N N . GLN A 1 380 ? -24.738 1.274 -23.402 1.00 85.56 380 GLN A N 1
ATOM 2961 C CA . GLN A 1 380 ? -23.668 2.079 -23.997 1.00 85.56 380 GLN A CA 1
ATOM 2962 C C . GLN A 1 380 ? -22.689 1.226 -24.816 1.00 85.56 380 GLN A C 1
ATOM 2964 O O . GLN A 1 380 ? -22.554 0.030 -24.570 1.00 85.56 380 GLN A O 1
ATOM 2969 N N . SER A 1 381 ? -22.004 1.820 -25.799 1.00 88.69 381 SER A N 1
ATOM 2970 C CA . SER A 1 381 ? -21.061 1.091 -26.659 1.00 88.69 381 SER A CA 1
ATOM 2971 C C . SER A 1 381 ? -19.760 0.711 -25.924 1.00 88.69 381 SER A C 1
ATOM 2973 O O . SER A 1 381 ? -19.344 1.433 -25.011 1.00 88.69 381 SER A O 1
ATOM 2975 N N . PRO A 1 382 ? -19.065 -0.375 -26.327 1.00 88.31 382 PRO A N 1
ATOM 2976 C CA . PRO A 1 382 ? -17.861 -0.821 -25.624 1.00 88.31 382 PRO A CA 1
ATOM 2977 C C . PRO A 1 382 ? -16.715 0.187 -25.668 1.00 88.31 382 PRO A C 1
ATOM 2979 O O . PRO A 1 382 ? -16.140 0.492 -24.629 1.00 88.31 382 PRO A O 1
ATOM 2982 N N . ASN A 1 383 ? -16.469 0.790 -26.839 1.00 89.38 383 ASN A N 1
ATOM 2983 C CA . ASN A 1 383 ? -15.508 1.885 -27.000 1.00 89.38 383 ASN A CA 1
ATOM 2984 C C . ASN A 1 383 ? -15.781 3.034 -26.018 1.00 89.38 383 ASN A C 1
ATOM 2986 O O . ASN A 1 383 ? -14.850 3.557 -25.415 1.00 89.38 383 ASN A O 1
ATOM 2990 N N . LYS A 1 384 ? -17.052 3.412 -25.807 1.00 91.00 384 LYS A N 1
ATOM 2991 C CA . LYS A 1 384 ? -17.403 4.471 -24.853 1.00 91.00 384 LYS A CA 1
ATOM 2992 C C . LYS A 1 384 ? -17.051 4.065 -23.422 1.00 91.00 384 LYS A C 1
ATOM 2994 O O . LYS A 1 384 ? -16.357 4.814 -22.743 1.00 91.00 384 LYS A O 1
ATOM 2999 N N . LEU A 1 385 ? -17.493 2.891 -22.970 1.00 90.94 385 LEU A N 1
ATOM 3000 C CA . LEU A 1 385 ? -17.255 2.444 -21.593 1.00 90.94 385 LEU A CA 1
ATOM 3001 C C . LEU A 1 385 ? -15.766 2.169 -21.308 1.00 90.94 385 LEU A C 1
ATOM 3003 O O . LEU A 1 385 ? -15.292 2.493 -20.221 1.00 90.94 385 LEU A O 1
ATOM 3007 N N . PHE A 1 386 ? -15.000 1.672 -22.284 1.00 91.88 386 PHE A N 1
ATOM 3008 C CA . PHE A 1 386 ? -13.548 1.518 -22.153 1.00 91.88 386 PHE A CA 1
ATOM 3009 C C . PHE A 1 386 ? -12.805 2.862 -22.154 1.00 91.88 386 PHE A C 1
ATOM 3011 O O . PHE A 1 386 ? -11.914 3.058 -21.328 1.00 91.88 386 PHE A O 1
ATOM 3018 N N . ASN A 1 387 ? -13.203 3.822 -22.996 1.00 91.19 387 ASN A N 1
ATOM 3019 C CA . ASN A 1 387 ? -12.619 5.168 -23.001 1.00 91.19 387 ASN A CA 1
ATOM 3020 C C . ASN A 1 387 ? -12.961 5.945 -21.717 1.00 91.19 387 ASN A C 1
ATOM 3022 O O . ASN A 1 387 ? -12.102 6.629 -21.163 1.00 91.19 387 ASN A O 1
ATOM 3026 N N . GLU A 1 388 ? -14.174 5.790 -21.176 1.00 90.69 388 GLU A N 1
ATOM 3027 C CA . GLU A 1 388 ? -14.527 6.305 -19.847 1.00 90.69 388 GLU A CA 1
ATOM 3028 C C . GLU A 1 388 ? -13.729 5.611 -18.730 1.00 90.69 388 GLU A C 1
ATOM 3030 O O . GLU A 1 388 ? -13.370 6.255 -17.740 1.00 90.69 388 GLU A O 1
ATOM 3035 N N . TYR A 1 389 ? -13.400 4.324 -18.869 1.00 91.62 389 TYR A N 1
ATOM 3036 C CA . TYR A 1 389 ? -12.528 3.626 -17.923 1.00 91.62 389 TYR A CA 1
ATOM 3037 C C . TYR A 1 389 ? -11.072 4.111 -18.019 1.00 91.62 389 TYR A C 1
ATOM 3039 O O . TYR A 1 389 ? -10.470 4.391 -16.986 1.00 91.62 389 TYR A O 1
ATOM 3047 N N . LEU A 1 390 ? -10.523 4.304 -19.226 1.00 91.44 390 LEU A N 1
ATOM 3048 C CA . LEU A 1 390 ? -9.220 4.946 -19.478 1.00 91.44 390 LEU A CA 1
ATOM 3049 C C . LEU A 1 390 ? -9.130 6.346 -18.847 1.00 91.44 390 LEU A C 1
ATOM 3051 O O . LEU A 1 390 ? -8.196 6.630 -18.098 1.00 91.44 390 LEU A O 1
ATOM 3055 N N . ALA A 1 391 ? -10.119 7.206 -19.102 1.00 89.75 391 ALA A N 1
ATOM 3056 C CA . ALA A 1 391 ? -10.114 8.603 -18.665 1.00 89.75 391 ALA A CA 1
ATOM 3057 C C . ALA A 1 391 ? -10.162 8.794 -17.135 1.00 89.75 391 ALA A C 1
ATOM 3059 O O . ALA A 1 391 ? -9.806 9.864 -16.636 1.00 89.75 391 ALA A O 1
ATOM 3060 N N . ASN A 1 392 ? -10.583 7.774 -16.378 1.00 89.00 392 ASN A N 1
ATOM 3061 C CA . ASN A 1 392 ? -10.790 7.853 -14.927 1.00 89.00 392 ASN A CA 1
ATOM 3062 C C . ASN A 1 392 ? -9.784 7.041 -14.095 1.00 89.00 392 ASN A C 1
ATOM 3064 O O . ASN A 1 392 ? -9.955 6.923 -12.882 1.00 89.00 392 ASN A O 1
ATOM 3068 N N . ARG A 1 393 ? -8.721 6.504 -14.709 1.00 88.88 393 ARG A N 1
ATOM 3069 C CA . ARG A 1 393 ? -7.697 5.749 -13.972 1.00 88.88 393 ARG A CA 1
ATOM 3070 C C . ARG A 1 393 ? -6.860 6.642 -13.073 1.00 88.88 393 ARG A C 1
ATOM 3072 O O . ARG A 1 393 ? -6.400 7.709 -13.476 1.00 88.88 393 ARG A O 1
ATOM 3079 N N . VAL A 1 394 ? -6.575 6.119 -11.887 1.00 91.94 394 VAL A N 1
ATOM 3080 C CA . VAL A 1 394 ? -5.517 6.586 -10.994 1.00 91.94 394 VAL A CA 1
ATOM 3081 C C . VAL A 1 394 ? -4.732 5.341 -10.576 1.00 91.94 394 VAL A C 1
ATOM 3083 O O . VAL A 1 394 ? -5.254 4.558 -9.778 1.00 91.94 394 VAL A O 1
ATOM 3086 N N . PRO A 1 395 ? -3.518 5.115 -11.107 1.00 92.94 395 PRO A N 1
ATOM 3087 C CA . PRO A 1 395 ? -2.700 3.988 -10.681 1.00 92.94 395 PRO A CA 1
ATOM 3088 C C . PRO A 1 395 ? -2.328 4.113 -9.200 1.00 92.94 395 PRO A C 1
ATOM 3090 O O . PRO A 1 395 ? -2.048 5.210 -8.701 1.00 92.94 395 PRO A O 1
ATOM 3093 N N . VAL A 1 396 ? -2.283 2.974 -8.508 1.00 94.88 396 VAL A N 1
ATOM 3094 C CA . VAL A 1 396 ? -1.808 2.897 -7.119 1.00 94.88 396 VAL A CA 1
ATOM 3095 C C . VAL A 1 396 ? -0.450 2.224 -7.115 1.00 94.88 396 VAL A C 1
ATOM 3097 O O . VAL A 1 396 ? -0.354 1.030 -7.362 1.00 94.88 396 VAL A O 1
ATOM 3100 N N . GLN A 1 397 ? 0.612 2.970 -6.840 1.00 95.81 397 GLN A N 1
ATOM 3101 C CA . GLN A 1 397 ? 1.940 2.395 -6.652 1.00 95.81 397 GLN A CA 1
ATOM 3102 C C . GLN A 1 397 ? 1.977 1.729 -5.275 1.00 95.81 397 GLN A C 1
ATOM 3104 O O . GLN A 1 397 ? 1.816 2.405 -4.260 1.00 95.81 397 GLN A O 1
ATOM 3109 N N . MET A 1 398 ? 2.142 0.407 -5.236 1.00 97.12 398 MET A N 1
ATOM 3110 C CA . MET A 1 398 ? 2.160 -0.390 -4.010 1.00 97.12 398 MET A CA 1
ATOM 3111 C C . MET A 1 398 ? 3.458 -1.189 -3.884 1.00 97.12 398 MET A C 1
ATOM 3113 O O . MET A 1 398 ? 3.922 -1.798 -4.849 1.00 97.12 398 MET A O 1
ATOM 3117 N N . GLN A 1 399 ? 4.004 -1.234 -2.671 1.00 96.50 399 GLN A N 1
ATOM 3118 C CA . GLN A 1 399 ? 5.232 -1.946 -2.329 1.00 96.50 399 GLN A CA 1
ATOM 3119 C C . GLN A 1 399 ? 5.082 -2.704 -1.005 1.00 96.50 399 GLN A C 1
ATOM 3121 O O . GLN A 1 399 ? 4.577 -2.162 -0.022 1.00 96.50 399 GLN A O 1
ATOM 3126 N N . LEU A 1 400 ? 5.624 -3.922 -0.966 1.00 96.38 400 LEU A N 1
ATOM 3127 C CA . LEU A 1 400 ? 6.050 -4.605 0.258 1.00 96.38 400 LEU A CA 1
ATOM 3128 C C . LEU A 1 400 ? 7.572 -4.784 0.235 1.00 96.38 400 LEU A C 1
ATOM 3130 O O . LEU A 1 400 ? 8.126 -5.109 -0.817 1.00 96.38 400 LEU A O 1
ATOM 3134 N N . SER A 1 401 ? 8.257 -4.596 1.367 1.00 95.56 401 SER A N 1
ATOM 3135 C CA . SER A 1 401 ? 9.695 -4.882 1.496 1.00 95.56 401 SER A CA 1
ATOM 3136 C C . SER A 1 401 ? 10.118 -5.431 2.868 1.00 95.56 401 SER A C 1
ATOM 3138 O O . SER A 1 401 ? 9.438 -5.221 3.874 1.00 95.56 401 SER A O 1
ATOM 3140 N N . ARG A 1 402 ? 11.231 -6.177 2.874 1.00 94.56 402 ARG A N 1
ATOM 3141 C CA . ARG A 1 402 ? 11.865 -6.852 4.023 1.00 94.56 402 ARG A CA 1
ATOM 3142 C C . ARG A 1 402 ? 13.381 -6.990 3.824 1.00 94.56 402 ARG A C 1
ATOM 3144 O O . ARG A 1 402 ? 13.842 -7.184 2.699 1.00 94.56 402 ARG A O 1
ATOM 3151 N N . SER A 1 403 ? 14.150 -6.935 4.906 1.00 90.81 403 SER A N 1
ATOM 3152 C CA . SER A 1 403 ? 15.616 -6.982 4.930 1.00 90.81 403 SER A CA 1
ATOM 3153 C C . SER A 1 403 ? 16.184 -8.309 4.411 1.00 90.81 403 SER A C 1
ATOM 3155 O O . SER A 1 403 ? 17.131 -8.331 3.616 1.00 90.81 403 SER A O 1
ATOM 3157 N N . LYS A 1 404 ? 15.577 -9.425 4.828 1.00 89.88 404 LYS A N 1
ATOM 3158 C CA . LYS A 1 404 ? 15.969 -10.800 4.492 1.00 89.88 404 LYS A CA 1
ATOM 3159 C C . LYS A 1 404 ? 14.991 -11.400 3.470 1.00 89.88 404 LYS A C 1
ATOM 3161 O O . LYS A 1 404 ? 13.794 -11.124 3.545 1.00 89.88 404 LYS A O 1
ATOM 3166 N N . PRO A 1 405 ? 15.454 -12.221 2.507 1.00 87.06 405 PRO A N 1
ATOM 3167 C CA . PRO A 1 405 ? 14.555 -12.895 1.572 1.00 87.06 405 PRO A CA 1
ATOM 3168 C C . PRO A 1 405 ? 13.622 -13.868 2.311 1.00 87.06 405 PRO A C 1
ATOM 3170 O O . PRO A 1 405 ? 13.923 -14.331 3.414 1.00 87.06 405 PRO A O 1
ATOM 3173 N N . GLY A 1 406 ? 12.482 -14.184 1.700 1.00 84.75 406 GLY A N 1
ATOM 3174 C CA . GLY A 1 406 ? 11.614 -15.272 2.161 1.00 84.75 406 GLY A CA 1
ATOM 3175 C C . GLY A 1 406 ? 12.036 -16.617 1.572 1.00 84.75 406 GLY A C 1
ATOM 3176 O O . GLY A 1 406 ? 12.797 -16.657 0.609 1.00 84.75 406 GLY A O 1
ATOM 3177 N N . ILE A 1 407 ? 11.485 -17.717 2.087 1.00 88.12 407 ILE A N 1
ATOM 3178 C CA . ILE A 1 407 ? 11.517 -19.020 1.404 1.00 88.12 407 ILE A CA 1
ATOM 3179 C C . ILE A 1 407 ? 10.087 -19.398 1.019 1.00 88.12 407 ILE A C 1
ATOM 3181 O O . ILE A 1 407 ? 9.210 -19.444 1.883 1.00 88.12 407 ILE A O 1
ATOM 3185 N N . VAL A 1 408 ? 9.859 -19.658 -0.269 1.00 88.12 408 VAL A N 1
ATOM 3186 C CA . VAL A 1 408 ? 8.640 -20.287 -0.809 1.00 88.12 408 VAL A CA 1
ATOM 3187 C C . VAL A 1 408 ? 8.971 -21.685 -1.309 1.00 88.12 408 VAL A C 1
ATOM 3189 O O . VAL A 1 408 ? 10.070 -21.916 -1.800 1.00 88.12 408 VAL A O 1
ATOM 3192 N N . TYR A 1 409 ? 8.016 -22.607 -1.229 1.00 85.44 409 TYR A N 1
ATOM 3193 C CA . TYR A 1 409 ? 8.160 -23.941 -1.806 1.00 85.44 409 TYR A CA 1
ATOM 3194 C C . TYR A 1 409 ? 7.412 -24.003 -3.136 1.00 85.44 409 TYR A C 1
ATOM 3196 O O . TYR A 1 409 ? 6.216 -23.721 -3.190 1.00 85.44 409 TYR A O 1
ATOM 3204 N N . VAL A 1 410 ? 8.120 -24.365 -4.205 1.00 83.44 410 VAL A N 1
ATOM 3205 C CA . VAL A 1 410 ? 7.574 -24.535 -5.558 1.00 83.44 410 VAL A CA 1
ATOM 3206 C C . VAL A 1 410 ? 7.914 -25.949 -6.009 1.00 83.44 410 VAL A C 1
ATOM 3208 O O . VAL A 1 410 ? 9.087 -26.305 -6.080 1.00 83.44 410 VAL A O 1
ATOM 3211 N N . ASN A 1 411 ? 6.891 -26.765 -6.273 1.00 86.31 411 ASN A N 1
ATOM 3212 C CA . ASN A 1 411 ? 7.022 -28.194 -6.589 1.00 86.31 411 ASN A CA 1
ATOM 3213 C C . ASN A 1 411 ? 7.883 -28.949 -5.549 1.00 86.31 411 ASN A C 1
ATOM 3215 O O . ASN A 1 411 ? 8.793 -29.696 -5.895 1.00 86.31 411 ASN A O 1
ATOM 3219 N N . GLY A 1 412 ? 7.642 -28.678 -4.261 1.00 84.12 412 GLY A N 1
ATOM 3220 C CA . GLY A 1 412 ? 8.397 -29.240 -3.132 1.00 84.12 412 GLY A CA 1
ATOM 3221 C C . GLY A 1 412 ? 9.776 -28.615 -2.883 1.00 84.12 412 GLY A C 1
ATOM 3222 O O . GLY A 1 412 ? 10.300 -28.750 -1.784 1.00 84.12 412 GLY A O 1
ATOM 3223 N N . GLN A 1 413 ? 10.345 -27.880 -3.844 1.00 88.12 413 GLN A N 1
ATOM 3224 C CA . GLN A 1 413 ? 11.691 -27.313 -3.734 1.00 88.12 413 GLN A CA 1
ATOM 3225 C C . GLN A 1 413 ? 11.682 -25.898 -3.128 1.00 88.12 413 GLN A C 1
ATOM 3227 O O . GLN A 1 413 ? 10.869 -25.065 -3.551 1.00 88.12 413 GLN A O 1
ATOM 3232 N N . PRO A 1 414 ? 12.577 -25.582 -2.171 1.00 90.62 414 PRO A N 1
ATOM 3233 C CA . PRO A 1 414 ? 12.696 -24.240 -1.614 1.00 90.62 414 PRO A CA 1
ATOM 3234 C C . PRO A 1 414 ? 13.295 -23.273 -2.644 1.00 90.62 414 PRO A C 1
ATOM 3236 O O . PRO A 1 414 ? 14.333 -23.532 -3.250 1.00 90.62 414 PRO A O 1
ATOM 3239 N N . ARG A 1 415 ? 12.657 -22.116 -2.823 1.00 89.50 415 ARG A N 1
ATOM 3240 C CA . ARG A 1 415 ? 13.139 -20.998 -3.644 1.00 89.50 415 ARG A CA 1
ATOM 3241 C C . ARG A 1 415 ? 13.136 -19.713 -2.825 1.00 89.50 415 ARG A C 1
ATOM 3243 O O . ARG A 1 415 ? 12.251 -19.501 -1.992 1.00 89.50 415 ARG A O 1
ATOM 3250 N N . GLN A 1 416 ? 14.106 -18.837 -3.079 1.00 89.62 416 GLN A N 1
ATOM 3251 C CA . GLN A 1 416 ? 14.130 -17.517 -2.452 1.00 89.62 416 GLN A CA 1
ATOM 3252 C C . GLN A 1 416 ? 12.969 -16.665 -2.979 1.00 89.62 416 GLN A C 1
ATOM 3254 O O . GLN A 1 416 ? 12.822 -16.466 -4.184 1.00 89.62 416 GLN A O 1
ATOM 3259 N N . ALA A 1 417 ? 12.151 -16.149 -2.067 1.00 89.88 417 ALA A N 1
ATOM 3260 C CA . ALA A 1 417 ? 11.135 -15.149 -2.353 1.00 89.88 417 ALA A CA 1
ATOM 3261 C C . ALA A 1 417 ? 11.745 -13.742 -2.224 1.00 89.88 417 ALA A C 1
ATOM 3263 O O . ALA A 1 417 ? 12.533 -13.502 -1.300 1.00 89.88 417 ALA A O 1
ATOM 3264 N N . PRO A 1 418 ? 11.379 -12.796 -3.106 1.00 89.94 418 PRO A N 1
ATOM 3265 C CA . PRO A 1 418 ? 12.062 -11.512 -3.220 1.00 89.94 418 PRO A CA 1
ATOM 3266 C C . PRO A 1 418 ? 11.996 -10.681 -1.930 1.00 89.94 418 PRO A C 1
ATOM 3268 O O . PRO A 1 418 ? 11.052 -10.780 -1.139 1.00 89.94 418 PRO A O 1
ATOM 3271 N N . ARG A 1 419 ? 13.009 -9.829 -1.732 1.00 94.12 419 ARG A N 1
ATOM 3272 C CA . ARG A 1 419 ? 13.072 -8.854 -0.625 1.00 94.12 419 ARG A CA 1
ATOM 3273 C C . ARG A 1 419 ? 12.091 -7.692 -0.795 1.00 94.12 419 ARG A C 1
ATOM 3275 O O . ARG A 1 419 ? 11.736 -7.055 0.188 1.00 94.12 419 ARG A O 1
ATOM 3282 N N . GLN A 1 420 ? 11.646 -7.432 -2.022 1.00 94.06 420 GLN A N 1
ATOM 3283 C CA . GLN A 1 420 ? 10.728 -6.353 -2.370 1.00 94.06 420 GLN A CA 1
ATOM 3284 C C . GLN A 1 420 ? 9.752 -6.833 -3.450 1.00 94.06 420 GLN A C 1
ATOM 3286 O O . GLN A 1 420 ? 10.167 -7.475 -4.414 1.00 94.06 420 GLN A O 1
ATOM 3291 N N . VAL A 1 421 ? 8.465 -6.524 -3.296 1.00 94.81 421 VAL A N 1
ATOM 3292 C CA . VAL A 1 421 ? 7.420 -6.774 -4.299 1.00 94.81 421 VAL A CA 1
ATOM 3293 C C . VAL A 1 421 ? 6.728 -5.452 -4.593 1.00 94.81 421 VAL A C 1
ATOM 3295 O O . VAL A 1 421 ? 6.000 -4.928 -3.751 1.00 94.81 421 VAL A O 1
ATOM 3298 N N . ASN A 1 422 ? 6.955 -4.935 -5.799 1.00 96.12 422 ASN A N 1
ATOM 3299 C CA . ASN A 1 422 ? 6.325 -3.721 -6.309 1.00 96.12 422 ASN A CA 1
ATOM 3300 C C . ASN A 1 422 ? 5.236 -4.098 -7.319 1.00 96.12 422 ASN A C 1
ATOM 3302 O O . ASN A 1 422 ? 5.452 -4.963 -8.172 1.00 96.12 422 ASN A O 1
ATOM 3306 N N . LYS A 1 423 ? 4.087 -3.427 -7.260 1.00 95.94 423 LYS A N 1
ATOM 3307 C CA . LYS A 1 423 ? 3.026 -3.499 -8.273 1.00 95.94 423 LYS A CA 1
ATOM 3308 C C . LYS A 1 423 ? 2.368 -2.132 -8.433 1.00 95.94 423 LYS A C 1
ATOM 3310 O O . LYS A 1 423 ? 2.330 -1.347 -7.489 1.00 95.94 423 LYS A O 1
ATOM 3315 N N . THR A 1 424 ? 1.792 -1.892 -9.607 1.00 95.31 424 THR A N 1
ATOM 3316 C CA . THR A 1 424 ? 1.047 -0.662 -9.908 1.00 95.31 424 THR A CA 1
ATOM 3317 C C . THR A 1 424 ? -0.342 -1.010 -10.461 1.00 95.31 424 THR A C 1
ATOM 3319 O O . THR A 1 424 ? -0.570 -0.858 -11.661 1.00 95.31 424 THR A O 1
ATOM 3322 N N . PRO A 1 425 ? -1.260 -1.556 -9.635 1.00 93.50 425 PRO A N 1
ATOM 3323 C CA . PRO A 1 425 ? -2.627 -1.854 -10.056 1.00 93.50 425 PRO A CA 1
ATOM 3324 C C . PRO A 1 425 ? -3.361 -0.627 -10.621 1.00 93.50 425 PRO A C 1
ATOM 3326 O O . PRO A 1 425 ? -3.151 0.511 -10.188 1.00 93.50 425 PRO A O 1
ATOM 3329 N N . GLN A 1 426 ? -4.269 -0.904 -11.559 1.00 92.69 426 GLN A N 1
ATOM 3330 C CA . GLN A 1 426 ? -5.205 0.041 -12.172 1.00 92.69 426 GLN A CA 1
ATOM 3331 C C . GLN A 1 426 ? -6.614 -0.237 -11.611 1.00 92.69 426 GLN A C 1
ATOM 3333 O O . GLN A 1 426 ? -7.364 -0.997 -12.219 1.00 92.69 426 GLN A O 1
ATOM 3338 N N . PRO A 1 427 ? -6.965 0.274 -10.417 1.00 94.00 427 PRO A N 1
ATOM 3339 C CA . PRO A 1 427 ? -8.253 -0.008 -9.795 1.00 94.00 427 PRO A CA 1
ATOM 3340 C C . PRO A 1 427 ? -9.409 0.711 -10.495 1.00 94.00 427 PRO A C 1
ATOM 3342 O O . PRO A 1 427 ? -9.235 1.778 -11.089 1.00 94.00 427 PRO A O 1
ATOM 3345 N N . ILE A 1 428 ? -10.620 0.184 -10.311 1.00 93.75 428 ILE A N 1
ATOM 3346 C CA . ILE A 1 428 ? -11.853 0.918 -10.602 1.00 93.75 428 ILE A CA 1
ATOM 3347 C C . ILE A 1 428 ? -12.327 1.689 -9.363 1.00 93.75 428 ILE A C 1
ATOM 3349 O O . ILE A 1 428 ? -12.210 1.212 -8.234 1.00 93.75 428 ILE A O 1
ATOM 3353 N N . PHE A 1 429 ? -12.856 2.895 -9.573 1.00 93.25 429 PHE A N 1
ATOM 3354 C CA . PHE A 1 429 ? -13.270 3.805 -8.503 1.00 93.25 429 PHE A CA 1
ATOM 3355 C C . PHE A 1 429 ? -14.785 3.795 -8.288 1.00 93.25 429 PHE A C 1
ATOM 3357 O O . PHE A 1 429 ? -15.550 4.128 -9.194 1.00 93.25 429 PHE A O 1
ATOM 3364 N N . VAL A 1 430 ? -15.203 3.461 -7.068 1.00 91.69 430 VAL A N 1
ATOM 3365 C CA . VAL A 1 430 ? -16.600 3.310 -6.637 1.00 91.69 430 VAL A CA 1
ATOM 3366 C C . VAL A 1 430 ? -16.882 4.248 -5.471 1.00 91.69 430 VAL A C 1
ATOM 3368 O O . VAL A 1 430 ? -16.123 4.303 -4.504 1.00 91.69 430 VAL A O 1
ATOM 3371 N N . GLN A 1 431 ? -17.996 4.973 -5.540 1.00 88.06 431 GLN A N 1
ATOM 3372 C CA . GLN A 1 431 ? -18.449 5.795 -4.423 1.00 88.06 431 GLN A CA 1
ATOM 3373 C C . GLN A 1 431 ? -19.215 4.922 -3.422 1.00 88.06 431 GLN A C 1
ATOM 3375 O O . GLN A 1 431 ? -20.286 4.420 -3.754 1.00 88.06 431 GLN A O 1
ATOM 3380 N N . GLY A 1 432 ? -18.673 4.757 -2.214 1.00 84.75 432 GLY A N 1
ATOM 3381 C CA . GLY A 1 432 ? -19.426 4.249 -1.068 1.00 84.75 432 GLY A CA 1
ATOM 3382 C C . GLY A 1 432 ? -20.032 5.381 -0.238 1.00 84.75 432 GLY A C 1
ATOM 3383 O O . GLY A 1 432 ? -19.903 6.563 -0.572 1.00 84.75 432 GLY A O 1
ATOM 3384 N N . GLN A 1 433 ? -20.665 5.021 0.874 1.00 82.50 433 GLN A N 1
ATOM 3385 C CA . GLN A 1 433 ? -21.293 5.957 1.808 1.00 82.50 433 GLN A CA 1
ATOM 3386 C C . GLN A 1 433 ? -20.265 6.789 2.586 1.00 82.50 433 GLN A C 1
ATOM 3388 O O . GLN A 1 433 ? -20.514 7.956 2.878 1.00 82.50 433 GLN A O 1
ATOM 3393 N N . ARG A 1 434 ? -19.111 6.201 2.937 1.00 79.88 434 ARG A N 1
ATOM 3394 C CA . ARG A 1 434 ? -18.114 6.816 3.830 1.00 79.88 434 ARG A CA 1
ATOM 3395 C C . ARG A 1 434 ? -16.797 7.177 3.149 1.00 79.88 434 ARG A C 1
ATOM 3397 O O . ARG A 1 434 ? -16.085 8.038 3.661 1.00 79.88 434 ARG A O 1
ATOM 3404 N N . TYR A 1 435 ? -16.460 6.536 2.030 1.00 86.62 435 TYR A N 1
ATOM 3405 C CA . TYR A 1 435 ? -15.264 6.853 1.247 1.00 86.62 435 TYR A CA 1
ATOM 3406 C C . TYR A 1 435 ? -15.505 6.678 -0.259 1.00 86.62 435 TYR A C 1
ATOM 3408 O O . TYR A 1 435 ? -16.338 5.883 -0.697 1.00 86.62 435 TYR A O 1
ATOM 3416 N N . LEU A 1 436 ? -14.699 7.375 -1.062 1.00 88.56 436 LEU A N 1
ATOM 3417 C CA . LEU A 1 436 ? -14.410 6.951 -2.432 1.00 88.56 436 LEU A CA 1
ATOM 3418 C C . LEU A 1 436 ? -13.411 5.786 -2.372 1.00 88.56 436 LEU A C 1
ATOM 3420 O O . LEU A 1 436 ? -12.287 5.963 -1.899 1.00 88.56 436 LEU A O 1
ATOM 3424 N N . TYR A 1 437 ? -13.821 4.605 -2.830 1.00 91.75 437 TYR A N 1
ATOM 3425 C CA . TYR A 1 437 ? -13.033 3.375 -2.793 1.00 91.75 437 TYR A CA 1
ATOM 3426 C C . TYR A 1 437 ? -12.422 3.049 -4.155 1.00 91.75 437 TYR A C 1
ATOM 3428 O O . TYR A 1 437 ? -13.078 3.150 -5.190 1.00 91.75 437 TYR A O 1
ATOM 3436 N N . ALA A 1 438 ? -11.173 2.599 -4.138 1.00 94.38 438 ALA A N 1
ATOM 3437 C CA . ALA A 1 438 ? -10.489 1.990 -5.264 1.00 94.38 438 ALA A CA 1
ATOM 3438 C C . ALA A 1 438 ? -10.502 0.467 -5.093 1.00 94.38 438 ALA A C 1
ATOM 3440 O O . ALA A 1 438 ? -10.036 -0.044 -4.072 1.00 94.38 438 ALA A O 1
ATOM 3441 N N . ILE A 1 439 ? -11.032 -0.252 -6.078 1.00 95.25 439 ILE A N 1
ATOM 3442 C CA . ILE A 1 439 ? -11.224 -1.703 -6.029 1.00 95.25 439 ILE A CA 1
ATOM 3443 C C . ILE A 1 439 ? -10.336 -2.376 -7.080 1.00 95.25 439 ILE A C 1
ATOM 3445 O O . ILE A 1 439 ? -10.302 -1.953 -8.236 1.00 95.25 439 ILE A O 1
ATOM 3449 N N . MET A 1 440 ? -9.616 -3.421 -6.673 1.00 96.06 440 MET A N 1
ATOM 3450 C CA . MET A 1 440 ? -8.692 -4.202 -7.506 1.00 96.06 440 MET A CA 1
ATOM 3451 C C . MET A 1 440 ? -8.665 -5.671 -7.064 1.00 96.06 440 MET A C 1
ATOM 3453 O O . MET A 1 440 ? -9.167 -6.008 -5.991 1.00 96.06 440 MET A O 1
ATOM 3457 N N . HIS A 1 441 ? -8.040 -6.557 -7.840 1.00 96.88 441 HIS A N 1
ATOM 3458 C CA . HIS A 1 441 ? -7.754 -7.910 -7.363 1.00 96.88 441 HIS A CA 1
ATOM 3459 C C . HIS A 1 441 ? -6.438 -7.938 -6.569 1.00 96.88 441 HIS A C 1
ATOM 3461 O O . HIS A 1 441 ? -5.444 -7.333 -6.971 1.00 96.88 441 HIS A O 1
ATOM 3467 N N . THR A 1 442 ? -6.387 -8.721 -5.486 1.00 96.38 442 THR A N 1
ATOM 3468 C CA . THR A 1 442 ? -5.160 -9.025 -4.717 1.00 96.38 442 THR A CA 1
ATOM 3469 C C . THR A 1 442 ? -3.927 -9.324 -5.578 1.00 96.38 442 THR A C 1
ATOM 3471 O O . THR A 1 442 ? -2.836 -8.869 -5.251 1.00 96.38 442 THR A O 1
ATOM 3474 N N . ASP A 1 443 ? -4.079 -10.048 -6.690 1.00 94.06 443 ASP A N 1
ATOM 3475 C CA . ASP A 1 443 ? -2.979 -10.561 -7.519 1.00 94.06 443 ASP A 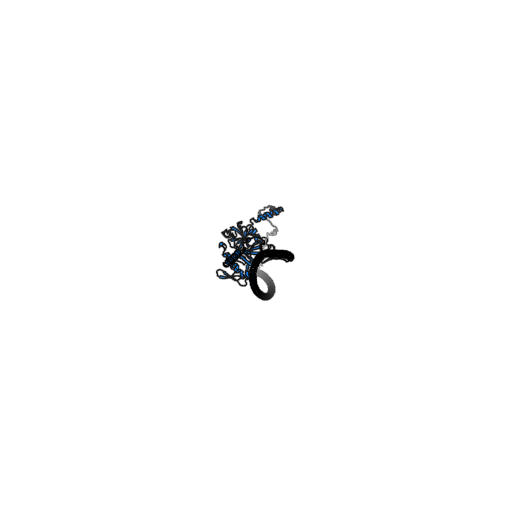CA 1
ATOM 3476 C C . ASP A 1 443 ? -2.386 -9.480 -8.452 1.00 94.06 443 ASP A C 1
ATOM 3478 O O . ASP A 1 443 ? -1.256 -9.607 -8.928 1.00 94.06 443 ASP A O 1
ATOM 3482 N N . GLN A 1 444 ? -3.110 -8.372 -8.647 1.00 94.00 444 GLN A N 1
ATOM 3483 C CA . GLN A 1 444 ? -2.607 -7.149 -9.285 1.00 94.00 444 GLN A CA 1
ATOM 3484 C C . GLN A 1 444 ? -1.803 -6.274 -8.303 1.00 94.00 444 GLN A C 1
ATOM 3486 O O . GLN A 1 444 ? -1.187 -5.299 -8.722 1.00 94.00 444 GLN A O 1
ATOM 3491 N N . SER A 1 445 ? -1.776 -6.624 -7.012 1.00 95.25 445 SER A N 1
ATOM 3492 C CA . SER A 1 445 ? -1.090 -5.907 -5.929 1.00 95.25 445 SER A CA 1
ATOM 3493 C C . SER A 1 445 ? 0.021 -6.767 -5.288 1.00 95.25 445 SER A C 1
ATOM 3495 O O . SER A 1 445 ? 0.120 -7.960 -5.582 1.00 95.25 445 SER A O 1
ATOM 3497 N N . PRO A 1 446 ? 0.856 -6.221 -4.381 1.00 95.50 446 PRO A N 1
ATOM 3498 C CA . PRO A 1 446 ? 1.794 -7.026 -3.590 1.00 95.50 446 PRO A CA 1
ATOM 3499 C C . PRO A 1 446 ? 1.091 -7.981 -2.608 1.00 95.50 446 PRO A C 1
ATOM 3501 O O . PRO A 1 446 ? 1.675 -8.970 -2.173 1.00 95.50 446 PRO A O 1
ATOM 3504 N N . PHE A 1 447 ? -0.174 -7.709 -2.278 1.00 96.00 447 PHE A N 1
ATOM 3505 C CA . PHE A 1 447 ? -0.981 -8.409 -1.277 1.00 96.00 447 PHE A CA 1
ATOM 3506 C C . PHE A 1 447 ? -1.699 -9.644 -1.852 1.00 96.00 447 PHE A C 1
ATOM 3508 O O . PHE A 1 447 ? -2.822 -9.964 -1.459 1.00 96.00 447 PHE A O 1
ATOM 3515 N N . SER A 1 448 ? -1.075 -10.333 -2.815 1.00 94.00 448 SER A N 1
ATOM 3516 C CA . SER A 1 448 ? -1.647 -11.543 -3.415 1.00 94.00 448 SER A CA 1
ATOM 3517 C C . SER A 1 448 ? -1.786 -12.660 -2.376 1.00 94.00 448 SER A C 1
ATOM 3519 O O . SER A 1 448 ? -0.907 -12.845 -1.533 1.00 94.00 448 SER A O 1
ATOM 3521 N N . LEU A 1 449 ? -2.863 -13.447 -2.462 1.00 93.56 449 LEU A N 1
ATOM 3522 C CA . LEU A 1 449 ? -3.119 -14.556 -1.528 1.00 93.56 449 LEU A CA 1
ATOM 3523 C C . LEU A 1 449 ? -2.220 -15.787 -1.779 1.00 93.56 449 LEU A C 1
ATOM 3525 O O . LEU A 1 449 ? -2.342 -16.798 -1.088 1.00 93.56 449 LEU A O 1
ATOM 3529 N N . GLN A 1 450 ? -1.318 -15.718 -2.763 1.00 87.19 450 GLN A N 1
ATOM 3530 C CA . GLN A 1 450 ? -0.306 -16.746 -3.007 1.00 87.19 450 GLN A CA 1
ATOM 3531 C C . GLN A 1 450 ? 0.818 -16.682 -1.956 1.00 87.19 450 GLN A C 1
ATOM 3533 O O . GLN A 1 450 ? 1.089 -15.601 -1.425 1.00 87.19 450 GLN A O 1
ATOM 3538 N N . PRO A 1 451 ? 1.525 -17.791 -1.662 1.00 83.56 451 PRO A N 1
ATOM 3539 C CA . PRO A 1 451 ? 2.614 -17.797 -0.687 1.00 83.56 451 PRO A CA 1
ATOM 3540 C C . PRO A 1 451 ? 3.712 -16.764 -1.000 1.00 83.56 451 PRO A C 1
ATOM 3542 O O . PRO A 1 451 ? 4.435 -16.894 -1.981 1.00 83.56 451 PRO A O 1
ATOM 3545 N N . GLN A 1 452 ? 3.878 -15.765 -0.125 1.00 83.19 452 GLN A N 1
ATOM 3546 C CA . GLN A 1 452 ? 4.913 -14.716 -0.231 1.00 83.19 452 GLN A CA 1
ATOM 3547 C C . GLN A 1 452 ? 6.235 -15.065 0.487 1.00 83.19 452 GLN A C 1
ATOM 3549 O O . GLN A 1 452 ? 7.173 -14.262 0.554 1.00 83.19 452 GLN A O 1
ATOM 3554 N N . GLY A 1 453 ? 6.315 -16.282 1.022 1.00 82.25 453 GLY A N 1
ATOM 3555 C CA . GLY A 1 453 ? 7.450 -16.828 1.759 1.00 82.25 453 GLY A CA 1
ATOM 3556 C C . GLY A 1 453 ? 7.334 -16.682 3.275 1.00 82.25 453 GLY A C 1
ATOM 3557 O O . GLY A 1 453 ? 6.499 -15.937 3.777 1.00 82.25 453 GLY A O 1
ATOM 3558 N N . SER A 1 454 ? 8.167 -17.429 3.999 1.00 82.50 454 SER A N 1
ATOM 3559 C CA . SER A 1 454 ? 8.176 -17.484 5.470 1.00 82.50 454 SER A CA 1
ATOM 3560 C C . SER A 1 454 ? 8.487 -16.140 6.146 1.00 82.50 454 SER A C 1
ATOM 3562 O O . SER A 1 454 ? 7.731 -15.706 7.014 1.00 82.50 454 SER A O 1
ATOM 3564 N N . THR A 1 455 ? 9.578 -15.480 5.748 1.00 87.44 455 THR A N 1
ATOM 3565 C CA . THR A 1 455 ? 10.069 -14.228 6.350 1.00 87.44 455 THR A CA 1
ATOM 3566 C C . THR A 1 455 ? 9.012 -13.124 6.309 1.00 87.44 455 THR A C 1
ATOM 3568 O O . THR A 1 455 ? 8.471 -12.825 5.240 1.00 87.44 455 THR A O 1
ATOM 3571 N N . ALA A 1 456 ? 8.739 -12.517 7.467 1.00 92.25 456 ALA A N 1
ATOM 3572 C CA . ALA A 1 456 ? 7.795 -11.413 7.628 1.00 92.25 456 ALA A CA 1
ATOM 3573 C C . ALA A 1 456 ? 8.099 -10.228 6.693 1.00 92.25 456 ALA A C 1
ATOM 3575 O O . ALA A 1 456 ? 9.227 -10.052 6.228 1.00 92.25 456 ALA A O 1
ATOM 3576 N N . TRP A 1 457 ? 7.080 -9.410 6.430 1.00 95.06 457 TRP A N 1
ATOM 3577 C CA . TRP A 1 457 ? 7.265 -8.105 5.802 1.00 95.06 457 TRP A CA 1
ATOM 3578 C C . TRP A 1 457 ? 7.600 -7.064 6.872 1.00 95.06 457 TRP A C 1
ATOM 3580 O O . TRP A 1 457 ? 7.145 -7.170 8.006 1.00 95.06 457 TRP A O 1
ATOM 3590 N N . GLU A 1 458 ? 8.412 -6.071 6.525 1.00 95.19 458 GLU A N 1
ATOM 3591 C CA . GLU A 1 458 ? 8.869 -5.040 7.471 1.00 95.19 458 GLU A CA 1
ATOM 3592 C C . GLU A 1 458 ? 8.294 -3.666 7.131 1.00 95.19 458 GLU A C 1
ATOM 3594 O O . GLU A 1 458 ? 8.079 -2.855 8.021 1.00 95.19 458 GLU A O 1
ATOM 3599 N N . LYS A 1 459 ? 8.019 -3.405 5.847 1.00 96.06 459 LYS A N 1
ATOM 3600 C CA . LYS A 1 459 ? 7.443 -2.145 5.376 1.00 96.06 459 LYS A CA 1
ATOM 3601 C C . LYS A 1 459 ? 6.412 -2.390 4.281 1.00 96.06 459 LYS A C 1
ATOM 3603 O O . LYS A 1 459 ? 6.692 -3.110 3.320 1.00 96.06 459 LYS A O 1
ATOM 3608 N N . ALA A 1 460 ? 5.260 -1.737 4.400 1.00 97.06 460 ALA A N 1
ATOM 3609 C CA . ALA A 1 460 ? 4.263 -1.624 3.346 1.00 97.06 460 ALA A CA 1
ATOM 3610 C C . ALA A 1 460 ? 4.105 -0.155 2.933 1.00 97.06 460 ALA A C 1
ATOM 3612 O O . ALA A 1 460 ? 4.229 0.748 3.755 1.00 97.06 460 ALA A O 1
ATOM 3613 N N . VAL A 1 461 ? 3.859 0.095 1.649 1.00 96.38 461 VAL A N 1
ATOM 3614 C CA . VAL A 1 461 ? 3.588 1.436 1.111 1.00 96.38 461 VAL A CA 1
ATOM 3615 C C . VAL A 1 461 ? 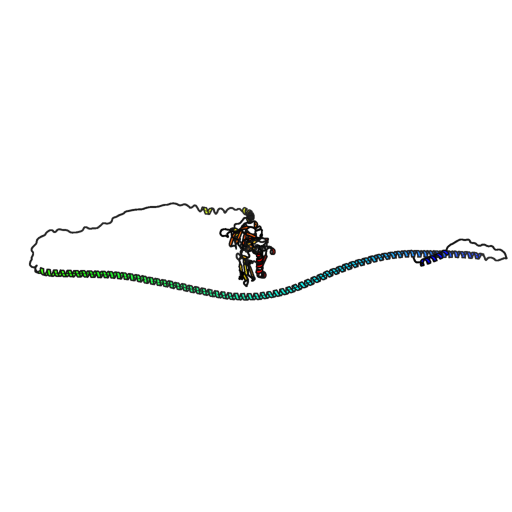2.528 1.318 0.022 1.00 96.38 461 VAL A C 1
ATOM 3617 O O . VAL A 1 461 ? 2.584 0.409 -0.804 1.00 96.38 461 VAL A O 1
ATOM 3620 N N . GLY A 1 462 ? 1.586 2.257 -0.012 1.00 96.44 462 GLY A N 1
ATOM 3621 C CA . GLY A 1 462 ? 0.654 2.438 -1.121 1.00 96.44 462 GLY A CA 1
ATOM 3622 C C . GLY A 1 462 ? 0.455 3.924 -1.395 1.00 96.44 462 GLY A C 1
ATOM 3623 O O . GLY A 1 462 ? 0.293 4.703 -0.458 1.00 96.44 462 GLY A O 1
ATOM 3624 N N . ILE A 1 463 ? 0.495 4.337 -2.661 1.00 95.25 463 ILE A N 1
ATOM 3625 C CA . ILE A 1 463 ? 0.336 5.735 -3.081 1.00 95.25 463 ILE A CA 1
ATOM 3626 C C . ILE A 1 463 ? -0.495 5.785 -4.366 1.00 95.25 463 ILE A C 1
ATOM 3628 O O . ILE A 1 463 ? -0.068 5.300 -5.411 1.00 95.25 463 ILE A O 1
ATOM 3632 N N . PHE A 1 464 ? -1.659 6.427 -4.313 1.00 94.50 464 PHE A N 1
ATOM 3633 C CA . PHE A 1 464 ? -2.380 6.869 -5.506 1.00 94.50 464 PHE A CA 1
ATOM 3634 C C . PHE A 1 464 ? -1.595 8.001 -6.169 1.00 94.50 464 PHE A C 1
ATOM 3636 O O . PHE A 1 464 ? -1.280 8.980 -5.489 1.00 94.50 464 PHE A O 1
ATOM 3643 N N . ARG A 1 465 ? -1.286 7.913 -7.470 1.00 91.00 465 ARG A N 1
ATOM 3644 C CA . ARG A 1 465 ? -0.489 8.938 -8.171 1.00 91.00 465 ARG A CA 1
ATOM 3645 C C . ARG A 1 465 ? -1.077 9.283 -9.539 1.00 91.00 465 ARG A C 1
ATOM 3647 O O . ARG A 1 465 ? -1.292 8.397 -10.359 1.00 91.00 465 ARG A O 1
ATOM 3654 N N . ARG A 1 466 ? -1.297 10.574 -9.812 1.00 89.25 466 ARG A N 1
ATOM 3655 C CA . ARG A 1 466 ? -1.746 11.074 -11.126 1.00 89.25 466 ARG A CA 1
ATOM 3656 C C . ARG A 1 466 ? -1.372 12.541 -11.319 1.00 89.25 466 ARG A C 1
ATOM 3658 O O . ARG A 1 466 ? -1.543 13.337 -10.405 1.00 89.25 466 ARG A O 1
ATOM 3665 N N . ASN A 1 467 ? -0.886 12.895 -12.510 1.00 85.44 467 ASN A N 1
ATOM 3666 C CA . ASN A 1 467 ? -0.546 14.268 -12.916 1.00 85.44 467 ASN A CA 1
ATOM 3667 C C . ASN A 1 467 ? 0.298 15.015 -11.856 1.00 85.44 467 ASN A C 1
ATOM 3669 O O . ASN A 1 467 ? -0.080 16.083 -11.382 1.00 85.44 467 ASN A O 1
ATOM 3673 N N . GLY A 1 468 ? 1.397 14.395 -11.409 1.00 83.75 468 GLY A N 1
ATOM 3674 C CA . GLY A 1 468 ? 2.292 14.912 -10.358 1.00 83.75 468 GLY A CA 1
ATOM 3675 C C . GLY A 1 468 ? 1.762 14.790 -8.921 1.00 83.75 468 GLY A C 1
ATOM 3676 O O . GLY A 1 468 ? 2.552 14.598 -7.998 1.00 83.75 468 GLY A O 1
ATOM 3677 N N . LYS A 1 469 ? 0.441 14.827 -8.728 1.00 88.88 469 LYS A N 1
ATOM 3678 C CA . LYS A 1 469 ? -0.225 14.734 -7.423 1.00 88.88 469 LYS A CA 1
ATOM 3679 C C . LYS A 1 469 ? -0.212 13.307 -6.868 1.00 88.88 469 LYS A C 1
ATOM 3681 O O . LYS A 1 469 ? -0.258 12.326 -7.617 1.00 88.88 469 LYS A O 1
ATOM 3686 N N . SER A 1 470 ? -0.214 13.197 -5.540 1.00 91.12 470 SER A N 1
ATOM 3687 C CA . SER A 1 470 ? -0.232 11.917 -4.824 1.00 91.12 470 SER A CA 1
ATOM 3688 C C . SER A 1 470 ? -1.091 11.939 -3.559 1.00 91.12 470 SER A C 1
ATOM 3690 O O . SER A 1 470 ? -1.150 12.957 -2.873 1.00 91.12 470 SER A O 1
ATOM 3692 N N . ILE A 1 471 ? -1.708 10.801 -3.226 1.00 91.12 471 ILE A N 1
ATOM 3693 C CA . ILE A 1 471 ? -2.405 10.552 -1.952 1.00 91.12 471 ILE A CA 1
ATOM 3694 C C . ILE A 1 471 ? -1.920 9.201 -1.388 1.00 91.12 471 ILE A C 1
ATOM 3696 O O . ILE A 1 471 ? -1.954 8.210 -2.121 1.00 91.12 471 ILE A O 1
ATOM 3700 N N . PRO A 1 472 ? -1.469 9.119 -0.121 1.00 92.69 472 PRO A N 1
ATOM 3701 C CA . PRO A 1 472 ? -1.079 7.852 0.494 1.00 92.69 472 PRO A CA 1
ATOM 3702 C C . PRO A 1 472 ? -2.293 6.953 0.778 1.00 92.69 472 PRO A C 1
ATOM 3704 O O . PRO A 1 472 ? -3.362 7.420 1.166 1.00 92.69 472 PRO A O 1
ATOM 3707 N N . VAL A 1 473 ? -2.106 5.644 0.628 1.00 94.00 473 VAL A N 1
ATOM 3708 C CA . VAL A 1 473 ? -3.045 4.608 1.073 1.00 94.00 473 VAL A CA 1
ATOM 3709 C C . VAL A 1 473 ? -2.767 4.329 2.547 1.00 94.00 473 VAL A C 1
ATOM 3711 O O . VAL A 1 473 ? -1.696 3.836 2.892 1.00 94.00 473 VAL A O 1
ATOM 3714 N N . HIS A 1 474 ? -3.722 4.629 3.425 1.00 92.44 474 HIS A N 1
ATOM 3715 C CA . HIS A 1 474 ? -3.546 4.408 4.866 1.00 92.44 474 HIS A CA 1
ATOM 3716 C C . HIS A 1 474 ? -3.837 2.961 5.291 1.00 92.44 474 HIS A C 1
ATOM 3718 O O . HIS A 1 474 ? -3.137 2.416 6.143 1.00 92.44 474 HIS A O 1
ATOM 3724 N N . TRP A 1 475 ? -4.851 2.327 4.696 1.00 93.25 475 TRP A N 1
ATOM 3725 C CA . TRP A 1 475 ? -5.216 0.936 4.963 1.00 93.25 475 TRP A CA 1
ATOM 3726 C C . TRP A 1 475 ? -5.767 0.239 3.718 1.00 93.25 475 TRP A C 1
ATOM 3728 O O . TRP A 1 475 ? -6.193 0.891 2.766 1.00 93.25 475 TRP A O 1
ATOM 3738 N N . LEU A 1 476 ? -5.758 -1.091 3.746 1.00 95.44 476 LEU A N 1
ATOM 3739 C CA . LEU A 1 476 ? -6.370 -1.977 2.759 1.00 95.44 476 LEU A CA 1
ATOM 3740 C C . LEU A 1 476 ? -7.371 -2.911 3.440 1.00 95.44 476 LEU A C 1
ATOM 3742 O O . LEU A 1 476 ? -7.117 -3.377 4.551 1.00 95.44 476 LEU A O 1
ATOM 3746 N N . GLY A 1 477 ? -8.497 -3.178 2.782 1.00 94.94 477 GLY A N 1
ATOM 3747 C CA . GLY A 1 477 ? -9.518 -4.122 3.233 1.00 94.94 477 GLY A CA 1
ATOM 3748 C C . GLY A 1 477 ? -9.714 -5.247 2.220 1.00 94.94 477 GLY A C 1
ATOM 3749 O O . GLY A 1 477 ? -9.828 -4.992 1.022 1.00 94.94 477 GLY A O 1
ATOM 3750 N N . PHE A 1 478 ? -9.773 -6.489 2.694 1.00 96.44 478 PHE A N 1
ATOM 3751 C CA . PHE A 1 478 ? -10.077 -7.668 1.874 1.00 96.44 478 PHE A CA 1
ATOM 3752 C C . PHE A 1 478 ? -11.554 -8.015 2.065 1.00 96.44 478 PHE A C 1
ATOM 3754 O O . PHE A 1 478 ? -11.973 -8.216 3.209 1.00 96.44 478 PHE A O 1
ATOM 3761 N N . LEU A 1 479 ? -12.358 -8.062 0.996 1.00 95.38 479 LEU A N 1
ATOM 3762 C CA . LEU A 1 479 ? -13.809 -8.249 1.138 1.00 95.38 479 LEU A CA 1
ATOM 3763 C C . LEU A 1 479 ? -14.156 -9.573 1.830 1.00 95.38 479 LEU A C 1
ATOM 3765 O O . LEU A 1 479 ? -13.567 -10.617 1.559 1.00 95.38 479 LEU A O 1
ATOM 3769 N N . LYS A 1 480 ? -15.164 -9.541 2.708 1.00 93.75 480 LYS A N 1
ATOM 3770 C CA . LYS A 1 480 ? -15.667 -10.735 3.406 1.00 93.75 480 LYS A CA 1
ATOM 3771 C C . LYS A 1 480 ? -16.380 -11.697 2.459 1.00 93.75 480 LYS A C 1
ATOM 3773 O O . LYS A 1 480 ? -16.312 -12.908 2.649 1.00 93.75 480 LYS A O 1
ATOM 3778 N N . ASN A 1 481 ? -17.028 -11.146 1.432 1.00 91.81 481 ASN A N 1
ATOM 3779 C CA . ASN A 1 481 ? -17.681 -11.894 0.365 1.00 91.81 481 ASN A CA 1
ATOM 3780 C C . ASN A 1 481 ? -16.662 -12.749 -0.418 1.00 91.81 481 ASN A C 1
ATOM 3782 O O . ASN A 1 481 ? -16.755 -13.979 -0.417 1.00 91.81 481 ASN A O 1
ATOM 3786 N N . ASP A 1 482 ? -15.625 -12.128 -0.991 1.00 95.50 482 ASP A N 1
ATOM 3787 C CA . ASP A 1 482 ? -14.469 -12.841 -1.545 1.00 95.50 482 ASP A CA 1
ATOM 3788 C C . ASP A 1 482 ? -13.149 -12.095 -1.259 1.00 95.50 482 ASP A C 1
ATOM 3790 O O . ASP A 1 482 ? -12.904 -11.046 -1.860 1.00 95.50 482 ASP A O 1
ATOM 3794 N N . PRO A 1 483 ? -12.266 -12.640 -0.395 1.00 96.00 483 PRO A N 1
ATOM 3795 C CA . PRO A 1 483 ? -10.977 -12.032 -0.057 1.00 96.00 483 PRO A CA 1
ATOM 3796 C C . PRO A 1 483 ? -10.010 -11.759 -1.216 1.00 96.00 483 PRO A C 1
ATOM 3798 O O . PRO A 1 483 ? -8.986 -11.119 -0.998 1.00 96.00 483 PRO A O 1
ATOM 3801 N N . ARG A 1 484 ? -10.288 -12.235 -2.436 1.00 97.12 484 ARG A N 1
ATOM 3802 C CA . ARG A 1 484 ? -9.532 -11.860 -3.644 1.00 97.12 484 ARG A CA 1
ATOM 3803 C C . ARG A 1 484 ? -9.813 -10.435 -4.119 1.00 97.12 484 ARG A C 1
ATOM 3805 O O . ARG A 1 484 ? -8.996 -9.872 -4.850 1.00 97.12 484 ARG A O 1
ATOM 3812 N N . VAL A 1 485 ? -10.933 -9.847 -3.700 1.00 97.19 485 VAL A N 1
ATOM 3813 C CA . VAL A 1 485 ? -11.262 -8.445 -3.958 1.00 97.19 485 VAL A CA 1
ATOM 3814 C C . VAL A 1 485 ? -10.642 -7.577 -2.864 1.00 97.19 485 VAL A C 1
ATOM 3816 O O . VAL A 1 485 ? -10.962 -7.704 -1.679 1.00 97.19 485 VAL A O 1
ATOM 3819 N N . LEU A 1 486 ? -9.739 -6.694 -3.286 1.00 96.44 486 LEU A N 1
ATOM 3820 C CA . LEU A 1 486 ? -8.967 -5.789 -2.445 1.00 96.44 486 LEU A CA 1
ATOM 3821 C C . LEU A 1 486 ? -9.479 -4.356 -2.618 1.00 96.44 486 LEU A C 1
ATOM 3823 O O . LEU A 1 486 ? -9.634 -3.867 -3.739 1.00 96.44 486 LEU A O 1
ATOM 3827 N N . VAL A 1 487 ? -9.709 -3.676 -1.499 1.00 95.12 487 VAL A N 1
ATOM 3828 C CA . VAL A 1 487 ? -10.253 -2.318 -1.442 1.00 95.12 487 VAL A CA 1
ATOM 3829 C C . VAL A 1 487 ? -9.255 -1.381 -0.768 1.00 95.12 487 VAL A C 1
ATOM 3831 O O . VAL A 1 487 ? -8.761 -1.668 0.322 1.00 95.12 487 VAL A O 1
ATOM 3834 N N . ALA A 1 488 ? -8.997 -0.236 -1.399 1.00 94.56 488 ALA A N 1
ATOM 3835 C CA . ALA A 1 488 ? -8.204 0.864 -0.859 1.00 94.56 488 ALA A CA 1
ATOM 3836 C C . ALA A 1 488 ? -9.055 2.151 -0.842 1.00 94.56 488 ALA A C 1
ATOM 3838 O O . ALA A 1 488 ? -9.466 2.608 -1.910 1.00 94.56 488 ALA A O 1
ATOM 3839 N N . PRO A 1 489 ? -9.353 2.768 0.314 1.00 91.00 489 PRO A N 1
ATOM 3840 C CA . PRO A 1 489 ? -10.042 4.054 0.349 1.00 91.00 489 PRO A CA 1
ATOM 3841 C C . PRO A 1 489 ? -9.114 5.179 -0.124 1.00 91.00 489 PRO A C 1
ATOM 3843 O O . PRO A 1 489 ? -7.943 5.235 0.255 1.00 91.00 489 PRO A O 1
ATOM 3846 N N . LEU A 1 490 ? -9.654 6.118 -0.900 1.00 86.38 490 LEU A N 1
ATOM 3847 C CA . LEU A 1 490 ? -8.956 7.340 -1.291 1.00 86.38 490 LEU A CA 1
ATOM 3848 C C . LEU A 1 490 ? -9.177 8.458 -0.263 1.00 86.38 490 LEU A C 1
ATOM 3850 O O . LEU A 1 490 ? -8.221 9.040 0.247 1.00 86.38 490 LEU A O 1
ATOM 3854 N N . HIS A 1 491 ? -10.441 8.777 0.040 1.00 71.25 491 HIS A N 1
ATOM 3855 C CA . HIS A 1 491 ? -10.793 9.783 1.044 1.00 71.25 491 HIS A CA 1
ATOM 3856 C C . HIS A 1 491 ? -12.265 9.736 1.472 1.00 71.25 491 HIS A C 1
ATOM 3858 O O . HIS A 1 491 ? -13.089 9.153 0.771 1.00 71.25 491 HIS A O 1
ATOM 3864 N N . LYS A 1 492 ? -12.575 10.400 2.597 1.00 64.06 492 LYS A N 1
ATOM 3865 C CA . LYS A 1 492 ? -13.938 10.613 3.131 1.00 64.06 492 LYS A CA 1
ATOM 3866 C C . LYS A 1 492 ? -14.704 11.764 2.465 1.00 64.06 492 LYS A C 1
ATOM 3868 O O . LYS A 1 492 ? -15.871 11.970 2.761 1.00 64.06 492 LYS A O 1
ATOM 3873 N N . ASP A 1 493 ? -14.021 12.557 1.645 1.00 54.66 493 ASP A N 1
ATOM 3874 C CA . ASP A 1 493 ? -14.492 13.861 1.172 1.00 54.66 493 ASP A CA 1
ATOM 3875 C C . ASP A 1 493 ? -14.206 14.022 -0.328 1.00 54.66 493 ASP A C 1
ATOM 3877 O O . ASP A 1 493 ? -13.096 13.741 -0.803 1.00 54.66 493 ASP A O 1
ATOM 3881 N N . SER A 1 494 ? -15.243 14.478 -1.035 1.00 56.88 494 SER A N 1
ATOM 3882 C CA . SER A 1 494 ? -15.313 14.803 -2.458 1.00 56.88 494 SER A CA 1
ATOM 3883 C C . SER A 1 494 ? -14.139 15.644 -2.960 1.00 56.88 494 SER A C 1
ATOM 3885 O O . SER A 1 494 ? -13.668 15.397 -4.069 1.00 56.88 494 SER A O 1
ATOM 3887 N N . ALA A 1 495 ? -13.593 16.560 -2.154 1.00 56.25 495 ALA A N 1
ATOM 3888 C CA . ALA A 1 495 ? -12.480 17.421 -2.565 1.00 56.25 495 ALA A CA 1
ATOM 3889 C C . ALA A 1 495 ? -11.254 16.632 -3.082 1.00 56.25 495 ALA A C 1
ATOM 3891 O O . ALA A 1 495 ? -10.534 17.082 -3.977 1.00 56.25 495 ALA A O 1
ATOM 3892 N N . LYS A 1 496 ? -11.019 15.404 -2.587 1.00 64.31 496 LYS A N 1
ATOM 3893 C CA . LYS A 1 496 ? -9.902 14.565 -3.067 1.00 64.31 496 LYS A CA 1
ATOM 3894 C C . LYS A 1 496 ? -10.204 13.756 -4.336 1.00 64.31 496 LYS A C 1
ATOM 3896 O O . LYS A 1 496 ? -9.260 13.316 -4.997 1.00 64.31 496 LYS A O 1
ATOM 3901 N N . LYS A 1 497 ? -11.477 13.629 -4.732 1.00 67.00 497 LYS A N 1
ATOM 3902 C CA . LYS A 1 497 ? -11.884 13.142 -6.065 1.00 67.00 497 LYS A CA 1
ATOM 3903 C C . LYS A 1 497 ? -11.428 14.137 -7.141 1.00 67.00 497 LYS A C 1
ATOM 3905 O O . LYS A 1 497 ? -10.795 13.747 -8.121 1.00 67.00 497 LYS A O 1
ATOM 3910 N N . GLU A 1 498 ? -11.675 15.424 -6.903 1.00 73.25 498 GLU A N 1
ATOM 3911 C CA . GLU A 1 498 ? -11.241 16.533 -7.764 1.00 73.25 498 GLU A CA 1
ATOM 3912 C C . GLU A 1 498 ? -9.720 16.713 -7.739 1.00 73.25 498 GLU A C 1
ATOM 3914 O O . GLU A 1 498 ? -9.104 16.899 -8.790 1.00 73.25 498 GLU A O 1
ATOM 3919 N N . PHE A 1 499 ? -9.081 16.552 -6.572 1.00 74.75 499 PHE A N 1
ATOM 3920 C CA . PHE A 1 499 ? -7.623 16.617 -6.456 1.00 74.75 499 PHE A CA 1
ATOM 3921 C C . PHE A 1 499 ? -6.920 15.690 -7.463 1.00 74.75 499 PHE A C 1
ATOM 3923 O O . PHE A 1 499 ? -6.061 16.169 -8.203 1.00 74.75 499 PHE A O 1
ATOM 3930 N N . LEU A 1 500 ? -7.315 14.413 -7.569 1.00 80.69 500 LEU A N 1
ATOM 3931 C CA . LEU A 1 500 ? -6.764 13.463 -8.555 1.00 80.69 500 LEU A CA 1
ATOM 3932 C C . LEU A 1 500 ? -7.519 13.431 -9.905 1.00 80.69 500 LEU A C 1
ATOM 3934 O O . LEU A 1 500 ? -7.313 12.517 -10.709 1.00 80.69 500 LEU A O 1
ATOM 3938 N N . ASN A 1 501 ? -8.357 14.437 -10.182 1.00 83.25 501 ASN A N 1
ATOM 3939 C CA . ASN A 1 501 ? -9.110 14.612 -11.430 1.00 83.25 501 ASN A CA 1
ATOM 3940 C C . ASN A 1 501 ? -9.946 13.377 -11.843 1.00 83.25 501 ASN A C 1
ATOM 3942 O O . ASN A 1 501 ? -9.977 12.973 -13.008 1.00 83.25 501 ASN A O 1
ATOM 3946 N N . ILE A 1 502 ? -10.573 12.710 -10.873 1.00 84.19 502 ILE A N 1
ATOM 3947 C CA . ILE A 1 502 ? -11.431 11.541 -11.107 1.00 84.19 502 ILE A CA 1
ATOM 3948 C C . ILE A 1 502 ? -12.819 12.060 -11.502 1.00 84.19 502 ILE A C 1
ATOM 3950 O O . ILE A 1 502 ? -13.615 12.392 -10.632 1.00 84.19 502 ILE A O 1
ATOM 3954 N N . GLY A 1 503 ? -13.136 12.163 -12.793 1.00 78.00 503 GLY A N 1
ATOM 3955 C CA . GLY A 1 503 ? -14.426 12.710 -13.238 1.00 78.00 503 GLY A CA 1
ATOM 3956 C C . GLY A 1 503 ? -15.617 11.814 -12.863 1.00 78.00 503 GLY A C 1
ATOM 3957 O O . GLY A 1 503 ? -16.568 12.241 -12.197 1.00 78.00 503 GLY A O 1
ATOM 3958 N N . LYS A 1 504 ? -15.542 10.536 -13.242 1.00 84.81 504 LYS A N 1
ATOM 3959 C CA . LYS A 1 504 ? -16.596 9.530 -13.064 1.00 84.81 504 LYS A CA 1
ATOM 3960 C C . LYS A 1 504 ? -16.225 8.518 -11.981 1.00 84.81 504 LYS A C 1
ATOM 3962 O O . LYS A 1 504 ? -15.123 7.979 -11.960 1.00 84.81 504 LYS A O 1
ATOM 3967 N N . THR A 1 505 ? -17.194 8.225 -11.122 1.00 88.25 505 THR A N 1
ATOM 3968 C CA . THR A 1 505 ? -17.206 7.071 -10.218 1.00 88.25 505 THR A CA 1
ATOM 3969 C C . THR A 1 505 ? -18.227 6.062 -10.735 1.00 88.25 505 THR A C 1
ATOM 3971 O O . THR A 1 505 ? -19.270 6.449 -11.265 1.00 88.25 505 THR A O 1
ATOM 3974 N N . TYR A 1 506 ? -17.927 4.774 -10.615 1.00 91.88 506 TYR A N 1
ATOM 3975 C CA . TYR A 1 506 ? -18.786 3.707 -11.117 1.00 91.88 506 TYR A CA 1
ATOM 3976 C C . TYR A 1 506 ? -19.812 3.321 -10.042 1.00 91.88 506 TYR A C 1
ATOM 3978 O O . TYR A 1 506 ? -19.407 2.986 -8.926 1.00 91.88 506 TYR A O 1
ATOM 3986 N N . PRO A 1 507 ? -21.126 3.392 -10.328 1.00 91.69 507 PRO A N 1
ATOM 3987 C CA . PRO A 1 507 ? -22.142 2.855 -9.429 1.00 91.69 507 PRO A CA 1
ATOM 3988 C C . PRO A 1 507 ? -22.058 1.325 -9.417 1.00 91.69 507 PRO A C 1
ATOM 3990 O O . PRO A 1 507 ? -21.722 0.719 -10.434 1.00 91.69 507 PRO A O 1
ATOM 3993 N N . LEU A 1 508 ? -22.366 0.698 -8.283 1.00 92.69 508 LEU A N 1
ATOM 3994 C CA . LEU A 1 508 ? -22.461 -0.761 -8.186 1.00 92.69 508 LEU A CA 1
ATOM 3995 C C . LEU A 1 508 ? -23.806 -1.245 -8.733 1.00 92.69 508 LEU A C 1
ATOM 3997 O O . LEU A 1 508 ? -24.845 -0.654 -8.434 1.00 92.69 508 LEU A O 1
ATOM 4001 N N . ALA A 1 509 ? -23.785 -2.342 -9.489 1.00 90.25 509 ALA A N 1
ATOM 4002 C CA . ALA A 1 509 ? -24.977 -2.939 -10.076 1.00 90.25 509 ALA A CA 1
ATOM 4003 C C . ALA A 1 509 ? -25.917 -3.479 -8.985 1.00 90.25 509 ALA A C 1
ATOM 4005 O O . ALA A 1 509 ? -25.691 -4.550 -8.419 1.00 90.25 509 ALA A O 1
ATOM 4006 N N . LYS A 1 510 ? -27.002 -2.749 -8.691 1.00 86.19 510 LYS A N 1
ATOM 4007 C CA . LYS A 1 510 ? -27.939 -3.104 -7.603 1.00 86.19 510 LYS A CA 1
ATOM 4008 C C . LYS A 1 510 ? -28.748 -4.374 -7.885 1.00 86.19 510 LYS A C 1
ATOM 4010 O O . LYS A 1 510 ? -29.212 -5.022 -6.950 1.00 86.19 510 LYS A O 1
ATOM 4015 N N . ARG A 1 511 ? -28.908 -4.728 -9.163 1.00 85.44 511 ARG A N 1
ATOM 4016 C CA . ARG A 1 511 ? -29.578 -5.942 -9.649 1.00 85.44 511 ARG A CA 1
ATOM 4017 C C . ARG A 1 511 ? -28.768 -6.554 -10.806 1.00 85.44 511 ARG A C 1
ATOM 4019 O O . ARG A 1 511 ? -29.108 -6.325 -11.963 1.00 85.44 511 ARG A O 1
ATOM 4026 N N . PRO A 1 512 ? -27.689 -7.315 -10.535 1.00 86.12 512 PRO A N 1
ATOM 4027 C CA . PRO A 1 512 ? -26.868 -7.950 -11.574 1.00 86.12 512 PRO A CA 1
ATOM 4028 C C . PRO A 1 512 ? -27.667 -8.813 -12.561 1.00 86.12 512 PRO A C 1
ATOM 4030 O O . PRO A 1 512 ? -27.296 -8.912 -13.725 1.00 86.12 512 PRO A O 1
ATOM 4033 N N . GLN A 1 513 ? -28.776 -9.401 -12.099 1.00 84.62 513 GLN A N 1
ATOM 4034 C CA . GLN A 1 513 ? -29.701 -10.223 -12.881 1.00 84.62 513 GLN A CA 1
ATOM 4035 C C . GLN A 1 513 ? -30.491 -9.461 -13.958 1.00 84.62 513 GLN A C 1
ATOM 4037 O O . GLN A 1 513 ? -31.078 -10.097 -14.828 1.00 84.62 513 GLN A O 1
ATOM 4042 N N . ASP A 1 514 ? -30.510 -8.124 -13.924 1.00 85.81 514 ASP A N 1
ATOM 4043 C CA . ASP A 1 514 ? -31.173 -7.302 -14.948 1.00 85.81 514 ASP A CA 1
ATOM 4044 C C . ASP A 1 514 ? -30.331 -7.193 -16.236 1.00 85.81 514 ASP A C 1
ATOM 4046 O O . ASP A 1 514 ? -30.762 -6.600 -17.227 1.00 85.81 514 ASP A O 1
ATOM 4050 N N . TYR A 1 515 ? -29.123 -7.766 -16.233 1.00 86.62 515 TYR A N 1
ATOM 4051 C CA . TYR A 1 515 ? -28.173 -7.728 -17.335 1.00 86.62 515 TYR A CA 1
ATOM 4052 C C . TYR A 1 515 ? -27.793 -9.143 -17.783 1.00 86.62 515 TYR A C 1
ATOM 4054 O O . TYR A 1 515 ? -27.479 -10.007 -16.973 1.00 86.62 515 TYR A O 1
ATOM 4062 N N . SER A 1 516 ? -27.752 -9.353 -19.099 1.00 85.94 516 SER A N 1
ATOM 4063 C CA . SER A 1 516 ? -27.244 -10.579 -19.736 1.00 85.94 516 SER A CA 1
ATOM 4064 C C . SER A 1 516 ? -25.845 -10.416 -20.342 1.00 85.94 516 SER A C 1
ATOM 4066 O O . SER A 1 516 ? -25.261 -11.388 -20.817 1.00 85.94 516 SER A O 1
ATOM 4068 N N . LYS A 1 517 ? -25.313 -9.184 -20.361 1.00 90.12 517 LYS A N 1
ATOM 4069 C CA . LYS A 1 517 ? -24.053 -8.811 -21.019 1.00 90.12 517 LYS A CA 1
ATOM 4070 C C . LYS A 1 517 ? -23.229 -7.842 -20.181 1.00 90.12 517 LYS A C 1
ATOM 4072 O O . LYS A 1 517 ? -23.752 -6.852 -19.657 1.00 90.12 517 LYS A O 1
ATOM 4077 N N . ALA A 1 518 ? -21.925 -8.084 -20.155 1.00 92.56 518 ALA A N 1
ATOM 4078 C CA . ALA A 1 518 ? -20.920 -7.217 -19.562 1.00 92.56 518 ALA A CA 1
ATOM 4079 C C . ALA A 1 518 ? -19.802 -6.897 -20.565 1.00 92.56 518 ALA A C 1
ATOM 4081 O O . ALA A 1 518 ? -19.633 -7.560 -21.589 1.00 92.56 518 ALA A O 1
ATOM 4082 N N . ILE A 1 519 ? -19.021 -5.877 -20.232 1.00 92.94 519 ILE A N 1
ATOM 4083 C CA . ILE A 1 519 ? -17.687 -5.640 -20.768 1.00 92.94 519 ILE A CA 1
ATOM 4084 C C . ILE A 1 519 ? -16.702 -6.051 -19.681 1.00 92.94 519 ILE A C 1
ATOM 4086 O O . ILE A 1 519 ? -16.807 -5.591 -18.541 1.00 92.94 519 ILE A O 1
ATOM 4090 N N . ILE A 1 520 ? -15.744 -6.895 -20.041 1.00 93.50 520 ILE A N 1
ATOM 4091 C CA . ILE A 1 520 ? -14.573 -7.177 -19.212 1.00 93.50 520 ILE A CA 1
ATOM 4092 C C . ILE A 1 520 ? -13.408 -6.296 -19.649 1.00 93.50 520 ILE A C 1
ATOM 4094 O O . ILE A 1 520 ? -13.253 -6.014 -20.838 1.00 93.50 520 ILE A O 1
ATOM 4098 N N . VAL A 1 521 ? -12.601 -5.856 -18.685 1.00 93.00 521 VAL A N 1
ATOM 4099 C CA . VAL A 1 521 ? -11.385 -5.072 -18.919 1.00 93.00 521 VAL A CA 1
ATOM 4100 C C . VAL A 1 521 ? -10.205 -5.748 -18.226 1.00 93.00 521 VAL A C 1
ATOM 4102 O O . VAL A 1 521 ? -10.175 -5.847 -16.997 1.00 93.00 521 VAL A O 1
ATOM 4105 N N . HIS A 1 522 ? -9.223 -6.187 -19.012 1.00 90.19 522 HIS A N 1
ATOM 4106 C CA . HIS A 1 522 ? -8.053 -6.926 -18.539 1.00 90.19 522 HIS A CA 1
ATOM 4107 C C . HIS A 1 522 ? -6.869 -5.987 -18.323 1.00 90.19 522 HIS A C 1
ATOM 4109 O O . HIS A 1 522 ? -6.383 -5.363 -19.268 1.00 90.19 522 HIS A O 1
ATOM 4115 N N . ASN A 1 523 ? -6.430 -5.847 -17.065 1.00 80.56 523 ASN A N 1
ATOM 4116 C CA . ASN A 1 523 ? -5.343 -4.962 -16.601 1.00 80.56 523 ASN A CA 1
ATOM 4117 C C . ASN A 1 523 ? -5.446 -3.470 -17.013 1.00 80.56 523 ASN A C 1
ATOM 4119 O O . ASN A 1 523 ? -4.619 -2.653 -16.613 1.00 80.56 523 ASN A O 1
ATOM 4123 N N . GLY A 1 524 ? -6.489 -3.091 -17.756 1.00 79.88 524 GLY A N 1
ATOM 4124 C CA . GLY A 1 524 ? -6.651 -1.795 -18.403 1.00 79.88 524 GLY A CA 1
ATOM 4125 C C . GLY A 1 524 ? -6.065 -1.687 -19.815 1.00 79.88 524 GLY A C 1
ATOM 4126 O O . GLY A 1 524 ? -6.140 -0.612 -20.405 1.00 79.88 524 GLY A O 1
ATOM 4127 N N . GLU A 1 525 ? -5.512 -2.743 -20.390 1.00 83.75 525 GLU A N 1
ATOM 4128 C CA . GLU A 1 525 ? -4.903 -2.672 -21.728 1.00 83.75 525 GLU A CA 1
ATOM 4129 C C . GLU A 1 525 ? -5.854 -3.221 -22.795 1.00 83.75 525 GLU A C 1
ATOM 4131 O O . GLU A 1 525 ? -6.039 -2.603 -23.839 1.00 83.75 525 GLU A O 1
ATOM 4136 N N . GLU A 1 526 ? -6.559 -4.306 -22.475 1.00 86.88 526 GLU A N 1
ATOM 4137 C CA . GLU A 1 526 ? -7.522 -4.974 -23.354 1.00 86.88 526 GLU A CA 1
ATOM 4138 C C . GLU A 1 526 ? -8.950 -4.875 -22.784 1.00 86.88 526 GLU A C 1
ATOM 4140 O O . GLU A 1 526 ? -9.145 -4.787 -21.565 1.00 86.88 526 GLU A O 1
ATOM 4145 N N . TYR A 1 527 ? -9.964 -4.956 -23.650 1.00 91.12 527 TYR A N 1
ATOM 4146 C CA . TYR A 1 527 ? -11.360 -5.140 -23.246 1.00 91.12 527 TYR A CA 1
ATOM 4147 C C . TYR A 1 527 ? -12.122 -6.026 -24.243 1.00 91.12 527 TYR A C 1
ATOM 4149 O O . TYR A 1 527 ? -11.730 -6.153 -25.404 1.00 91.12 527 TYR A O 1
ATOM 4157 N N . GLY A 1 528 ? -13.260 -6.580 -23.823 1.00 88.88 528 GLY A N 1
ATOM 4158 C CA . GLY A 1 528 ? -14.193 -7.248 -24.732 1.00 88.88 528 GLY A CA 1
ATOM 4159 C C . GLY A 1 528 ? -15.578 -7.466 -24.133 1.00 88.88 528 GLY A C 1
ATOM 4160 O O . GLY A 1 528 ? -15.778 -7.306 -22.930 1.00 88.88 528 GLY A O 1
ATOM 4161 N N . GLU A 1 529 ? -16.546 -7.824 -24.977 1.00 89.50 529 GLU A N 1
ATOM 4162 C CA . GLU A 1 529 ? -17.880 -8.225 -24.515 1.00 89.50 529 GLU A CA 1
ATOM 4163 C C . GLU A 1 529 ? -17.912 -9.692 -24.082 1.00 89.50 529 GLU A C 1
ATOM 4165 O O . GLU A 1 529 ? -17.304 -10.556 -24.722 1.00 89.50 529 GLU A O 1
ATOM 4170 N N . VAL A 1 530 ? -18.697 -9.963 -23.039 1.00 90.19 530 VAL A N 1
ATOM 4171 C CA . VAL A 1 530 ? -19.019 -11.307 -22.560 1.00 90.19 530 VAL A CA 1
ATOM 4172 C C . VAL A 1 530 ? -20.505 -11.389 -22.187 1.00 90.19 530 VAL A C 1
ATOM 4174 O O . VAL A 1 530 ? -21.074 -10.446 -21.629 1.00 90.19 530 VAL A O 1
ATOM 4177 N N . ASP A 1 531 ? -21.142 -12.513 -22.513 1.00 90.69 531 ASP A N 1
ATOM 4178 C CA . ASP A 1 531 ? -22.491 -12.837 -22.033 1.00 90.69 531 ASP A CA 1
ATOM 4179 C C . ASP A 1 531 ? -22.362 -13.515 -20.658 1.00 90.69 531 ASP A C 1
ATOM 4181 O O . ASP A 1 531 ? -21.390 -14.235 -20.421 1.00 90.69 531 ASP A O 1
ATOM 4185 N N . PHE A 1 532 ? -23.307 -13.318 -19.737 1.00 92.25 532 PHE A N 1
ATOM 4186 C CA . PHE A 1 532 ? -23.228 -13.936 -18.408 1.00 92.25 532 PHE A CA 1
ATOM 4187 C C . PHE A 1 532 ? -24.585 -14.369 -17.852 1.00 92.25 532 PHE A C 1
ATOM 4189 O O . PHE A 1 532 ? -25.643 -13.943 -18.315 1.00 92.25 532 PHE A O 1
ATOM 4196 N N . LYS A 1 533 ? -24.538 -15.258 -16.854 1.00 91.56 533 LYS A N 1
ATOM 4197 C CA . LYS A 1 533 ? -25.695 -15.874 -16.191 1.00 91.56 533 LYS A CA 1
ATOM 4198 C C . LYS A 1 533 ? -25.517 -15.811 -14.671 1.00 91.56 533 LYS A C 1
ATOM 4200 O O . LYS A 1 533 ? -24.400 -15.906 -14.163 1.00 91.56 533 LYS A O 1
ATOM 4205 N N . VAL A 1 534 ? -26.613 -15.664 -13.930 1.00 89.44 534 VAL A N 1
ATOM 4206 C CA . VAL A 1 534 ? -26.600 -15.779 -12.462 1.00 89.44 534 VAL A CA 1
ATOM 4207 C C . VAL A 1 534 ? -26.621 -17.259 -12.085 1.00 89.44 534 VAL A C 1
ATOM 4209 O O . VAL A 1 534 ? -27.459 -18.004 -12.589 1.00 89.44 534 VAL A O 1
ATOM 4212 N N . ASP A 1 535 ? -25.723 -17.685 -11.196 1.00 86.56 535 ASP A N 1
ATOM 4213 C CA . ASP A 1 535 ? -25.760 -19.032 -10.619 1.00 86.56 535 ASP A CA 1
ATOM 4214 C C . ASP A 1 535 ? -26.591 -19.003 -9.318 1.00 86.56 535 ASP A C 1
ATOM 4216 O O . ASP A 1 535 ? -26.166 -18.372 -8.343 1.00 86.56 535 ASP A O 1
ATOM 4220 N N . PRO A 1 536 ? -27.759 -19.674 -9.252 1.00 84.94 536 PRO A N 1
ATOM 4221 C CA . PRO A 1 536 ? -28.607 -19.664 -8.060 1.00 84.94 536 PRO A CA 1
ATOM 4222 C C . PRO A 1 536 ? -27.960 -20.352 -6.846 1.00 84.94 536 PRO A C 1
ATOM 4224 O O . PRO A 1 536 ? -28.370 -20.091 -5.718 1.00 84.94 536 PRO A O 1
ATOM 4227 N N . LYS A 1 537 ? -26.940 -21.201 -7.041 1.00 89.31 537 LYS A N 1
ATOM 4228 C CA . LYS A 1 537 ? -26.173 -21.823 -5.947 1.00 89.31 537 LYS A CA 1
ATOM 4229 C C . LYS A 1 537 ? -25.095 -20.892 -5.391 1.00 89.31 537 LYS A C 1
ATOM 4231 O O . LYS A 1 537 ? -24.616 -21.109 -4.282 1.00 89.31 537 LYS A O 1
ATOM 4236 N N . LEU A 1 538 ? -24.708 -19.867 -6.152 1.00 91.38 538 LEU A N 1
ATOM 4237 C CA . LEU A 1 538 ? -23.601 -18.959 -5.857 1.00 91.38 538 LEU A CA 1
ATOM 4238 C C . LEU A 1 538 ? -24.046 -17.495 -5.995 1.00 91.38 538 LEU A C 1
ATOM 4240 O O . LEU A 1 538 ? -23.370 -16.708 -6.641 1.00 91.38 538 LEU A O 1
ATOM 4244 N N . GLY A 1 539 ? -25.153 -17.100 -5.354 1.00 87.00 539 GLY A N 1
ATOM 4245 C CA . GLY A 1 539 ? -25.803 -15.782 -5.520 1.00 87.00 539 GLY A CA 1
ATOM 4246 C C . GLY A 1 539 ? -24.983 -14.516 -5.186 1.00 87.00 539 GLY A C 1
ATOM 4247 O O . GLY A 1 539 ? -25.504 -13.407 -5.294 1.00 87.00 539 GLY A O 1
ATOM 4248 N N . ASN A 1 540 ? -23.711 -14.653 -4.799 1.00 91.75 540 ASN A N 1
ATOM 4249 C CA . ASN A 1 540 ? -22.719 -13.571 -4.709 1.00 91.75 540 ASN A CA 1
ATOM 4250 C C . ASN A 1 540 ? -21.787 -13.494 -5.935 1.00 91.75 540 ASN A C 1
ATOM 4252 O O . ASN A 1 540 ? -20.839 -12.711 -5.941 1.00 91.75 540 ASN A O 1
ATOM 4256 N N . TYR A 1 541 ? -22.030 -14.310 -6.956 1.00 94.69 541 TYR A N 1
ATOM 4257 C CA . TYR A 1 541 ? -21.208 -14.448 -8.146 1.00 94.69 541 TYR A CA 1
ATOM 4258 C C . TYR A 1 541 ? -22.081 -14.490 -9.401 1.00 94.69 541 TYR A C 1
ATOM 4260 O O . TYR A 1 541 ? -23.251 -14.875 -9.358 1.00 94.69 541 TYR A O 1
ATOM 4268 N N . VAL A 1 542 ? -21.489 -14.139 -10.540 1.00 94.06 542 VAL A N 1
ATOM 4269 C CA . VAL A 1 542 ? -22.070 -14.411 -11.862 1.00 94.06 542 VAL A CA 1
ATOM 4270 C C . VAL A 1 542 ? -21.106 -15.247 -12.696 1.00 94.06 542 VAL A C 1
ATOM 4272 O O . VAL A 1 542 ? -19.889 -15.046 -12.648 1.00 94.06 542 VAL A O 1
ATOM 4275 N N . LEU A 1 543 ? -21.667 -16.209 -13.426 1.00 93.88 543 LEU A N 1
ATOM 4276 C CA . LEU A 1 543 ? -20.960 -17.133 -14.302 1.00 93.88 543 LEU A CA 1
ATOM 4277 C C . LEU A 1 543 ? -20.838 -16.506 -15.694 1.00 93.88 543 LEU A C 1
ATOM 4279 O O . LEU A 1 543 ? -21.847 -16.240 -16.351 1.00 93.88 543 LEU A O 1
ATOM 4283 N N . MET A 1 544 ? -19.605 -16.293 -16.142 1.00 92.62 544 MET A N 1
ATOM 4284 C CA . MET A 1 544 ? -19.311 -15.813 -17.489 1.00 92.62 544 MET A CA 1
ATOM 4285 C C . MET A 1 544 ? -19.426 -16.943 -18.507 1.00 92.62 544 MET A C 1
ATOM 4287 O O . MET A 1 544 ? -18.925 -18.048 -18.282 1.00 92.62 544 MET A O 1
ATOM 4291 N N . ASP A 1 545 ? -20.042 -16.651 -19.648 1.00 86.00 545 ASP A N 1
ATOM 4292 C CA . ASP A 1 545 ? -20.126 -17.583 -20.765 1.00 86.00 545 ASP A CA 1
ATOM 4293 C C . ASP A 1 545 ? -18.830 -17.535 -21.590 1.00 86.00 545 ASP A C 1
ATOM 4295 O O . ASP A 1 545 ? -18.426 -16.478 -22.084 1.00 86.00 545 ASP A O 1
ATOM 4299 N N . LYS A 1 546 ? -18.145 -18.677 -21.718 1.00 74.19 546 LYS A N 1
ATOM 4300 C CA . LYS A 1 546 ? -16.858 -18.767 -22.423 1.00 74.19 546 LYS A CA 1
ATOM 4301 C C . LYS A 1 546 ? -17.063 -19.192 -23.879 1.00 74.19 546 LYS A C 1
ATOM 4303 O O . LYS A 1 546 ? -17.693 -20.225 -24.109 1.00 74.19 546 LYS A O 1
ATOM 4308 N N . PRO A 1 547 ? -16.457 -18.499 -24.861 1.00 66.25 547 PRO A N 1
ATOM 4309 C CA . PRO A 1 547 ? -16.327 -19.017 -26.220 1.00 66.25 547 PRO A CA 1
ATOM 4310 C C . PRO A 1 547 ? -15.717 -20.429 -26.222 1.00 66.25 547 PRO A C 1
ATOM 4312 O O . PRO A 1 547 ? -14.620 -20.637 -25.706 1.00 66.25 547 PRO A O 1
ATOM 4315 N N . PHE A 1 548 ? -16.430 -21.397 -26.808 1.00 55.06 548 PHE A N 1
ATOM 4316 C CA . PHE A 1 548 ? -16.049 -22.819 -26.804 1.00 55.06 548 PHE A CA 1
ATOM 4317 C C . PHE A 1 548 ? -14.713 -23.102 -27.519 1.00 55.06 548 PHE A C 1
ATOM 4319 O O . PHE A 1 548 ? -14.022 -24.061 -27.189 1.00 55.06 548 PHE A O 1
ATOM 4326 N N . MET A 1 549 ? -14.309 -22.227 -28.445 1.00 53.31 549 MET A N 1
ATOM 4327 C CA . MET A 1 549 ? -12.955 -22.168 -29.000 1.00 53.31 549 MET A CA 1
ATOM 4328 C C . MET A 1 549 ? -12.379 -20.781 -28.695 1.00 53.31 549 MET A C 1
ATOM 4330 O O . MET A 1 549 ? -12.975 -19.762 -29.043 1.00 53.31 549 MET A O 1
ATOM 4334 N N . GLY A 1 550 ? -11.250 -20.737 -27.984 1.00 52.72 550 GLY A N 1
ATOM 4335 C CA . GLY A 1 550 ? -10.778 -19.518 -27.326 1.00 52.72 550 GLY A CA 1
ATOM 4336 C C . GLY A 1 550 ? -10.266 -18.436 -28.281 1.00 52.72 550 GLY A C 1
ATOM 4337 O O . GLY A 1 550 ? -9.174 -18.563 -28.828 1.00 52.72 550 GLY A O 1
ATOM 4338 N N . GLY A 1 551 ? -11.014 -17.337 -28.405 1.00 52.56 551 GLY A N 1
ATOM 4339 C CA . GLY A 1 551 ? -10.561 -16.044 -28.941 1.00 52.56 551 GLY A CA 1
ATOM 4340 C C . GLY A 1 551 ? -10.351 -15.954 -30.459 1.00 52.56 551 GLY A C 1
ATOM 4341 O O . GLY A 1 551 ? -10.855 -15.017 -31.070 1.00 52.56 551 GLY A O 1
ATOM 4342 N N . LEU A 1 552 ? -9.659 -16.916 -31.081 1.00 51.16 552 LEU A N 1
ATOM 4343 C CA . LEU A 1 552 ? -9.143 -16.817 -32.461 1.00 51.16 552 LEU A CA 1
ATOM 4344 C C . LEU A 1 552 ? -10.193 -16.488 -33.537 1.00 51.16 552 LEU A C 1
ATOM 4346 O O . LEU A 1 552 ? -9.861 -15.852 -34.532 1.00 51.16 552 LEU A O 1
ATOM 4350 N N . PHE A 1 553 ? -11.447 -16.899 -33.337 1.00 47.59 553 PHE A N 1
ATOM 4351 C CA . PHE A 1 553 ? -12.536 -16.723 -34.308 1.00 47.59 553 PHE A CA 1
ATOM 4352 C C . PHE A 1 553 ? -13.711 -15.888 -33.772 1.00 47.59 553 PHE A C 1
ATOM 4354 O O . PHE A 1 553 ? -14.756 -15.800 -34.414 1.00 47.59 553 PHE A O 1
ATOM 4361 N N . SER A 1 554 ? -13.575 -15.263 -32.597 1.00 52.19 554 SER A N 1
ATOM 4362 C CA . SER A 1 554 ? -14.667 -14.522 -31.957 1.00 52.19 554 SER A CA 1
ATOM 4363 C C . SER A 1 554 ? -14.208 -13.182 -31.396 1.00 52.19 554 SER A C 1
ATOM 4365 O O . SER A 1 554 ? -13.291 -13.138 -30.586 1.00 52.19 554 SER A O 1
ATOM 4367 N N . LYS A 1 555 ? -14.951 -12.102 -31.679 1.00 57.62 555 LYS A N 1
ATOM 4368 C CA . LYS A 1 555 ? -14.788 -10.771 -31.043 1.00 57.62 555 LYS A CA 1
ATOM 4369 C C . LYS A 1 555 ? -15.176 -10.742 -29.543 1.00 57.62 555 LYS A C 1
ATOM 4371 O O . LYS A 1 555 ? -15.503 -9.690 -29.003 1.00 57.62 555 LYS A O 1
ATOM 4376 N N . ARG A 1 556 ? -15.203 -11.908 -28.893 1.00 65.06 556 ARG A N 1
ATOM 4377 C CA . ARG A 1 556 ? -15.520 -12.135 -27.481 1.00 65.06 556 ARG A CA 1
ATOM 4378 C C . ARG A 1 556 ? -14.219 -12.445 -26.759 1.00 65.06 556 ARG A C 1
ATOM 4380 O O . ARG A 1 556 ? -13.460 -13.306 -27.197 1.00 65.06 556 ARG A O 1
ATOM 4387 N N . MET A 1 557 ? -13.974 -11.745 -25.664 1.00 72.88 557 MET A N 1
ATOM 4388 C CA . MET A 1 557 ? -12.755 -11.909 -24.884 1.00 72.88 557 MET A CA 1
ATOM 4389 C C . MET A 1 557 ? -12.940 -13.029 -23.855 1.00 72.88 557 MET A C 1
ATOM 4391 O O . MET A 1 557 ? -13.989 -13.118 -23.221 1.00 72.88 557 MET A O 1
ATOM 4395 N N . ASN A 1 558 ? -11.925 -13.877 -23.675 1.00 82.81 558 ASN A N 1
ATOM 4396 C CA . ASN A 1 558 ? -11.920 -14.866 -22.597 1.00 82.81 558 ASN A CA 1
ATOM 4397 C C . ASN A 1 558 ? -11.680 -14.152 -21.252 1.00 82.81 558 ASN A C 1
ATOM 4399 O O . ASN A 1 558 ? -10.620 -13.538 -21.112 1.00 82.81 558 ASN A O 1
ATOM 4403 N N . PRO A 1 559 ? -12.594 -14.252 -20.266 1.00 89.50 559 PRO A N 1
ATOM 4404 C CA . PRO A 1 559 ? -12.387 -13.672 -18.943 1.00 89.50 559 PRO A CA 1
ATOM 4405 C C . PRO A 1 559 ? -11.166 -14.272 -18.246 1.00 89.50 559 PRO A C 1
ATOM 4407 O O . PRO A 1 559 ? -11.002 -15.493 -18.199 1.00 89.50 559 PRO A O 1
ATOM 4410 N N . LYS A 1 560 ? -10.326 -13.415 -17.672 1.00 91.69 560 LYS A N 1
ATOM 4411 C CA . LYS A 1 560 ? -9.148 -13.784 -16.885 1.00 91.69 560 LYS A CA 1
ATOM 4412 C C . LYS A 1 560 ? -9.342 -13.341 -15.431 1.00 91.69 560 LYS A C 1
ATOM 4414 O O . LYS A 1 560 ? -10.080 -12.409 -15.117 1.00 91.69 560 LYS A O 1
ATOM 4419 N N . LYS A 1 561 ? -8.638 -14.007 -14.516 1.00 93.31 561 LYS A N 1
ATOM 4420 C CA . LYS A 1 561 ? -8.589 -13.624 -13.100 1.00 93.31 561 LYS A CA 1
ATOM 4421 C C . LYS A 1 561 ? -8.013 -12.207 -12.955 1.00 93.31 561 LYS A C 1
ATOM 4423 O O . LYS A 1 561 ? -6.902 -11.951 -13.409 1.00 93.31 561 LYS A O 1
ATOM 4428 N N . GLY A 1 562 ? -8.744 -11.322 -12.281 1.00 93.62 562 GLY A N 1
ATOM 4429 C CA . GLY A 1 562 ? -8.385 -9.912 -12.094 1.00 93.62 562 GLY A CA 1
ATOM 4430 C C . GLY A 1 562 ? -9.077 -8.931 -13.040 1.00 93.62 562 GLY A C 1
ATOM 4431 O O . GLY A 1 562 ? -8.931 -7.724 -12.849 1.00 93.62 562 GLY A O 1
ATOM 4432 N N . ASP A 1 563 ? -9.846 -9.408 -14.019 1.00 94.75 563 ASP A N 1
ATOM 4433 C CA . ASP A 1 563 ? -10.562 -8.526 -14.944 1.00 94.75 563 ASP A CA 1
ATOM 4434 C C . ASP A 1 563 ? -11.705 -7.785 -14.240 1.00 94.75 563 ASP A C 1
ATOM 4436 O O . ASP A 1 563 ? -12.437 -8.348 -13.419 1.00 94.75 563 ASP A O 1
ATOM 4440 N N . VAL A 1 564 ? -11.867 -6.509 -14.588 1.00 95.94 564 VAL A N 1
ATOM 4441 C CA . VAL A 1 564 ? -12.933 -5.641 -14.074 1.00 95.94 564 VAL A CA 1
ATOM 4442 C C . VAL A 1 564 ? -14.173 -5.801 -14.949 1.00 95.94 564 VAL A C 1
ATOM 4444 O O . VAL A 1 564 ? -14.073 -5.727 -16.173 1.00 95.94 564 VAL A O 1
ATOM 4447 N N . VAL A 1 565 ? -15.339 -6.013 -14.333 1.00 95.56 565 VAL A N 1
ATOM 4448 C CA . VAL A 1 565 ? -16.574 -6.416 -15.025 1.00 95.56 565 VAL A CA 1
ATOM 4449 C C . VAL A 1 565 ? -17.629 -5.313 -14.941 1.00 95.56 565 VAL A C 1
ATOM 4451 O O . VAL A 1 565 ? -18.221 -5.085 -13.887 1.00 95.56 565 VAL A O 1
ATOM 4454 N N . ILE A 1 566 ? -17.896 -4.635 -16.055 1.00 95.12 566 ILE A N 1
ATOM 4455 C CA . ILE A 1 566 ? -18.813 -3.488 -16.133 1.00 95.12 566 ILE A CA 1
ATOM 4456 C C . ILE A 1 566 ? -20.055 -3.890 -16.942 1.00 95.12 566 ILE A C 1
ATOM 4458 O O . ILE A 1 566 ? -19.936 -4.463 -18.023 1.00 95.12 566 ILE A O 1
ATOM 4462 N N . SER A 1 567 ? -21.261 -3.605 -16.451 1.00 94.06 567 SER A N 1
ATOM 4463 C CA . SER A 1 567 ? -22.505 -3.838 -17.191 1.00 94.06 567 SER A CA 1
ATOM 4464 C C . SER A 1 567 ? -22.553 -3.002 -18.476 1.00 94.06 567 SER A C 1
ATOM 4466 O O . SER A 1 567 ? -21.929 -1.942 -18.585 1.00 94.06 567 SER A O 1
ATOM 4468 N N . ARG A 1 568 ? -23.383 -3.405 -19.446 1.00 91.00 568 ARG A N 1
ATOM 4469 C CA . ARG A 1 568 ? -23.642 -2.585 -20.645 1.00 91.00 568 ARG A CA 1
ATOM 4470 C C . ARG A 1 568 ? -24.242 -1.198 -20.342 1.00 91.00 568 ARG A C 1
ATOM 4472 O O . ARG A 1 568 ? -24.179 -0.340 -21.215 1.00 91.00 568 ARG A O 1
ATOM 4479 N N . THR A 1 569 ? -24.790 -0.943 -19.151 1.00 90.38 569 THR A N 1
ATOM 4480 C CA . THR A 1 569 ? -25.259 0.390 -18.703 1.00 90.38 569 THR A CA 1
ATOM 4481 C C . THR A 1 569 ? -24.166 1.235 -18.032 1.00 90.38 569 THR A C 1
ATOM 4483 O O . THR A 1 569 ? -24.353 2.436 -17.841 1.00 90.38 569 THR A O 1
ATOM 4486 N N . GLY A 1 570 ? -22.999 0.654 -17.730 1.00 91.00 570 GLY A N 1
ATOM 4487 C CA . GLY A 1 570 ? -21.875 1.344 -17.092 1.00 91.00 570 GLY A CA 1
ATOM 4488 C C . GLY A 1 570 ? -21.840 1.253 -15.563 1.00 91.00 570 GLY A C 1
ATOM 4489 O O . GLY A 1 570 ? -21.165 2.071 -14.935 1.00 91.00 570 GLY A O 1
ATOM 4490 N N . GLU A 1 571 ? -22.546 0.286 -14.972 1.00 93.19 571 GLU A N 1
ATOM 4491 C CA . GLU A 1 571 ? -22.441 -0.075 -13.552 1.00 93.19 571 GLU A CA 1
ATOM 4492 C C . GLU A 1 571 ? -21.336 -1.126 -13.355 1.00 93.19 571 GLU A C 1
ATOM 4494 O O . GLU A 1 571 ? -21.163 -2.013 -14.187 1.00 93.19 571 GLU A O 1
ATOM 4499 N N . LEU A 1 572 ? -20.589 -1.075 -12.253 1.00 95.19 572 LEU A N 1
ATOM 4500 C CA . LEU A 1 572 ? -19.660 -2.145 -11.884 1.00 95.19 572 LEU A CA 1
ATOM 4501 C C . LEU A 1 572 ? -20.456 -3.344 -11.352 1.00 95.19 572 LEU A C 1
ATOM 4503 O O . LEU A 1 572 ? -21.161 -3.227 -10.350 1.00 95.19 572 LEU A O 1
ATOM 4507 N N . LEU A 1 573 ? -20.306 -4.501 -11.998 1.00 94.88 573 LEU A N 1
ATOM 4508 C CA . LEU A 1 573 ? -20.789 -5.788 -11.489 1.00 94.88 573 LEU A CA 1
ATOM 4509 C C . LEU A 1 573 ? -19.810 -6.332 -10.440 1.00 94.88 573 LEU A C 1
ATOM 4511 O O . LEU A 1 573 ? -20.226 -6.735 -9.356 1.00 94.88 573 LEU A O 1
ATOM 4515 N N . GLY A 1 574 ? -18.508 -6.291 -10.741 1.00 95.44 574 GLY A N 1
ATOM 4516 C CA . GLY A 1 574 ? -17.453 -6.676 -9.808 1.00 95.44 574 GLY A CA 1
ATOM 4517 C C . GLY A 1 574 ? -16.132 -7.037 -10.489 1.00 95.44 574 GLY A C 1
ATOM 4518 O O . GLY A 1 574 ? -15.741 -6.403 -11.471 1.00 95.44 574 GLY A O 1
ATOM 4519 N N . ILE A 1 575 ? -15.428 -8.034 -9.945 1.00 96.75 575 ILE A N 1
ATOM 4520 C CA . ILE A 1 575 ? -14.110 -8.482 -10.427 1.00 96.75 575 ILE A CA 1
ATOM 4521 C C . ILE A 1 575 ? -14.090 -10.006 -10.617 1.00 96.75 575 ILE A C 1
ATOM 4523 O O . ILE A 1 575 ? -14.589 -10.760 -9.777 1.00 96.75 575 ILE A O 1
ATOM 4527 N N . MET A 1 576 ? -13.473 -10.464 -11.709 1.00 96.44 576 MET A N 1
ATOM 4528 C CA . MET A 1 576 ? -13.220 -11.880 -12.000 1.00 96.44 576 MET A CA 1
ATOM 4529 C C . MET A 1 576 ? -12.267 -12.501 -10.970 1.00 96.44 576 MET A C 1
ATOM 4531 O O . MET A 1 576 ? -11.096 -12.128 -10.898 1.00 96.44 576 MET A O 1
ATOM 4535 N N . VAL A 1 577 ? -12.747 -13.467 -10.181 1.00 95.75 577 VAL A N 1
ATOM 4536 C CA . VAL A 1 577 ? -11.970 -14.119 -9.103 1.00 95.75 577 VAL A CA 1
ATOM 4537 C C . VAL A 1 577 ? -11.248 -15.397 -9.541 1.00 95.75 577 VAL A C 1
ATOM 4539 O O . VAL A 1 577 ? -10.255 -15.804 -8.932 1.00 95.75 577 VAL A O 1
ATOM 4542 N N . ASN A 1 578 ? -11.731 -16.001 -10.623 1.00 94.25 578 ASN A N 1
ATOM 4543 C CA . ASN A 1 578 ? -11.023 -16.949 -11.476 1.00 94.25 578 ASN A CA 1
ATOM 4544 C C . ASN A 1 578 ? -11.449 -16.681 -12.934 1.00 94.25 578 ASN A C 1
ATOM 4546 O O . ASN A 1 578 ? -11.915 -15.585 -13.235 1.00 94.25 578 ASN A O 1
ATOM 4550 N N . ASP A 1 579 ? -11.270 -17.626 -13.854 1.00 92.06 579 ASP A N 1
ATOM 4551 C CA . ASP A 1 579 ? -11.586 -17.419 -15.275 1.00 92.06 579 ASP A CA 1
ATOM 4552 C C . ASP A 1 579 ? -13.064 -17.707 -15.646 1.00 92.06 579 ASP A C 1
ATOM 4554 O O . ASP A 1 579 ? -13.458 -17.533 -16.797 1.00 92.06 579 ASP A O 1
ATOM 4558 N N . LYS A 1 580 ? -13.897 -18.144 -14.687 1.00 92.69 580 LYS A N 1
ATOM 4559 C CA . LYS A 1 580 ? -15.334 -18.443 -14.875 1.00 92.69 580 LYS A CA 1
ATOM 4560 C C . LYS A 1 580 ? -16.255 -17.497 -14.111 1.00 92.69 580 LYS A C 1
ATOM 4562 O O . LYS A 1 580 ? -17.303 -17.136 -14.636 1.00 92.69 580 LYS A O 1
ATOM 4567 N N . TYR A 1 581 ? -15.888 -17.110 -12.889 1.00 95.62 581 TYR A N 1
ATOM 4568 C CA . TYR A 1 581 ? -16.777 -16.370 -11.991 1.00 95.62 581 TYR A CA 1
ATOM 4569 C C . TYR A 1 581 ? -16.277 -14.959 -11.680 1.00 95.62 581 TYR A C 1
ATOM 4571 O O . TYR A 1 581 ? -15.137 -14.758 -11.256 1.00 95.62 581 TYR A O 1
ATOM 4579 N N . CYS A 1 582 ? -17.183 -13.991 -11.802 1.00 95.75 582 CYS A N 1
ATOM 4580 C CA . CYS A 1 582 ? -17.047 -12.667 -11.201 1.00 95.75 582 CYS A CA 1
ATOM 4581 C C . CYS A 1 582 ? -17.644 -12.696 -9.797 1.00 95.75 582 CYS A C 1
ATOM 4583 O O . CYS A 1 582 ? -18.795 -13.104 -9.649 1.00 95.75 582 CYS A O 1
ATOM 4585 N N . ALA A 1 583 ? -16.911 -12.229 -8.784 1.00 96.44 583 ALA A N 1
ATOM 4586 C CA . ALA A 1 583 ? -17.517 -11.880 -7.501 1.00 96.44 583 ALA A CA 1
ATOM 4587 C C . ALA A 1 583 ? -18.298 -10.575 -7.676 1.00 96.44 583 ALA A C 1
ATOM 4589 O O . ALA A 1 583 ? -17.727 -9.573 -8.109 1.00 96.44 583 ALA A O 1
ATOM 4590 N N . VAL A 1 584 ? -19.594 -10.597 -7.370 1.00 95.00 584 VAL A N 1
ATOM 4591 C CA . VAL A 1 584 ? -20.454 -9.409 -7.371 1.00 95.00 584 VAL A CA 1
ATOM 4592 C C . VAL A 1 584 ? -20.110 -8.556 -6.158 1.00 95.00 584 VAL A C 1
ATOM 4594 O O . VAL A 1 584 ? -20.027 -9.079 -5.050 1.00 95.00 584 VAL A O 1
ATOM 4597 N N . ILE A 1 585 ? -19.949 -7.248 -6.357 1.00 94.31 585 ILE A N 1
ATOM 4598 C CA . ILE A 1 585 ? -19.636 -6.292 -5.286 1.00 94.31 585 ILE A CA 1
ATOM 4599 C C . ILE A 1 585 ? -20.873 -5.443 -4.997 1.00 94.31 585 ILE A C 1
ATOM 4601 O O . ILE A 1 585 ? -21.475 -4.886 -5.915 1.00 94.31 585 ILE A O 1
ATOM 4605 N N . ARG A 1 586 ? -21.253 -5.324 -3.720 1.00 89.12 586 ARG A N 1
ATOM 4606 C CA . ARG A 1 586 ? -22.467 -4.607 -3.293 1.00 89.12 586 ARG A CA 1
ATOM 4607 C C . ARG A 1 586 ? -22.166 -3.417 -2.386 1.00 89.12 586 ARG A C 1
ATOM 4609 O O . ARG A 1 586 ? -21.139 -3.360 -1.723 1.00 89.12 586 ARG A O 1
ATOM 4616 N N . GLU A 1 587 ? -23.093 -2.464 -2.337 1.00 81.94 587 GLU A N 1
ATOM 4617 C CA . GLU A 1 587 ? -22.948 -1.199 -1.595 1.00 81.94 587 GLU A CA 1
ATOM 4618 C C . GLU A 1 587 ? -22.753 -1.421 -0.081 1.00 81.94 587 GLU A C 1
ATOM 4620 O O . GLU A 1 587 ? -21.918 -0.779 0.550 1.00 81.94 587 GLU A O 1
ATOM 4625 N N . ASN A 1 588 ? -23.436 -2.416 0.492 1.00 83.69 588 ASN A N 1
ATOM 4626 C CA . ASN A 1 588 ? -23.267 -2.840 1.886 1.00 83.69 588 ASN A CA 1
ATOM 4627 C C . ASN A 1 588 ? -21.954 -3.609 2.159 1.00 83.69 588 ASN A C 1
ATOM 4629 O O . ASN A 1 588 ? -21.598 -3.828 3.317 1.00 83.69 588 ASN A O 1
ATOM 4633 N N . GLU A 1 589 ? -21.217 -4.011 1.122 1.00 86.31 589 GLU A N 1
ATOM 4634 C CA . GLU A 1 589 ? -19.941 -4.727 1.233 1.00 86.31 589 GLU A CA 1
ATOM 4635 C C . GLU A 1 589 ? -18.727 -3.777 1.266 1.00 86.31 589 GLU A C 1
ATOM 4637 O O . GLU A 1 589 ? -17.601 -4.259 1.274 1.00 86.31 589 GLU A O 1
ATOM 4642 N N . LEU A 1 590 ? -18.924 -2.450 1.329 1.00 86.19 590 LEU A N 1
ATOM 4643 C CA . LEU A 1 590 ? -17.822 -1.473 1.368 1.00 86.19 590 LEU A CA 1
ATOM 4644 C C . LEU A 1 590 ? -17.678 -0.697 2.691 1.00 86.19 590 LEU A C 1
ATOM 4646 O O . LEU A 1 590 ? -16.555 -0.487 3.139 1.00 86.19 590 LEU A O 1
ATOM 4650 N N . ASP A 1 591 ? -18.768 -0.255 3.328 1.00 79.00 591 ASP A N 1
ATOM 4651 C CA . ASP A 1 591 ? -18.686 0.775 4.386 1.00 79.00 591 ASP A CA 1
ATOM 4652 C C . ASP A 1 591 ? -18.776 0.276 5.840 1.00 79.00 591 ASP A C 1
ATOM 4654 O O . ASP A 1 591 ? -18.375 0.989 6.769 1.00 79.00 591 ASP A O 1
ATOM 4658 N N . LYS A 1 592 ? -19.266 -0.946 6.078 1.00 74.12 592 LYS A N 1
ATOM 4659 C CA . LYS A 1 592 ? -19.452 -1.494 7.429 1.00 74.12 592 LYS A CA 1
ATOM 4660 C C . LYS A 1 592 ? -18.225 -2.287 7.885 1.00 74.12 592 LYS A C 1
ATOM 4662 O O . LYS A 1 592 ? -18.207 -3.506 7.769 1.00 74.12 592 LYS A O 1
ATOM 4667 N N . ALA A 1 593 ? -17.222 -1.622 8.456 1.00 62.50 593 ALA A N 1
ATOM 4668 C CA . ALA A 1 593 ? -15.901 -2.206 8.741 1.00 62.50 593 ALA A CA 1
ATOM 4669 C C . ALA A 1 593 ? -15.879 -3.697 9.188 1.00 62.50 593 ALA A C 1
ATOM 4671 O O . ALA A 1 593 ? -15.241 -4.517 8.532 1.00 62.50 593 ALA A O 1
ATOM 4672 N N . ASN A 1 594 ? -16.617 -4.071 10.240 1.00 65.62 594 ASN A N 1
ATOM 4673 C CA . ASN A 1 594 ? -16.590 -5.433 10.807 1.00 65.62 594 ASN A CA 1
ATOM 4674 C C . ASN A 1 594 ? -17.514 -6.447 10.080 1.00 65.62 594 ASN A C 1
ATOM 4676 O O . ASN A 1 594 ? -17.424 -7.657 10.304 1.00 65.62 594 ASN A O 1
ATOM 4680 N N . GLU A 1 595 ? -18.417 -5.975 9.216 1.00 79.00 595 GLU A N 1
ATOM 4681 C CA . GLU A 1 595 ? -19.318 -6.815 8.413 1.00 79.00 595 GLU A CA 1
ATOM 4682 C C . GLU A 1 595 ? -18.819 -6.990 6.970 1.00 79.00 595 GLU A C 1
ATOM 4684 O O . GLU A 1 595 ? -18.950 -8.075 6.411 1.00 79.00 595 GLU A O 1
ATOM 4689 N N . SER A 1 596 ? -18.236 -5.944 6.383 1.00 88.69 596 SER A N 1
ATOM 4690 C CA . SER A 1 596 ? -17.837 -5.854 4.974 1.00 88.69 596 SER A CA 1
ATOM 4691 C C . SER A 1 596 ? -16.520 -6.573 4.651 1.00 88.69 596 SER A C 1
ATOM 4693 O O . SER A 1 596 ? -16.361 -7.089 3.544 1.00 88.69 596 SER A O 1
ATOM 4695 N N . PHE A 1 597 ? -15.580 -6.655 5.601 1.00 93.50 597 PHE A N 1
ATOM 4696 C CA . PHE A 1 597 ? -14.212 -7.134 5.356 1.00 93.50 597 PHE A CA 1
ATOM 4697 C C . PHE A 1 597 ? -13.857 -8.385 6.177 1.00 93.50 597 PHE A C 1
ATOM 4699 O O . PHE A 1 597 ? -14.282 -8.540 7.319 1.00 93.50 597 PHE A O 1
ATOM 4706 N N . ALA A 1 598 ? -13.068 -9.291 5.589 1.00 94.38 598 ALA A N 1
ATOM 4707 C CA . ALA A 1 598 ? -12.497 -10.455 6.277 1.00 94.38 598 ALA A CA 1
ATOM 4708 C C . ALA A 1 598 ? -11.210 -10.111 7.045 1.00 94.38 598 ALA A C 1
ATOM 4710 O O . ALA A 1 598 ? -10.878 -10.780 8.022 1.00 94.38 598 ALA A O 1
ATOM 4711 N N . ALA A 1 599 ? -10.479 -9.090 6.593 1.00 94.44 599 ALA A N 1
ATOM 4712 C CA . ALA A 1 599 ? -9.309 -8.543 7.268 1.00 94.44 599 ALA A CA 1
ATOM 4713 C C . ALA A 1 599 ? -9.022 -7.112 6.796 1.00 94.44 599 ALA A C 1
ATOM 4715 O O . ALA A 1 599 ? -9.379 -6.732 5.676 1.00 94.44 599 ALA A O 1
ATOM 4716 N N . PHE A 1 600 ? -8.292 -6.374 7.631 1.00 92.38 600 PHE A N 1
ATOM 4717 C CA . PHE A 1 600 ? -7.658 -5.103 7.295 1.00 92.38 600 PHE A CA 1
ATOM 4718 C C . PHE A 1 600 ? -6.138 -5.216 7.401 1.00 92.38 600 PHE A C 1
ATOM 4720 O O . PHE A 1 600 ? -5.624 -6.073 8.122 1.00 92.38 600 PHE A O 1
ATOM 4727 N N . VAL A 1 601 ? -5.435 -4.332 6.695 1.00 93.81 601 VAL A N 1
ATOM 4728 C CA . VAL A 1 601 ? -3.998 -4.085 6.852 1.00 93.81 601 VAL A CA 1
ATOM 4729 C C . VAL A 1 601 ? -3.771 -2.577 6.792 1.00 93.81 601 VAL A C 1
ATOM 4731 O O . VAL A 1 601 ? -3.918 -1.966 5.733 1.00 93.81 601 VAL A O 1
ATOM 4734 N N . VAL A 1 602 ? -3.424 -1.963 7.920 1.00 94.94 602 VAL A N 1
ATOM 4735 C CA . VAL A 1 602 ? -2.932 -0.579 7.984 1.00 94.94 602 VAL A CA 1
ATOM 4736 C C . VAL A 1 602 ? -1.480 -0.571 7.502 1.00 94.94 602 VAL A C 1
ATOM 4738 O O . VAL A 1 602 ? -0.653 -1.312 8.023 1.00 94.94 602 VAL A O 1
ATOM 4741 N N . LEU A 1 603 ? -1.155 0.233 6.484 1.00 93.62 603 LEU A N 1
ATOM 4742 C CA . LEU A 1 603 ? 0.152 0.128 5.809 1.00 93.62 603 LEU A CA 1
ATOM 4743 C C . LEU A 1 603 ? 1.312 0.710 6.630 1.00 93.62 603 LEU A C 1
ATOM 4745 O O . LEU A 1 603 ? 2.455 0.299 6.448 1.00 93.62 603 LEU A O 1
ATOM 4749 N N . ASN A 1 604 ? 1.000 1.623 7.551 1.00 88.88 604 ASN A N 1
ATOM 4750 C CA . ASN A 1 604 ? 1.954 2.252 8.467 1.00 88.88 604 ASN A CA 1
ATOM 4751 C C . ASN A 1 604 ? 1.973 1.582 9.861 1.00 88.88 604 ASN A C 1
ATOM 4753 O O . ASN A 1 604 ? 2.508 2.162 10.800 1.00 88.88 604 ASN A O 1
ATOM 4757 N N . ASP A 1 605 ? 1.344 0.413 10.022 1.00 94.56 605 ASP A N 1
ATOM 4758 C CA . ASP A 1 605 ? 1.320 -0.341 11.280 1.00 94.56 605 ASP A CA 1
ATOM 4759 C C . ASP A 1 605 ? 2.330 -1.494 11.210 1.00 94.56 605 ASP A C 1
ATOM 4761 O O . ASP A 1 605 ? 2.109 -2.514 10.553 1.00 94.56 605 ASP A O 1
ATOM 4765 N N . ASP A 1 606 ? 3.450 -1.320 11.909 1.00 92.56 606 ASP A N 1
ATOM 4766 C CA . ASP A 1 606 ? 4.549 -2.283 11.985 1.00 92.56 606 ASP A CA 1
ATOM 4767 C C . ASP A 1 606 ? 4.101 -3.687 12.427 1.00 92.56 606 ASP A C 1
ATOM 4769 O O . ASP A 1 606 ? 4.642 -4.684 11.945 1.00 92.56 606 ASP A O 1
ATOM 4773 N N . ALA A 1 607 ? 3.119 -3.797 13.329 1.00 93.44 607 ALA A N 1
ATOM 4774 C CA . ALA A 1 607 ? 2.638 -5.080 13.832 1.00 93.44 607 ALA A CA 1
ATOM 4775 C C . ALA A 1 607 ? 1.745 -5.786 12.800 1.00 93.44 607 ALA A C 1
ATOM 4777 O O . ALA A 1 607 ? 1.903 -6.988 12.566 1.00 93.44 607 ALA A O 1
ATOM 4778 N N . GLN A 1 608 ? 0.863 -5.049 12.118 1.00 94.44 608 GLN A N 1
ATOM 4779 C CA . GLN A 1 608 ? 0.044 -5.587 11.025 1.00 94.44 608 GLN A CA 1
ATOM 4780 C C . GLN A 1 608 ? 0.891 -5.972 9.805 1.00 94.44 608 GLN A C 1
ATOM 4782 O O . GLN A 1 608 ? 0.646 -7.018 9.201 1.00 94.44 608 GLN A O 1
ATOM 4787 N N . VAL A 1 609 ? 1.915 -5.182 9.464 1.00 95.62 609 VAL A N 1
ATOM 4788 C CA . VAL A 1 609 ? 2.833 -5.478 8.352 1.00 95.62 609 VAL A CA 1
ATOM 4789 C C . VAL A 1 609 ? 3.702 -6.704 8.661 1.00 95.62 609 VAL A C 1
ATOM 4791 O O . VAL A 1 609 ? 3.784 -7.609 7.826 1.00 95.62 609 VAL A O 1
ATOM 4794 N N . LYS A 1 610 ? 4.251 -6.827 9.878 1.00 93.94 610 LYS A N 1
ATOM 4795 C CA . LYS A 1 610 ? 4.983 -8.038 10.310 1.00 93.94 610 LYS A CA 1
ATOM 4796 C C . LYS A 1 610 ? 4.066 -9.265 10.379 1.00 93.94 610 LYS A C 1
ATOM 4798 O O . LYS A 1 610 ? 4.452 -10.354 9.951 1.00 93.94 610 LYS A O 1
ATOM 4803 N N . GLY A 1 611 ? 2.821 -9.086 10.822 1.00 93.69 611 GLY A N 1
ATOM 4804 C CA . GLY A 1 611 ? 1.784 -10.123 10.845 1.00 93.69 611 GLY A CA 1
ATOM 4805 C C . GLY A 1 611 ? 1.216 -10.520 9.473 1.00 93.69 611 GLY A C 1
ATOM 4806 O O . GLY A 1 611 ? 0.541 -11.550 9.373 1.00 93.69 611 GLY A O 1
ATOM 4807 N N . LEU A 1 612 ? 1.496 -9.761 8.405 1.00 95.00 612 LEU A N 1
ATOM 4808 C CA . LEU A 1 612 ? 0.801 -9.845 7.115 1.00 95.00 612 LEU A CA 1
ATOM 4809 C C . LEU A 1 612 ? 0.791 -11.249 6.493 1.00 95.00 612 LEU A C 1
ATOM 4811 O O . LEU A 1 612 ? -0.241 -11.683 5.985 1.00 95.00 612 LEU A O 1
ATOM 4815 N N . ASN A 1 613 ? 1.896 -11.998 6.573 1.00 92.75 613 ASN A N 1
ATOM 4816 C CA . ASN A 1 613 ? 1.961 -13.366 6.037 1.00 92.75 613 ASN A CA 1
ATOM 4817 C C . ASN A 1 613 ? 0.955 -14.314 6.720 1.00 92.75 613 ASN A C 1
ATOM 4819 O O . ASN A 1 613 ? 0.414 -15.209 6.071 1.00 92.75 613 ASN A O 1
ATOM 4823 N N . SER A 1 614 ? 0.670 -14.109 8.012 1.00 92.75 614 SER A N 1
ATOM 4824 C CA . SER A 1 614 ? -0.353 -14.863 8.749 1.00 92.75 614 SER A CA 1
ATOM 4825 C C . SER A 1 614 ? -1.756 -14.489 8.265 1.00 92.75 614 SER A C 1
ATOM 4827 O O . SER A 1 614 ? -2.567 -15.371 7.979 1.00 92.75 614 SER A O 1
ATOM 4829 N N . THR A 1 615 ? -2.021 -13.193 8.079 1.00 95.19 615 THR A N 1
ATOM 4830 C CA . THR A 1 615 ? -3.288 -12.682 7.534 1.00 95.19 615 THR A CA 1
ATOM 4831 C C . THR A 1 615 ? -3.548 -13.211 6.122 1.00 95.19 615 THR A C 1
ATOM 4833 O O . THR A 1 615 ? -4.581 -13.837 5.894 1.00 95.19 615 THR A O 1
ATOM 4836 N N . LEU A 1 616 ? -2.594 -13.076 5.194 1.00 95.50 616 LEU A N 1
ATOM 4837 C CA . LEU A 1 616 ? -2.717 -13.598 3.825 1.00 95.50 616 LEU A CA 1
ATOM 4838 C C . LEU A 1 616 ? -2.929 -15.123 3.810 1.00 95.50 616 LEU A C 1
ATOM 4840 O O . LEU A 1 616 ? -3.782 -15.610 3.071 1.00 95.50 616 LEU A O 1
ATOM 4844 N N . LYS A 1 617 ? -2.235 -15.882 4.675 1.00 93.75 617 LYS A N 1
ATOM 4845 C CA . LYS A 1 617 ? -2.429 -17.339 4.810 1.00 93.75 617 LYS A CA 1
ATOM 4846 C C . LYS A 1 617 ? -3.830 -17.702 5.323 1.00 93.75 617 LYS A C 1
ATOM 4848 O O . LYS A 1 617 ? -4.417 -18.660 4.822 1.00 93.75 617 LYS A O 1
ATOM 4853 N N . LYS A 1 618 ? -4.388 -16.943 6.277 1.00 95.25 618 LYS A N 1
ATOM 4854 C CA . LYS A 1 618 ? -5.776 -17.115 6.754 1.00 95.25 618 LYS A CA 1
ATOM 4855 C C . LYS A 1 618 ? -6.785 -16.839 5.634 1.00 95.25 618 LYS A C 1
ATOM 4857 O O . LYS A 1 618 ? -7.660 -17.665 5.393 1.00 95.25 618 LYS A O 1
ATOM 4862 N N . LEU A 1 619 ? -6.623 -15.733 4.903 1.00 96.56 619 LEU A N 1
ATOM 4863 C CA . LEU A 1 619 ? -7.491 -15.367 3.776 1.00 96.56 619 LEU A CA 1
ATOM 4864 C C . LEU A 1 619 ? -7.422 -16.390 2.629 1.00 96.56 619 LEU A C 1
ATOM 4866 O O . LEU A 1 619 ? -8.456 -16.773 2.089 1.00 96.56 619 LEU A O 1
ATOM 4870 N N . ALA A 1 620 ? -6.234 -16.911 2.307 1.00 95.19 620 ALA A N 1
ATOM 4871 C CA . ALA A 1 620 ? -6.074 -18.015 1.358 1.00 95.19 620 ALA A CA 1
ATOM 4872 C C . ALA A 1 620 ? -6.791 -19.299 1.825 1.00 95.19 620 ALA A C 1
ATOM 4874 O O . ALA A 1 620 ? -7.344 -20.033 1.006 1.00 95.19 620 ALA A O 1
ATOM 4875 N N . GLY A 1 621 ? -6.838 -19.549 3.139 1.00 94.75 621 GLY A N 1
ATOM 4876 C CA . GLY A 1 621 ? -7.658 -20.604 3.742 1.00 94.75 621 GLY A CA 1
ATOM 4877 C C . GLY A 1 621 ? -9.158 -20.413 3.490 1.00 94.75 621 GLY A C 1
ATOM 4878 O O . GLY A 1 621 ? -9.832 -21.370 3.118 1.00 94.75 621 GLY A O 1
ATOM 4879 N N . LEU A 1 622 ? -9.670 -19.180 3.593 1.00 95.25 622 LEU A N 1
ATOM 4880 C CA . LEU A 1 622 ? -11.070 -18.865 3.272 1.00 95.25 622 LEU A CA 1
ATOM 4881 C C . LEU A 1 622 ? -11.406 -19.110 1.792 1.00 95.25 622 LEU A C 1
ATOM 4883 O O . LEU A 1 622 ? -12.514 -19.546 1.493 1.00 95.25 622 LEU A O 1
ATOM 4887 N N . ILE A 1 623 ? -10.464 -18.884 0.865 1.00 95.12 623 ILE A N 1
ATOM 4888 C CA . ILE A 1 623 ? -10.661 -19.237 -0.553 1.00 95.12 623 ILE A CA 1
ATOM 4889 C C . ILE A 1 623 ? -10.715 -20.759 -0.737 1.00 95.12 623 ILE A C 1
ATOM 4891 O O . ILE A 1 623 ? -11.620 -21.253 -1.400 1.00 95.12 623 ILE A O 1
ATOM 4895 N N . LYS A 1 624 ? -9.820 -21.518 -0.089 1.00 94.00 624 LYS A N 1
ATOM 4896 C CA . LYS A 1 624 ? -9.833 -22.995 -0.128 1.00 94.00 624 LYS A CA 1
ATOM 4897 C C . LYS A 1 624 ? -11.078 -23.631 0.506 1.00 94.00 624 LYS A C 1
ATOM 4899 O O . LYS A 1 624 ? -11.377 -24.781 0.207 1.00 94.00 624 LYS A O 1
ATOM 4904 N N . ALA A 1 625 ? -11.796 -22.898 1.357 1.00 93.88 625 ALA A N 1
ATOM 4905 C CA . ALA A 1 625 ? -13.071 -23.323 1.935 1.00 93.88 625 ALA A CA 1
ATOM 4906 C C . ALA A 1 625 ? -14.292 -23.042 1.030 1.00 93.88 625 ALA A C 1
ATOM 4908 O O . ALA A 1 625 ? -15.388 -23.519 1.322 1.00 93.88 625 ALA A O 1
ATOM 4909 N N . LYS A 1 626 ? -14.139 -22.280 -0.065 1.00 93.19 626 LYS A N 1
ATOM 4910 C CA . LYS A 1 626 ? -15.210 -22.077 -1.058 1.00 93.19 626 LYS A CA 1
ATOM 4911 C C . LYS A 1 626 ? -15.382 -23.327 -1.941 1.00 93.19 626 LYS A C 1
ATOM 4913 O O . LYS A 1 626 ? -14.424 -24.086 -2.105 1.00 93.19 626 LYS A O 1
ATOM 4918 N N . PRO A 1 627 ? -16.566 -23.535 -2.556 1.00 94.19 627 PRO A N 1
ATOM 4919 C CA . PRO A 1 627 ? -16.787 -24.597 -3.540 1.00 94.19 627 PRO A CA 1
ATOM 4920 C C . PRO A 1 627 ? -15.696 -24.644 -4.617 1.00 94.19 627 PRO A C 1
ATOM 4922 O O . PRO A 1 627 ? -15.235 -23.601 -5.073 1.00 94.19 627 PRO A O 1
ATOM 4925 N N . SER A 1 628 ? -15.309 -25.845 -5.056 1.00 91.50 628 SER A N 1
ATOM 4926 C CA . SER 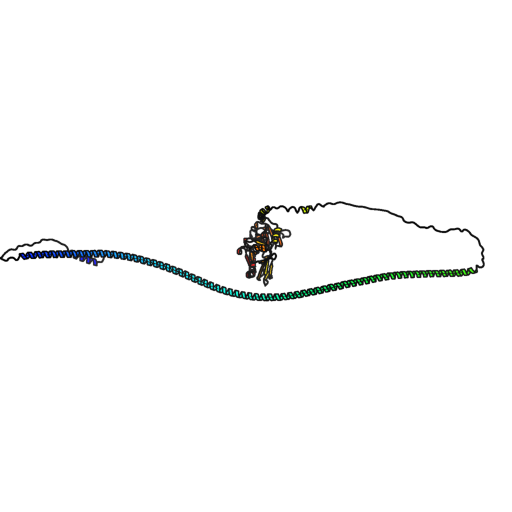A 1 628 ? -14.161 -26.073 -5.955 1.00 91.50 628 SER A CA 1
ATOM 4927 C C . SER A 1 628 ? -14.198 -25.264 -7.259 1.00 91.50 628 SER A C 1
ATOM 4929 O O . SER A 1 628 ? -13.156 -24.855 -7.758 1.00 91.50 628 SER A O 1
ATOM 4931 N N . VAL A 1 629 ? -15.391 -24.966 -7.783 1.00 91.56 629 VAL A N 1
ATOM 4932 C CA . VAL A 1 629 ? -15.593 -24.135 -8.987 1.00 91.56 629 VAL A CA 1
ATOM 4933 C C . VAL A 1 629 ? -15.197 -22.658 -8.807 1.00 91.56 629 VAL A C 1
ATOM 4935 O O . VAL A 1 629 ? -15.040 -21.944 -9.798 1.00 91.56 629 VAL A O 1
ATOM 4938 N N . LEU A 1 630 ? -15.032 -22.207 -7.560 1.00 92.25 630 LEU A N 1
ATOM 4939 C CA . LEU A 1 630 ? -14.620 -20.856 -7.173 1.00 92.25 630 LEU A CA 1
ATOM 4940 C C . LEU A 1 630 ? -13.171 -20.766 -6.685 1.00 92.25 630 LEU A C 1
ATOM 4942 O O . LEU A 1 630 ? -12.763 -19.664 -6.323 1.00 92.25 630 LEU A O 1
ATOM 4946 N N . GLN A 1 631 ? -12.410 -21.860 -6.607 1.00 87.44 631 GLN A N 1
ATOM 4947 C CA . GLN A 1 631 ? -11.024 -21.815 -6.112 1.00 87.44 631 GLN A CA 1
ATOM 4948 C C . GLN A 1 631 ? -10.068 -21.156 -7.129 1.00 87.44 631 GLN A C 1
ATOM 4950 O O . GLN A 1 631 ? -10.452 -21.037 -8.319 1.00 87.44 631 GLN A O 1
#